Protein AF-A0A0L0HEI2-F1 (afdb_monomer_lite)

pLDDT: mean 76.51, std 21.5, range [27.58, 98.5]

Sequence (689 aa):
MATSSSCSDHDRGSSEDDLLIAGRPAAASAKRKMLLPATTEDSFSEDDPSTRKKARKPLGKKTKPTTVQTALRRKKRKLPPATEGSEDESKSSKENRAAAASMEEAEFVSGTRVLEYMRVAYTGARIGDLLEGTNPVTKGALMRVCQSNILPMKRKLNKIRAEPALWRAFLRQLGTLAFFANMTEVERGIWLAEHEQGKERMGSEDDEDLNSVRFQILGLGSSVLASDVISPSDVDQLMEDNPREWQGVDVARMIPANNESNSSTEGGRHTLFFIKGWWKISTDAQIIPSFEGPTIDLARGALSLGNAVEAAAASTQLFRIEGLNVEGASEEDRLPIAVRVPIGAPVVTKFDSLIDSHILPLWCSFDESSRVELVRAQVQFVQRQLNRYAASALKSLLQKLIRFPSRQVTEFFPKALQMTDGQLMELEEERKKETLAACRAIDTRLVLLVTSCMLLGKPMSFNPDIGRQVSGLESFLKRLAIILFEDSSFDDEGASALSLMAGALMAQRVRSWRPTSALLSQWLRTALQAWATPLCFRYDIEAGAAIEPYAIGLNTTAIQATSALLDALKSFPGDLAMVRFIASKPDVAVLRFNAGVAGRNRDAWHGFQNLPIYHAWDQHCAANIGYFFDPQLVRRLCATSPPGKPFSALFERLFKEVTGANPRRTVLEQETFEALPFVAPHALHNVAS

Foldseek 3Di:
DDDDDDDDDDDDDDDDDDDDDDDDDDDDDDDDDDDDDDDDDDDDDDDDDDDDDDDDDDDDDDDDDDDDDDDDDDDDDDDDDDDDDPPPPVVVVVVVVVVVVVVVVVCLVVLVNCLVFQFCLALWAAQQFWKAFADLQQHQWIKGWHFGIGFHAPVVNVSQVVPVVSLQSSLVSSLLDPVCVPPDSVRSVVCNVVRHDNDFFCDDPPDCSLQRIKMQGDFSFPHCCQVPFFDPVVRCCSFPVGDRIDRSVVVQVRGDAPPPPPPPDPPRTCSVNRGRRRIHGASQKGWDQWDQAWEQELLQLDIDHDDTHGLPDPFKIKIWGFDFFAPPADNVRTDIYIYIATDDRFDDLPLVSCVVLALLVVVCVVPVPDDSVLLVLLLVLLLQLCVPFDLLLLLLLLLQLLLQLAQWAAARPVVSLPPPCVVCVPPDPVVNVVSSVQNRIDGSLSSNSSSLSVLQSHAWDQDVVQRDTAHSLLSSLQSLLLSCAQRFHDDSQQSLSSSSLVSSSCVVSSVRDGHHSSSVNSNSVSSVCSSLGLKYFDFDLVQLLPDDQAHHYDPQTSLSSSLSSCVVVVHDSSSNSSSSRCSPDPDPVRIDDPVVCVPPDSVCSSVHNYDHSLLSDACSRPVCLQVLDDPVVLCVQQVVPDPVCSCVSVRVCCCVLRSVDRVSVDVDPPVVNCPPPSNDCVRSVVVVD

Radius of gyration: 33.07 Å; chains: 1; bounding box: 85×108×87 Å

Organism: Spizellomyces punctatus (strain DAOM BR117) (NCBI:txid645134)

Structure (mmCI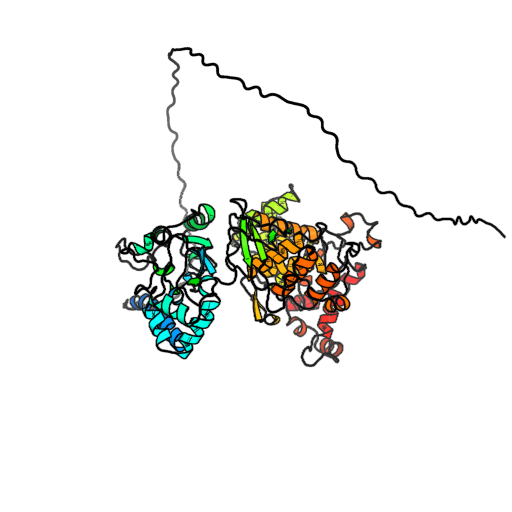F, N/CA/C/O backbone):
data_AF-A0A0L0HEI2-F1
#
_entry.id   AF-A0A0L0HEI2-F1
#
loop_
_atom_site.group_PDB
_atom_site.id
_atom_site.type_symbol
_atom_site.label_atom_id
_atom_site.label_alt_id
_atom_site.label_comp_id
_atom_site.label_asym_id
_atom_site.label_entity_id
_atom_site.label_seq_id
_atom_site.pdbx_PDB_ins_code
_atom_site.Cartn_x
_atom_site.Cartn_y
_atom_site.Cartn_z
_atom_site.occupancy
_atom_site.B_iso_or_equiv
_atom_site.auth_seq_id
_atom_site.auth_comp_id
_atom_site.auth_asym_id
_atom_site.auth_atom_id
_atom_site.pdbx_PDB_model_num
ATOM 1 N N . MET A 1 1 ? 44.378 -49.504 -31.929 1.00 32.66 1 MET A N 1
ATOM 2 C CA . MET A 1 1 ? 45.542 -48.594 -31.847 1.00 32.66 1 MET A CA 1
ATOM 3 C C . MET A 1 1 ? 45.004 -47.243 -31.414 1.00 32.66 1 MET A C 1
ATOM 5 O O . MET A 1 1 ? 44.199 -46.716 -32.158 1.00 32.66 1 MET A O 1
ATOM 9 N N . ALA A 1 2 ? 45.268 -46.632 -30.269 1.00 30.27 2 ALA A N 1
ATOM 10 C CA . ALA A 1 2 ? 45.992 -46.867 -29.012 1.00 30.27 2 ALA A CA 1
ATOM 11 C C . ALA A 1 2 ? 45.455 -45.730 -28.084 1.00 30.27 2 ALA A C 1
ATOM 13 O O . ALA A 1 2 ? 45.104 -44.685 -28.621 1.00 30.27 2 ALA A O 1
ATOM 14 N N . THR A 1 3 ? 45.298 -45.757 -26.759 1.00 30.69 3 THR A N 1
ATOM 15 C CA . THR A 1 3 ? 45.521 -46.689 -25.638 1.00 30.69 3 THR A CA 1
ATOM 16 C C . THR A 1 3 ? 44.947 -45.999 -24.373 1.00 30.69 3 THR A C 1
ATOM 18 O O . THR A 1 3 ? 45.115 -44.789 -24.271 1.00 30.69 3 THR A O 1
ATOM 21 N N . SER A 1 4 ? 44.307 -46.774 -23.470 1.00 28.31 4 SER A N 1
ATOM 22 C CA . SER A 1 4 ? 44.307 -46.752 -21.968 1.00 28.31 4 SER A CA 1
ATOM 23 C C . SER A 1 4 ? 44.276 -45.421 -21.178 1.00 28.31 4 SER A C 1
ATOM 25 O O . SER A 1 4 ? 44.965 -44.485 -21.547 1.00 28.31 4 SER A O 1
ATOM 27 N N . SER A 1 5 ? 43.621 -45.254 -20.018 1.00 28.55 5 SER A N 1
ATOM 28 C CA . SER A 1 5 ? 43.435 -46.104 -18.808 1.00 28.55 5 SER A CA 1
ATOM 29 C C . SER A 1 5 ? 42.249 -45.544 -17.978 1.00 28.55 5 SER A C 1
ATOM 31 O O . SER A 1 5 ? 42.100 -44.328 -17.950 1.00 28.55 5 SER A O 1
ATOM 33 N N . SER A 1 6 ? 41.295 -46.253 -17.355 1.00 30.27 6 SER A N 1
ATOM 34 C CA . SER A 1 6 ? 41.274 -47.363 -16.372 1.00 30.27 6 SER A CA 1
ATOM 35 C C . SER A 1 6 ? 41.905 -47.072 -14.996 1.00 30.27 6 SER A C 1
ATOM 37 O O . SER A 1 6 ? 43.126 -47.027 -14.904 1.00 30.27 6 SER A O 1
ATOM 39 N N . CYS A 1 7 ? 41.061 -46.952 -13.959 1.00 28.06 7 CYS A N 1
ATOM 40 C CA . CYS A 1 7 ? 41.230 -47.388 -12.551 1.00 28.06 7 CYS A CA 1
ATOM 41 C C . CYS A 1 7 ? 39.931 -46.989 -11.808 1.00 28.06 7 CYS A C 1
ATOM 43 O O . CYS A 1 7 ? 39.622 -45.805 -11.752 1.00 28.06 7 CYS A O 1
ATOM 45 N N . SER A 1 8 ? 38.987 -47.886 -11.511 1.00 29.22 8 SER A N 1
ATOM 46 C CA . SER A 1 8 ? 38.963 -49.029 -10.574 1.00 29.22 8 SER A CA 1
ATOM 47 C C . SER A 1 8 ? 38.356 -48.662 -9.217 1.00 29.22 8 SER A C 1
ATOM 49 O O . SER A 1 8 ? 38.875 -47.823 -8.486 1.00 29.22 8 SER A O 1
ATOM 51 N N . ASP A 1 9 ? 37.268 -49.371 -8.948 1.00 31.00 9 ASP A N 1
ATOM 52 C CA . ASP A 1 9 ? 36.522 -49.595 -7.716 1.00 31.00 9 ASP A CA 1
ATOM 53 C C . ASP A 1 9 ? 37.327 -49.575 -6.407 1.00 31.00 9 ASP A C 1
ATOM 55 O O . ASP A 1 9 ? 38.408 -50.157 -6.315 1.00 31.00 9 ASP A O 1
ATOM 59 N N . HIS A 1 10 ? 36.701 -49.050 -5.348 1.00 31.45 10 HIS A N 1
ATOM 60 C CA . HIS A 1 10 ? 36.770 -49.695 -4.041 1.00 31.45 10 HIS A CA 1
ATOM 61 C C . HIS A 1 10 ? 35.434 -49.599 -3.300 1.00 31.45 10 HIS A C 1
ATOM 63 O O . HIS A 1 10 ? 34.936 -48.531 -2.957 1.00 31.45 10 HIS A O 1
ATOM 69 N N . ASP A 1 11 ? 34.898 -50.793 -3.097 1.00 33.00 11 ASP A N 1
ATOM 70 C CA . ASP A 1 11 ? 33.754 -51.188 -2.297 1.00 33.00 11 ASP A CA 1
ATOM 71 C C . ASP A 1 11 ? 34.223 -51.577 -0.873 1.00 33.00 11 ASP A C 1
ATOM 73 O O . ASP A 1 11 ? 35.407 -51.894 -0.689 1.00 33.00 11 ASP A O 1
ATOM 77 N N . ARG A 1 12 ? 33.267 -51.682 0.069 1.00 30.94 12 ARG A N 1
ATOM 78 C CA . ARG A 1 12 ? 33.352 -52.030 1.520 1.00 30.94 12 ARG A CA 1
ATOM 79 C C . ARG A 1 12 ? 33.550 -50.843 2.480 1.00 30.94 12 ARG A C 1
ATOM 81 O O . ARG A 1 12 ? 34.442 -50.032 2.295 1.00 30.94 12 ARG A O 1
ATOM 88 N N . GLY A 1 13 ? 32.830 -50.721 3.594 1.00 27.58 13 GLY A N 1
ATOM 89 C CA . GLY A 1 13 ? 31.828 -51.583 4.222 1.00 27.58 13 GLY A CA 1
ATOM 90 C C . GLY A 1 13 ? 31.518 -51.078 5.646 1.00 27.58 13 GLY A C 1
ATOM 91 O O . GLY A 1 13 ? 32.380 -50.488 6.285 1.00 27.58 13 GLY A O 1
ATOM 92 N N . SER A 1 14 ? 30.268 -51.293 6.070 1.00 33.00 14 SER A N 1
ATOM 93 C CA . SER A 1 14 ? 29.729 -51.502 7.434 1.00 33.00 14 SER A CA 1
ATOM 94 C C . SER A 1 14 ? 30.538 -51.100 8.685 1.00 33.00 14 SER A C 1
ATOM 96 O O . SER A 1 14 ? 31.613 -51.650 8.911 1.00 33.00 14 SER A O 1
ATOM 98 N N . SER A 1 15 ? 29.891 -50.382 9.612 1.00 31.19 15 SER A N 1
ATOM 99 C CA . SER A 1 15 ? 29.520 -50.935 10.935 1.00 31.19 15 SER A CA 1
ATOM 100 C C . SER A 1 15 ? 28.671 -49.945 11.744 1.00 31.19 15 SER A C 1
ATOM 102 O O . SER A 1 15 ? 29.079 -48.803 11.958 1.00 31.19 15 SER A O 1
ATOM 104 N N . GLU A 1 16 ? 27.510 -50.417 12.193 1.00 39.00 16 GLU A N 1
ATOM 105 C CA . GLU A 1 16 ? 26.793 -49.938 13.379 1.00 39.00 16 GLU A CA 1
ATOM 106 C C . GLU A 1 16 ? 27.668 -50.125 14.635 1.00 39.00 16 GLU A C 1
ATOM 108 O O . GLU A 1 16 ? 28.434 -51.086 14.699 1.00 39.00 16 GLU A O 1
ATOM 113 N N . ASP A 1 17 ? 27.607 -49.195 15.592 1.00 34.41 17 ASP A N 1
ATOM 114 C CA . ASP A 1 17 ? 27.154 -49.485 16.963 1.00 34.41 17 ASP A CA 1
ATOM 115 C C . ASP A 1 17 ? 27.327 -48.284 17.912 1.00 34.41 17 ASP A C 1
ATOM 117 O O . ASP A 1 17 ? 28.312 -47.544 17.892 1.00 34.41 17 ASP A O 1
ATOM 121 N N . ASP A 1 18 ? 26.281 -48.140 18.721 1.00 35.09 18 ASP A N 1
ATOM 122 C CA . ASP A 1 18 ? 26.074 -47.422 19.976 1.00 35.09 18 ASP A CA 1
ATOM 123 C C . ASP A 1 18 ? 27.288 -46.885 20.755 1.00 35.09 18 ASP A C 1
ATOM 125 O O . ASP A 1 18 ? 28.293 -47.566 20.942 1.00 35.09 18 ASP A O 1
ATOM 129 N N . LEU A 1 19 ? 27.097 -45.715 21.389 1.00 32.06 19 LEU A N 1
ATOM 130 C CA . LEU A 1 19 ? 27.292 -45.552 22.842 1.00 32.06 19 LEU A CA 1
ATOM 131 C C . LEU A 1 19 ? 26.775 -44.190 23.352 1.00 32.06 19 LEU A C 1
ATOM 133 O O . LEU A 1 19 ? 27.291 -43.118 23.039 1.00 32.06 19 LEU A O 1
ATOM 137 N N . LEU A 1 20 ? 25.761 -44.276 24.215 1.00 35.44 20 LEU A N 1
ATOM 138 C CA . LEU A 1 20 ? 25.400 -43.296 25.241 1.00 35.44 20 LEU A CA 1
ATOM 139 C C . LEU A 1 20 ? 26.598 -43.010 26.166 1.00 35.44 20 LEU A C 1
ATOM 141 O O . LEU A 1 20 ? 27.318 -43.942 26.499 1.00 35.44 20 LEU A O 1
ATOM 145 N N . ILE A 1 21 ? 26.731 -41.774 26.671 1.00 33.38 21 ILE A N 1
ATOM 146 C CA . ILE A 1 21 ? 27.007 -41.453 28.090 1.00 33.38 21 ILE A CA 1
ATOM 147 C C . ILE A 1 21 ? 26.866 -39.937 28.326 1.00 33.38 21 ILE A C 1
ATOM 149 O O . ILE A 1 21 ? 27.361 -39.096 27.580 1.00 33.38 21 ILE A O 1
ATOM 153 N N . ALA A 1 22 ? 26.161 -39.617 29.410 1.00 34.47 22 ALA A N 1
ATOM 154 C CA . ALA A 1 22 ? 25.943 -38.297 29.983 1.00 34.47 22 ALA A CA 1
ATOM 155 C C . ALA A 1 22 ? 27.167 -37.758 30.755 1.00 34.47 22 ALA A C 1
ATOM 157 O O . ALA A 1 22 ? 27.941 -38.530 31.312 1.00 34.47 22 ALA A O 1
ATOM 158 N N . GLY A 1 23 ? 27.270 -36.429 30.906 1.00 28.23 23 GLY A N 1
ATOM 159 C CA . GLY A 1 23 ? 28.159 -35.812 31.905 1.00 28.23 23 GLY A CA 1
ATOM 160 C C . GLY A 1 23 ? 28.408 -34.306 31.743 1.00 28.23 23 GLY A C 1
ATOM 161 O O . GLY A 1 23 ? 29.346 -33.895 31.072 1.00 28.23 23 GLY A O 1
ATOM 162 N N . ARG A 1 24 ? 27.589 -33.475 32.405 1.00 32.53 24 ARG A N 1
ATOM 163 C CA . ARG A 1 24 ? 27.890 -32.072 32.801 1.00 32.53 24 ARG A CA 1
ATOM 164 C C . ARG A 1 24 ? 28.959 -32.044 33.933 1.00 32.53 24 ARG A C 1
ATOM 166 O O . ARG A 1 24 ? 29.200 -33.096 34.515 1.00 32.53 24 ARG A O 1
ATOM 173 N N . PRO A 1 25 ? 29.355 -30.875 34.491 1.00 49.50 25 PRO A N 1
ATOM 174 C CA . PRO A 1 25 ? 29.895 -29.641 33.897 1.00 49.50 25 PRO A CA 1
ATOM 175 C C . PRO A 1 25 ? 31.215 -29.206 34.598 1.00 49.50 25 PRO A C 1
ATOM 177 O O . PRO A 1 25 ? 31.559 -29.719 35.660 1.00 49.50 25 PRO A O 1
ATOM 180 N N . ALA A 1 26 ? 31.918 -28.188 34.084 1.00 32.50 26 ALA A N 1
ATOM 181 C CA . ALA A 1 26 ? 33.014 -27.534 34.815 1.00 32.50 26 ALA A CA 1
ATOM 182 C C . ALA A 1 26 ? 32.871 -26.004 34.813 1.00 32.50 26 ALA A C 1
ATOM 184 O O . ALA A 1 26 ? 32.654 -25.377 33.779 1.00 32.50 26 ALA A O 1
ATOM 185 N N . ALA A 1 27 ? 32.991 -25.435 36.012 1.00 32.84 27 ALA A N 1
ATOM 186 C CA . ALA A 1 27 ? 32.948 -24.019 36.340 1.00 32.84 27 ALA A CA 1
ATOM 187 C C . ALA A 1 27 ? 34.356 -23.493 36.678 1.00 32.84 27 ALA A C 1
ATOM 189 O O . ALA A 1 27 ? 35.119 -24.192 37.337 1.00 32.84 27 ALA A O 1
ATOM 190 N N . ALA A 1 28 ? 34.654 -22.243 36.308 1.00 32.53 28 ALA A N 1
ATOM 191 C CA . ALA A 1 28 ? 35.618 -21.329 36.950 1.00 32.53 28 ALA A CA 1
ATOM 192 C C . ALA A 1 28 ? 35.395 -19.932 36.324 1.00 32.53 28 ALA A C 1
ATOM 194 O O . ALA A 1 28 ? 35.526 -19.777 35.118 1.00 32.53 28 ALA A O 1
ATOM 195 N N . SER A 1 29 ? 34.797 -18.940 36.994 1.00 30.83 29 SER A N 1
ATOM 196 C CA . SER A 1 29 ? 35.305 -18.091 38.087 1.00 30.83 29 SER A CA 1
ATOM 197 C C . SER A 1 29 ? 36.553 -17.271 37.728 1.00 30.83 29 SER A C 1
ATOM 199 O O . SER A 1 29 ? 37.673 -17.759 37.827 1.00 30.83 29 SER A O 1
ATOM 201 N N . ALA A 1 30 ? 36.353 -15.985 37.417 1.00 33.81 30 ALA A N 1
ATOM 202 C CA . ALA A 1 30 ? 37.343 -14.936 37.654 1.00 33.81 30 ALA A CA 1
ATOM 203 C C . ALA A 1 30 ? 36.644 -13.594 37.943 1.00 33.81 30 ALA A C 1
ATOM 205 O O . ALA A 1 30 ? 35.942 -13.022 37.112 1.00 33.81 30 ALA A O 1
ATOM 206 N N . LYS A 1 31 ? 36.843 -13.127 39.178 1.00 32.62 31 LYS A N 1
ATOM 207 C CA . LYS A 1 31 ? 36.393 -11.860 39.768 1.00 32.62 31 LYS A CA 1
ATOM 208 C C . LYS A 1 31 ? 37.013 -10.654 39.049 1.00 32.62 31 LYS A C 1
ATOM 210 O O . LYS A 1 31 ? 38.224 -10.636 38.842 1.00 32.62 31 LYS A O 1
ATOM 215 N N . ARG A 1 32 ? 36.249 -9.572 38.848 1.00 34.09 32 ARG A N 1
ATOM 216 C CA . ARG A 1 32 ? 36.825 -8.221 38.723 1.00 34.09 32 ARG A CA 1
ATOM 217 C C . ARG A 1 32 ? 36.060 -7.228 39.597 1.00 34.09 32 ARG A C 1
ATOM 219 O O . ARG A 1 32 ? 34.846 -7.100 39.507 1.00 34.09 32 ARG A O 1
ATOM 226 N N . LYS A 1 33 ? 36.818 -6.624 40.514 1.00 34.31 33 LYS A N 1
ATOM 227 C CA . LYS A 1 33 ? 36.410 -5.694 41.571 1.00 34.31 33 LYS A CA 1
ATOM 228 C C . LYS A 1 33 ? 36.107 -4.305 41.005 1.00 34.31 33 LYS A C 1
ATOM 230 O O . LYS A 1 33 ? 36.801 -3.838 40.107 1.00 34.31 33 LYS A O 1
ATOM 235 N N . MET A 1 34 ? 35.121 -3.667 41.632 1.00 35.47 34 MET A N 1
ATOM 236 C CA . MET A 1 34 ? 34.815 -2.237 41.596 1.00 35.47 34 MET A CA 1
ATOM 237 C C . MET A 1 34 ? 36.023 -1.375 41.978 1.00 35.47 34 MET A C 1
ATOM 239 O O . MET A 1 34 ? 36.770 -1.745 42.884 1.00 35.47 34 MET A O 1
ATOM 243 N N . LEU A 1 35 ? 36.125 -0.193 41.368 1.00 30.19 35 LEU A N 1
ATOM 244 C CA . LEU A 1 35 ? 36.822 0.972 41.913 1.00 30.19 35 LEU A CA 1
ATOM 245 C C . LEU A 1 35 ? 36.155 2.249 41.373 1.00 30.19 35 LEU A C 1
ATOM 247 O O . LEU A 1 35 ? 36.158 2.504 40.172 1.00 30.19 35 LEU A O 1
ATOM 251 N N . LEU A 1 36 ? 35.550 3.003 42.293 1.00 37.28 36 LEU A N 1
ATOM 252 C CA . LEU A 1 36 ? 35.217 4.426 42.166 1.00 37.28 36 LEU A CA 1
ATOM 253 C C . LEU A 1 36 ? 36.513 5.255 42.110 1.00 37.28 36 LEU A C 1
ATOM 255 O O . LEU A 1 36 ? 37.555 4.784 42.577 1.00 37.28 36 LEU A O 1
ATOM 259 N N . PRO A 1 37 ? 36.424 6.532 41.710 1.00 41.22 37 PRO A N 1
ATOM 260 C CA . PRO A 1 37 ? 37.047 7.538 42.556 1.00 41.22 37 PRO A CA 1
ATOM 261 C C . PRO A 1 37 ? 36.135 8.720 42.874 1.00 41.22 37 PRO A C 1
ATOM 263 O O . PRO A 1 37 ? 35.200 9.065 42.155 1.00 41.22 37 PRO A O 1
ATOM 266 N N . ALA A 1 38 ? 36.459 9.276 44.034 1.00 31.11 38 ALA A N 1
ATOM 267 C CA . ALA A 1 38 ? 35.794 10.335 44.746 1.00 31.11 38 ALA A CA 1
ATOM 268 C C . ALA A 1 38 ? 36.208 11.736 44.271 1.00 31.11 38 ALA A C 1
ATOM 270 O O . ALA A 1 38 ? 37.212 11.940 43.593 1.00 31.11 38 ALA A O 1
ATOM 271 N N . THR A 1 39 ? 35.376 12.662 44.724 1.00 34.44 39 THR A N 1
ATOM 272 C CA . THR A 1 39 ? 35.487 14.114 44.858 1.00 34.44 39 THR A CA 1
ATOM 273 C C . THR A 1 39 ? 36.853 14.653 45.289 1.00 34.44 39 THR A C 1
ATOM 275 O O . THR A 1 39 ? 37.446 14.134 46.233 1.00 34.44 39 THR A O 1
ATOM 278 N N . THR A 1 40 ? 37.225 15.808 44.735 1.00 33.44 40 THR A N 1
ATOM 279 C CA . THR A 1 40 ? 37.979 16.851 45.448 1.00 33.44 40 THR A CA 1
ATOM 280 C C . THR A 1 40 ? 37.430 18.218 45.055 1.00 33.44 40 THR A C 1
ATOM 282 O O . THR A 1 40 ? 37.500 18.617 43.892 1.00 33.44 40 THR A O 1
ATOM 285 N N . GLU A 1 41 ? 36.848 18.890 46.043 1.00 33.75 41 GLU A N 1
ATOM 286 C CA . GLU A 1 41 ? 36.753 20.343 46.131 1.00 33.75 41 GLU A CA 1
ATOM 287 C C . GLU A 1 41 ? 38.172 20.918 46.235 1.00 33.75 41 GLU A C 1
ATOM 289 O O . GLU A 1 41 ? 39.021 20.309 46.881 1.00 33.75 41 GLU A O 1
ATOM 294 N N . ASP A 1 42 ? 38.422 22.076 45.625 1.00 31.80 42 ASP A N 1
ATOM 295 C CA . ASP A 1 42 ? 39.198 23.122 46.289 1.00 31.80 42 ASP A CA 1
ATOM 296 C C . ASP A 1 42 ? 38.943 24.484 45.631 1.00 31.80 42 ASP A C 1
ATOM 298 O O . ASP A 1 42 ? 39.011 24.678 44.416 1.00 31.80 42 ASP A O 1
ATOM 302 N N . SER A 1 43 ? 38.589 25.410 46.509 1.00 35.88 43 SER A N 1
ATOM 303 C CA . SER A 1 43 ? 38.428 26.851 46.365 1.00 35.88 43 SER A CA 1
ATOM 304 C C . SER A 1 43 ? 39.707 27.562 45.923 1.00 35.88 43 SER A C 1
ATOM 306 O O . SER A 1 43 ? 40.770 27.188 46.395 1.00 35.88 43 SER A O 1
ATOM 308 N N . PHE A 1 44 ? 39.604 28.665 45.171 1.00 31.94 44 PHE A N 1
ATOM 309 C CA . PHE A 1 44 ? 40.350 29.901 45.462 1.00 31.94 44 PHE A CA 1
ATOM 310 C C . PHE A 1 44 ? 39.723 31.115 44.752 1.00 31.94 44 PHE A C 1
ATOM 312 O O . PHE A 1 44 ? 39.049 31.002 43.731 1.00 31.94 44 PHE A O 1
ATOM 319 N N . SER A 1 45 ? 39.913 32.251 45.407 1.00 32.62 45 SER A N 1
ATOM 320 C CA . SER A 1 45 ? 39.185 33.517 45.414 1.00 32.62 45 SER A CA 1
ATOM 321 C C . SER A 1 45 ? 39.707 34.592 44.443 1.00 32.62 45 SER A C 1
ATOM 323 O O . SER A 1 45 ? 40.852 34.528 44.015 1.00 32.62 45 SER A O 1
ATOM 325 N N . GLU A 1 46 ? 38.837 35.587 44.198 1.00 37.16 46 GLU A N 1
ATOM 326 C CA . GLU A 1 46 ? 39.081 37.049 44.095 1.00 37.16 46 GLU A CA 1
ATOM 327 C C . GLU A 1 46 ? 40.195 37.599 43.170 1.00 37.16 46 GLU A C 1
ATOM 329 O O . GLU A 1 46 ? 41.380 37.405 43.411 1.00 37.16 46 GLU A O 1
ATOM 334 N N . ASP A 1 47 ? 39.808 38.342 42.117 1.00 31.44 47 ASP A N 1
ATOM 335 C CA . ASP A 1 47 ? 39.853 39.827 42.056 1.00 31.44 47 ASP A CA 1
ATOM 336 C C . ASP A 1 47 ? 39.935 40.407 40.615 1.00 31.44 47 ASP A C 1
ATOM 338 O O . ASP A 1 47 ? 40.712 39.979 39.762 1.00 31.44 47 ASP A O 1
ATOM 342 N N . ASP A 1 48 ? 39.100 41.428 40.379 1.00 36.75 48 ASP A N 1
ATOM 343 C CA . ASP A 1 48 ? 39.125 42.465 39.315 1.00 36.75 48 ASP A CA 1
ATOM 344 C C . ASP A 1 48 ? 40.416 43.343 39.486 1.00 36.75 48 ASP A C 1
ATOM 346 O O . ASP A 1 48 ? 40.941 43.311 40.600 1.00 36.75 48 ASP A O 1
ATOM 350 N N . PRO A 1 49 ? 40.962 44.184 38.547 1.00 45.44 49 PRO A N 1
ATOM 351 C CA . PRO A 1 49 ? 40.214 45.067 37.645 1.00 45.44 49 PRO A CA 1
ATOM 352 C C . PRO A 1 49 ? 40.834 45.536 36.293 1.00 45.44 49 PRO A C 1
ATOM 354 O O . PRO A 1 49 ? 42.023 45.792 36.125 1.00 45.44 49 PRO A O 1
ATOM 357 N N . SER A 1 50 ? 39.926 45.926 35.391 1.00 30.53 50 SER A N 1
ATOM 358 C CA . SER A 1 50 ? 39.986 47.126 34.524 1.00 30.53 50 SER A CA 1
ATOM 359 C C . SER A 1 50 ? 40.910 47.248 33.280 1.00 30.53 50 SER A C 1
ATOM 361 O O . SER A 1 50 ? 42.108 46.993 33.260 1.00 30.53 50 SER A O 1
ATOM 363 N N . THR A 1 51 ? 40.307 47.911 32.278 1.00 33.41 51 THR A N 1
ATOM 364 C CA . THR A 1 51 ? 40.863 48.720 31.167 1.00 33.41 51 THR A CA 1
ATOM 365 C C . THR A 1 51 ? 41.251 48.048 29.837 1.00 33.41 51 THR A C 1
ATOM 367 O O . THR A 1 51 ? 42.362 47.577 29.636 1.00 33.41 51 THR A O 1
ATOM 370 N N . ARG A 1 52 ? 40.418 48.269 28.802 1.00 33.44 52 ARG A N 1
ATOM 371 C CA . ARG A 1 52 ? 40.836 49.063 27.623 1.00 33.44 52 ARG A CA 1
ATOM 372 C C . ARG A 1 52 ? 39.664 49.490 26.730 1.00 33.44 52 ARG A C 1
ATOM 374 O O . ARG A 1 52 ? 38.970 48.685 26.123 1.00 33.44 52 ARG A O 1
ATOM 381 N N . LYS A 1 53 ? 39.518 50.813 26.613 1.00 35.97 53 LYS A N 1
ATOM 382 C CA . LYS A 1 53 ? 38.733 51.540 25.605 1.00 35.97 53 LYS A CA 1
ATOM 383 C C . LYS A 1 53 ? 39.199 51.186 24.185 1.00 35.97 53 LYS A C 1
ATOM 385 O O . LYS A 1 53 ? 40.406 51.158 23.953 1.00 35.97 53 LYS A O 1
ATOM 390 N N . LYS A 1 54 ? 38.276 51.136 23.215 1.00 34.78 54 LYS A N 1
ATOM 391 C CA . LYS A 1 54 ? 38.436 51.825 21.917 1.00 34.78 54 LYS A CA 1
ATOM 392 C C . LYS A 1 54 ? 37.104 51.984 21.177 1.00 34.78 54 LYS A C 1
ATOM 394 O O . LYS A 1 54 ? 36.210 51.153 21.247 1.00 34.78 54 LYS A O 1
ATOM 399 N N . ALA A 1 55 ? 37.008 53.141 20.536 1.00 36.59 55 ALA A N 1
ATOM 400 C CA . ALA A 1 55 ? 35.824 53.802 20.018 1.00 36.59 55 ALA A CA 1
ATOM 401 C C . ALA A 1 55 ? 35.345 53.262 18.664 1.00 36.59 55 ALA A C 1
ATOM 403 O O . ALA A 1 55 ? 36.162 52.847 17.846 1.00 36.59 55 ALA A O 1
ATOM 404 N N . ARG A 1 56 ? 34.039 53.395 18.383 1.00 31.16 56 ARG A N 1
ATOM 405 C CA . ARG A 1 56 ? 33.486 53.383 17.019 1.00 31.16 56 ARG A CA 1
ATOM 406 C C . ARG A 1 56 ? 32.180 54.191 16.919 1.00 31.16 56 ARG A C 1
ATOM 408 O O . ARG A 1 56 ? 31.218 53.941 17.635 1.00 31.16 56 ARG A O 1
ATOM 415 N N . LYS A 1 57 ? 32.172 55.145 15.988 1.00 35.16 57 LYS A N 1
ATOM 416 C CA . LYS A 1 57 ? 31.042 55.834 15.325 1.00 35.16 57 LYS A CA 1
ATOM 417 C C . LYS A 1 57 ? 31.565 56.259 13.929 1.00 35.16 57 LYS A C 1
ATOM 419 O O . LYS A 1 57 ? 32.784 56.384 13.809 1.00 35.16 57 LYS A O 1
ATOM 424 N N . PRO A 1 58 ? 30.731 56.625 12.934 1.00 47.50 58 PRO A N 1
ATOM 425 C CA . PRO A 1 58 ? 29.317 56.296 12.716 1.00 47.50 58 PRO A CA 1
ATOM 426 C C . PRO A 1 58 ? 28.949 55.938 11.244 1.00 47.50 58 PRO A C 1
ATOM 428 O O . PRO A 1 58 ? 29.730 56.105 10.316 1.00 47.50 58 PRO A O 1
ATOM 431 N N . LEU A 1 59 ? 27.702 55.469 11.097 1.00 37.06 59 LEU A N 1
ATOM 432 C CA . LEU A 1 59 ? 26.735 55.548 9.982 1.00 37.06 59 LEU A CA 1
ATOM 433 C C . LEU A 1 59 ? 27.198 55.830 8.531 1.00 37.06 59 LEU A C 1
ATOM 435 O O . LEU A 1 59 ? 27.596 56.940 8.186 1.00 37.06 59 LEU A O 1
ATOM 439 N N . GLY A 1 60 ? 26.886 54.872 7.646 1.00 30.81 60 GLY A N 1
ATOM 440 C CA . GLY A 1 60 ? 26.744 55.041 6.195 1.00 30.81 60 GLY A CA 1
ATOM 441 C C . GLY A 1 60 ? 25.288 54.840 5.741 1.00 30.81 60 GLY A C 1
ATOM 442 O O . GLY A 1 60 ? 24.565 54.006 6.280 1.00 30.81 60 GLY A O 1
ATOM 443 N N . LYS A 1 61 ? 24.860 55.674 4.791 1.00 32.25 61 LYS A N 1
ATOM 444 C CA . LYS A 1 61 ? 23.484 55.961 4.352 1.00 32.25 61 LYS A CA 1
ATOM 445 C C . LYS A 1 61 ? 22.817 54.831 3.548 1.00 32.25 61 LYS A C 1
ATOM 447 O O . LYS A 1 61 ? 23.466 54.145 2.769 1.00 32.25 61 LYS A O 1
ATOM 452 N N . LYS A 1 62 ? 21.486 54.744 3.677 1.00 33.22 62 LYS A N 1
ATOM 453 C CA . LYS A 1 62 ? 20.566 53.978 2.816 1.00 33.22 62 LYS A CA 1
ATOM 454 C C . LYS A 1 62 ? 20.419 54.643 1.440 1.00 33.22 62 LYS A C 1
ATOM 456 O O . LYS A 1 62 ? 20.136 55.838 1.375 1.00 33.22 62 LYS A O 1
ATOM 461 N N . THR A 1 63 ? 20.480 53.853 0.373 1.00 30.41 63 THR A N 1
ATOM 462 C CA . THR A 1 63 ? 19.996 54.200 -0.972 1.00 30.41 63 THR A CA 1
ATOM 463 C C . THR A 1 63 ? 18.900 53.215 -1.390 1.00 30.41 63 THR A C 1
ATOM 465 O O . THR A 1 63 ? 19.026 52.008 -1.206 1.00 30.41 63 THR A O 1
ATOM 468 N N . LYS A 1 64 ? 17.785 53.754 -1.898 1.00 39.53 64 LYS A N 1
ATOM 469 C CA . LYS A 1 64 ? 16.689 53.021 -2.557 1.00 39.53 64 LYS A CA 1
ATOM 470 C C . LYS A 1 64 ? 17.048 52.772 -4.032 1.00 39.53 64 LYS A C 1
ATOM 472 O O . LYS A 1 64 ? 17.788 53.584 -4.588 1.00 39.53 64 LYS A O 1
ATOM 477 N N . PRO A 1 65 ? 16.406 51.793 -4.690 1.00 33.94 65 PRO A N 1
ATOM 478 C CA . PRO A 1 65 ? 15.976 52.013 -6.073 1.00 33.94 65 PRO A CA 1
ATOM 479 C C . PRO A 1 65 ? 14.491 51.641 -6.272 1.00 33.94 65 PRO A C 1
ATOM 481 O O . PRO A 1 65 ? 14.012 50.662 -5.714 1.00 33.94 65 PRO A O 1
ATOM 484 N N . THR A 1 66 ? 13.643 52.546 -6.767 1.00 30.88 66 THR A N 1
ATOM 485 C CA . THR A 1 66 ? 13.353 52.958 -8.163 1.00 30.88 66 THR A CA 1
ATOM 486 C C . THR A 1 66 ? 12.325 52.052 -8.845 1.00 30.88 66 THR A C 1
ATOM 488 O O . THR A 1 66 ? 12.621 50.955 -9.303 1.00 30.88 66 THR A O 1
ATOM 491 N N . THR A 1 67 ? 11.101 52.571 -8.912 1.00 34.00 67 THR A N 1
ATOM 492 C CA . THR A 1 67 ? 9.936 52.049 -9.628 1.00 34.00 67 THR A CA 1
ATOM 493 C C . THR A 1 67 ? 10.044 52.380 -11.118 1.00 34.00 67 THR A C 1
ATOM 495 O O . THR A 1 67 ? 10.306 53.532 -11.461 1.00 34.00 67 THR A O 1
ATOM 498 N N . VAL A 1 68 ? 9.770 51.419 -12.004 1.00 29.89 68 VAL A N 1
ATOM 499 C CA . VAL A 1 68 ? 9.530 51.669 -13.436 1.00 29.89 68 VAL A CA 1
ATOM 500 C C . VAL A 1 68 ? 8.218 50.994 -13.838 1.00 29.89 68 VAL A C 1
ATOM 502 O O . VAL A 1 68 ? 8.110 49.773 -13.867 1.00 29.89 68 VAL A O 1
ATOM 505 N N . GLN A 1 69 ? 7.208 51.813 -14.133 1.00 30.27 69 GLN A N 1
ATOM 506 C CA . GLN A 1 69 ? 6.060 51.442 -14.964 1.00 30.27 69 GLN A CA 1
ATOM 507 C C . GLN A 1 69 ? 6.477 51.540 -16.439 1.00 30.27 69 GLN A C 1
ATOM 509 O O . GLN A 1 69 ? 7.223 52.458 -16.770 1.00 30.27 69 GLN A O 1
ATOM 514 N N . THR A 1 70 ? 5.972 50.668 -17.327 1.00 30.14 70 THR A N 1
ATOM 515 C CA . THR A 1 70 ? 5.073 51.017 -18.460 1.00 30.14 70 THR A CA 1
ATOM 516 C C . THR A 1 70 ? 4.704 49.766 -19.298 1.00 30.14 70 THR A C 1
ATOM 518 O O . THR A 1 70 ? 5.563 48.966 -19.638 1.00 30.14 70 THR A O 1
ATOM 521 N N . ALA A 1 71 ? 3.419 49.700 -19.689 1.00 27.95 71 ALA A N 1
ATOM 522 C CA . ALA A 1 71 ? 2.796 49.039 -20.856 1.00 27.95 71 ALA A CA 1
ATOM 523 C C . ALA A 1 71 ? 2.640 47.503 -20.945 1.00 27.95 71 ALA A C 1
ATOM 525 O O . ALA A 1 71 ? 3.557 46.798 -21.340 1.00 27.95 71 ALA A O 1
ATOM 526 N N . LEU A 1 72 ? 1.376 47.040 -20.905 1.00 28.20 72 LEU A N 1
ATOM 527 C CA . LEU A 1 72 ? 0.731 46.466 -22.102 1.00 28.20 72 LEU A CA 1
ATOM 528 C C . LEU A 1 72 ? -0.809 46.457 -22.018 1.00 28.20 72 LEU A C 1
ATOM 530 O O . LEU A 1 72 ? -1.425 46.541 -20.961 1.00 28.20 72 LEU A O 1
ATOM 534 N N . ARG A 1 73 ? -1.414 46.490 -23.205 1.00 32.09 73 ARG A N 1
ATOM 535 C CA . ARG A 1 73 ? -2.754 46.981 -23.547 1.00 32.09 73 ARG A CA 1
ATOM 536 C C . ARG A 1 73 ? -3.888 45.967 -23.322 1.00 32.09 73 ARG A C 1
ATOM 538 O O . ARG A 1 73 ? -3.830 44.837 -23.782 1.00 32.09 73 ARG A O 1
ATOM 545 N N . ARG A 1 74 ? -4.991 46.494 -22.774 1.00 33.09 74 ARG A N 1
ATOM 546 C CA . ARG A 1 74 ? -6.418 46.307 -23.133 1.00 33.09 74 ARG A CA 1
ATOM 547 C C . ARG A 1 74 ? -6.786 45.194 -24.145 1.00 33.09 74 ARG A C 1
ATOM 549 O O . ARG A 1 74 ? -6.572 45.358 -25.343 1.00 33.09 74 ARG A O 1
ATOM 556 N N . LYS A 1 75 ? -7.652 44.272 -23.703 1.00 30.67 75 LYS A N 1
ATOM 557 C CA . LYS A 1 75 ? -8.884 43.891 -24.427 1.00 30.67 75 LYS A CA 1
ATOM 558 C C . LYS A 1 75 ? -10.081 43.993 -23.472 1.00 30.67 75 LYS A C 1
ATOM 560 O O . LYS A 1 75 ? -10.213 43.216 -22.537 1.00 30.67 75 LYS A O 1
ATOM 565 N N . LYS A 1 76 ? -10.931 45.002 -23.700 1.00 34.56 76 LYS A N 1
ATOM 566 C CA . LYS A 1 76 ? -12.212 45.212 -23.009 1.00 34.56 76 LYS A CA 1
ATOM 567 C C . LYS A 1 76 ? -13.244 44.208 -23.537 1.00 34.56 76 LYS A C 1
ATOM 569 O O . LYS A 1 76 ? -13.568 44.257 -24.721 1.00 34.56 76 LYS A O 1
ATOM 574 N N . ARG A 1 77 ? -13.818 43.381 -22.663 1.00 30.08 77 ARG A N 1
ATOM 575 C CA . ARG A 1 77 ? -15.160 42.807 -22.845 1.00 30.08 77 ARG A CA 1
ATOM 576 C C . ARG A 1 77 ? -16.123 43.611 -21.965 1.00 30.08 77 ARG A C 1
ATOM 578 O O . ARG A 1 77 ? -15.822 43.864 -20.804 1.00 30.08 77 ARG A O 1
ATOM 585 N N . LYS A 1 78 ? -17.215 44.097 -22.563 1.00 35.75 78 LYS A N 1
ATOM 586 C CA . LYS A 1 78 ? -18.289 44.851 -21.898 1.00 35.75 78 LYS A CA 1
ATOM 587 C C . LYS A 1 78 ? -19.042 43.922 -20.933 1.00 35.75 78 LYS A C 1
ATOM 589 O O . LYS A 1 78 ? -19.521 42.884 -21.376 1.00 35.75 78 LYS A O 1
ATOM 594 N N . LEU A 1 79 ? -19.161 44.322 -19.669 1.00 34.28 79 LEU A N 1
ATOM 595 C CA . LEU A 1 79 ? -20.165 43.828 -18.719 1.00 34.28 79 LEU A CA 1
ATOM 596 C C . LEU A 1 79 ? -21.375 44.788 -18.737 1.00 34.28 79 LEU A C 1
ATOM 598 O O . LEU A 1 79 ? -21.158 45.992 -18.919 1.00 34.28 79 LEU A O 1
ATOM 602 N N . PRO A 1 80 ? -22.618 44.289 -18.590 1.00 37.06 80 PRO A N 1
ATOM 603 C CA . PRO A 1 80 ? -23.804 45.116 -18.373 1.00 37.06 80 PRO A CA 1
ATOM 604 C C . PRO A 1 80 ? -23.863 45.622 -16.914 1.00 37.06 80 PRO A C 1
ATOM 606 O O . PRO A 1 80 ? -23.117 45.118 -16.070 1.00 37.06 80 PRO A O 1
ATOM 609 N N . PRO A 1 81 ? -24.681 46.653 -16.620 1.00 38.81 81 PRO A N 1
ATOM 610 C CA . PRO A 1 81 ? -24.658 47.343 -15.335 1.00 38.81 81 PRO A CA 1
ATOM 611 C C . PRO A 1 81 ? -25.255 46.498 -14.206 1.00 38.81 81 PRO A C 1
ATOM 613 O O . PRO A 1 81 ? -26.154 45.688 -14.420 1.00 38.81 81 PRO A O 1
ATOM 616 N N . ALA A 1 82 ? -24.721 46.733 -13.010 1.00 37.09 82 ALA A N 1
ATOM 617 C CA . ALA A 1 82 ? -25.146 46.144 -11.753 1.00 37.09 82 ALA A CA 1
ATOM 618 C C . ALA A 1 82 ? -26.590 46.532 -11.403 1.00 37.09 82 ALA A C 1
ATOM 620 O O . ALA A 1 82 ? -26.938 47.713 -11.408 1.00 37.09 82 ALA A O 1
ATOM 621 N N . THR A 1 83 ? -27.390 45.529 -11.051 1.00 33.91 83 THR A N 1
ATOM 622 C CA . THR A 1 83 ? -28.610 45.671 -10.253 1.00 33.91 83 THR A CA 1
ATOM 623 C C . THR A 1 83 ? -28.341 45.130 -8.855 1.00 33.91 83 THR A C 1
ATOM 625 O O . THR A 1 83 ? -27.784 44.045 -8.699 1.00 33.91 83 THR A O 1
ATOM 628 N N . GLU A 1 84 ? -28.709 45.940 -7.868 1.00 45.75 84 GLU A N 1
ATOM 629 C CA . GLU A 1 84 ? -28.681 45.680 -6.431 1.00 45.75 84 GLU A CA 1
ATOM 630 C C . GLU A 1 84 ? -29.555 44.475 -6.042 1.00 45.75 84 GLU A C 1
ATOM 632 O O . GLU A 1 84 ? -30.600 44.241 -6.651 1.00 45.75 84 GLU A O 1
ATOM 637 N N . GLY A 1 85 ? -29.140 43.741 -5.002 1.00 36.38 85 GLY A N 1
ATOM 638 C CA . GLY A 1 85 ? -29.943 42.694 -4.362 1.00 36.38 85 GLY A CA 1
ATOM 639 C C . GLY A 1 85 ? -29.107 41.583 -3.723 1.00 36.38 85 GLY A C 1
ATOM 640 O O . GLY A 1 85 ? -29.022 40.487 -4.265 1.00 36.38 85 GLY A O 1
ATOM 641 N N . SER A 1 86 ? -28.478 41.848 -2.573 1.00 44.19 86 SER A N 1
ATOM 642 C CA . SER A 1 86 ? -27.797 40.829 -1.760 1.00 44.19 86 SER A CA 1
ATOM 643 C C . SER A 1 86 ? -28.763 40.224 -0.729 1.00 44.19 86 SER A C 1
ATOM 645 O O . SER A 1 86 ? -28.819 40.677 0.412 1.00 44.19 86 SER A O 1
ATOM 647 N N . GLU A 1 87 ? -29.518 39.198 -1.129 1.00 44.88 87 GLU A N 1
ATOM 648 C CA . GLU A 1 87 ? -30.290 38.326 -0.217 1.00 44.88 87 GLU A CA 1
ATOM 649 C C . GLU A 1 87 ? -29.855 36.844 -0.274 1.00 44.88 87 GLU A C 1
ATOM 651 O O . GLU A 1 87 ? -30.309 36.028 0.533 1.00 44.88 87 GLU A O 1
ATOM 656 N N . ASP A 1 88 ? -28.941 36.466 -1.174 1.00 46.88 88 ASP A N 1
ATOM 657 C CA . ASP A 1 88 ? -28.681 35.048 -1.472 1.00 46.88 88 ASP A CA 1
ATOM 658 C C . ASP A 1 88 ? -27.662 34.342 -0.559 1.00 46.88 88 ASP A C 1
ATOM 660 O O . ASP A 1 88 ? -27.642 33.114 -0.496 1.00 46.88 88 ASP A O 1
ATOM 664 N N . GLU A 1 89 ? -26.866 35.056 0.237 1.00 47.31 89 GLU A N 1
ATOM 665 C CA . GLU A 1 89 ? -25.781 34.415 1.006 1.00 47.31 89 GLU A CA 1
ATOM 666 C C . GLU A 1 89 ? -26.241 33.801 2.342 1.00 47.31 89 GLU A C 1
ATOM 668 O O . GLU A 1 89 ? -25.580 32.919 2.892 1.00 47.31 89 GLU A O 1
ATOM 673 N N . SER A 1 90 ? -27.443 34.152 2.822 1.00 46.41 90 SER A N 1
ATOM 674 C CA . SER A 1 90 ? -28.060 33.497 3.990 1.00 46.41 90 SER A CA 1
ATOM 675 C C . SER A 1 90 ? -28.588 32.081 3.696 1.00 46.41 90 SER A C 1
ATOM 677 O O . SER A 1 90 ? -28.920 31.340 4.631 1.00 46.41 90 SER A O 1
ATOM 679 N N . LYS A 1 91 ? -28.647 31.683 2.414 1.00 48.50 91 LYS A N 1
ATOM 680 C CA . LYS A 1 91 ? -29.103 30.353 1.984 1.00 48.50 91 LYS A CA 1
ATOM 681 C C . LYS A 1 91 ? -28.021 29.286 2.146 1.00 48.50 91 LYS A C 1
ATOM 683 O O . LYS A 1 91 ? -28.337 28.233 2.677 1.00 48.50 91 LYS A O 1
ATOM 688 N N . SER A 1 92 ? -26.751 29.570 1.852 1.00 47.34 92 SER A N 1
ATOM 689 C CA . SER A 1 92 ? -25.660 28.568 1.827 1.00 47.34 92 SER A CA 1
ATOM 690 C C . SER A 1 92 ? -25.396 27.858 3.175 1.00 47.34 92 SER A C 1
ATOM 692 O O . SER A 1 92 ? -25.298 26.629 3.241 1.00 47.34 92 SER A O 1
ATOM 694 N N . SER A 1 93 ? -25.345 28.584 4.302 1.00 46.38 93 SER A N 1
ATOM 695 C CA . SER A 1 93 ? -25.103 27.945 5.614 1.00 46.38 93 SER A CA 1
ATOM 696 C C . SER A 1 93 ? -26.343 27.223 6.162 1.00 46.38 93 SER A C 1
ATOM 698 O O . SER A 1 93 ? -26.226 26.175 6.811 1.00 46.38 93 SER A O 1
ATOM 700 N N . LYS A 1 94 ? -27.542 27.740 5.849 1.00 51.00 94 LYS A N 1
ATOM 701 C CA . LYS A 1 94 ? -28.814 27.046 6.086 1.00 51.00 94 LYS A CA 1
ATOM 702 C C . LYS A 1 94 ? -28.925 25.797 5.218 1.00 51.00 94 LYS A C 1
ATOM 704 O O . LYS A 1 94 ? -29.377 24.782 5.729 1.00 51.00 94 LYS A O 1
ATOM 709 N N . GLU A 1 95 ? -28.456 25.836 3.977 1.00 50.66 95 GLU A N 1
ATOM 710 C CA . GLU A 1 95 ? -28.432 24.710 3.043 1.00 50.66 95 GLU A CA 1
ATOM 711 C C . GLU A 1 95 ? -27.468 23.620 3.497 1.00 50.66 95 GLU A C 1
ATOM 713 O O . GLU A 1 95 ? -27.853 22.464 3.466 1.00 50.66 95 GLU A O 1
ATOM 718 N N . ASN A 1 96 ? -26.283 23.935 4.030 1.00 50.94 96 ASN A N 1
ATOM 719 C CA . ASN A 1 96 ? -25.380 22.907 4.570 1.00 50.94 96 ASN A CA 1
ATOM 720 C C . ASN A 1 96 ? -25.927 22.237 5.845 1.00 50.94 96 ASN A C 1
ATOM 722 O O . ASN A 1 96 ? -25.811 21.019 6.009 1.00 50.94 96 ASN A O 1
ATOM 726 N N . ARG A 1 97 ? -26.573 22.997 6.744 1.00 54.19 97 ARG A N 1
ATOM 727 C CA . ARG A 1 97 ? -27.266 22.421 7.916 1.00 54.19 97 ARG A CA 1
ATOM 728 C C . ARG A 1 97 ? -28.513 21.630 7.513 1.00 54.19 97 ARG A C 1
ATOM 730 O O . ARG A 1 97 ? -28.743 20.557 8.064 1.00 54.19 97 ARG A O 1
ATOM 737 N N . ALA A 1 98 ? -29.282 22.121 6.542 1.00 54.72 98 ALA A N 1
ATOM 738 C CA . ALA A 1 98 ? -30.435 21.423 5.984 1.00 54.72 98 ALA A CA 1
ATOM 739 C C . ALA A 1 98 ? -30.017 20.175 5.192 1.00 54.72 98 ALA A C 1
ATOM 741 O O . ALA A 1 98 ? -30.689 19.157 5.278 1.00 54.72 98 ALA A O 1
ATOM 742 N N . ALA A 1 99 ? -28.880 20.198 4.496 1.00 54.78 99 ALA A N 1
ATOM 743 C CA . ALA A 1 99 ? -28.318 19.057 3.785 1.00 54.78 99 ALA A CA 1
ATOM 744 C C . ALA A 1 99 ? -27.872 17.974 4.769 1.00 54.78 99 ALA A C 1
ATOM 746 O O . ALA A 1 99 ? -28.237 16.819 4.583 1.00 54.78 99 ALA A O 1
ATOM 747 N N . ALA A 1 100 ? -27.181 18.337 5.856 1.00 57.12 100 ALA A N 1
ATOM 748 C CA . ALA A 1 100 ? -26.821 17.396 6.918 1.00 57.12 100 ALA A CA 1
ATOM 749 C C . ALA A 1 100 ? -28.059 16.796 7.611 1.00 57.12 100 ALA A C 1
ATOM 751 O O . ALA A 1 100 ? -28.119 15.584 7.809 1.00 57.12 100 ALA A O 1
ATOM 752 N N . ALA A 1 101 ? -29.066 17.623 7.918 1.00 62.16 101 ALA A N 1
ATOM 753 C CA . ALA A 1 101 ? -30.329 17.166 8.498 1.00 62.16 101 ALA A CA 1
ATOM 754 C C . ALA A 1 101 ? -31.131 16.274 7.529 1.00 62.16 101 ALA A C 1
ATOM 756 O O . ALA A 1 101 ? -31.628 15.229 7.938 1.00 62.16 101 ALA A O 1
ATOM 757 N N . SER A 1 102 ? -31.197 16.629 6.240 1.00 64.06 102 SER A N 1
ATOM 758 C CA . SER A 1 102 ? -31.894 15.846 5.208 1.00 64.06 102 SER A CA 1
ATOM 759 C C . SER A 1 102 ? -31.180 14.533 4.889 1.00 64.06 102 SER A C 1
ATOM 761 O O . SER A 1 102 ? -31.840 13.514 4.706 1.00 64.06 102 SER A O 1
ATOM 763 N N . MET A 1 103 ? -29.840 14.513 4.895 1.00 64.38 103 MET A N 1
ATOM 764 C CA . MET A 1 103 ? -29.059 13.278 4.802 1.00 64.38 103 MET A CA 1
ATOM 765 C C . MET A 1 103 ? -29.349 12.362 5.986 1.00 64.38 103 MET A C 1
ATOM 767 O O . MET A 1 103 ? -29.454 11.156 5.794 1.00 64.38 103 MET A O 1
ATOM 771 N N . GLU A 1 104 ? -29.492 12.916 7.191 1.00 65.31 104 GLU A N 1
ATOM 772 C CA . GLU A 1 104 ? -29.843 12.149 8.387 1.00 65.31 104 GLU A CA 1
ATOM 773 C C . GLU A 1 104 ? -31.256 11.569 8.343 1.00 65.31 104 GLU A C 1
ATOM 775 O O . GLU A 1 104 ? -31.492 10.455 8.815 1.00 65.31 104 GLU A O 1
ATOM 780 N N . GLU A 1 105 ? -32.205 12.326 7.800 1.00 65.88 105 GLU A N 1
ATOM 781 C CA . GLU A 1 105 ? -33.589 11.888 7.651 1.00 65.88 105 GLU A CA 1
ATOM 782 C C . GLU A 1 105 ? -33.707 10.818 6.558 1.00 65.88 105 GLU A C 1
ATOM 784 O O . GLU A 1 105 ? -34.287 9.760 6.798 1.00 65.88 105 GLU A O 1
ATOM 789 N N . ALA A 1 106 ? -33.044 11.016 5.414 1.00 62.84 106 ALA A N 1
ATOM 790 C CA . ALA A 1 106 ? -32.946 10.028 4.340 1.00 62.84 106 ALA A CA 1
ATOM 791 C C . ALA A 1 106 ? -32.175 8.761 4.760 1.00 62.84 106 ALA A C 1
ATOM 793 O O . ALA A 1 106 ? -32.496 7.660 4.315 1.00 62.84 106 ALA A O 1
ATOM 794 N N . GLU A 1 107 ? -31.174 8.886 5.638 1.00 61.53 107 GLU A N 1
ATOM 795 C CA . GLU A 1 107 ? -30.457 7.743 6.214 1.00 61.53 107 GLU A CA 1
ATOM 796 C C . GLU A 1 107 ? -31.382 6.836 7.016 1.00 61.53 107 GLU A C 1
ATOM 798 O O . GLU A 1 107 ? -31.334 5.614 6.840 1.00 61.53 107 GLU A O 1
ATOM 803 N N . PHE A 1 108 ? -32.232 7.432 7.857 1.00 60.53 108 PHE A N 1
ATOM 804 C CA . PHE A 1 108 ? -33.180 6.691 8.680 1.00 60.53 108 PHE A CA 1
ATOM 805 C C . PHE A 1 108 ? -34.209 5.942 7.825 1.00 60.53 108 PHE A C 1
ATOM 807 O O . PHE A 1 108 ? -34.474 4.775 8.089 1.00 60.53 108 PHE A O 1
ATOM 814 N N . VAL A 1 109 ? -34.680 6.556 6.734 1.00 59.38 109 VAL A N 1
ATOM 815 C CA . VAL A 1 109 ? -35.612 5.928 5.778 1.00 59.38 109 VAL A CA 1
ATOM 816 C C . VAL A 1 109 ? -35.044 4.642 5.156 1.00 59.38 109 VAL A C 1
ATOM 818 O O . VAL A 1 109 ? -35.808 3.766 4.760 1.00 59.38 109 VAL A O 1
ATOM 821 N N . SER A 1 110 ? -33.717 4.485 5.087 1.00 67.06 110 SER A N 1
ATOM 822 C CA . SER A 1 110 ? -33.109 3.296 4.478 1.00 67.06 110 SER A CA 1
ATOM 823 C C . SER A 1 110 ? -32.856 2.124 5.432 1.00 67.06 110 SER A C 1
ATOM 825 O O . SER A 1 110 ? -32.621 1.032 4.915 1.00 67.06 110 SER A O 1
ATOM 827 N N . GLY A 1 111 ? -32.871 2.316 6.766 1.00 71.44 111 GLY A N 1
ATOM 828 C CA . GLY A 1 111 ? -32.567 1.322 7.826 1.00 71.44 111 GLY A CA 1
ATOM 829 C C . GLY A 1 111 ? -31.163 0.679 7.760 1.00 71.44 111 GLY A C 1
ATOM 830 O O . GLY A 1 111 ? -30.376 0.727 8.702 1.00 71.44 111 GLY A O 1
ATOM 831 N N . THR A 1 112 ? -30.816 0.130 6.602 1.00 74.31 112 THR A N 1
ATOM 832 C CA . THR A 1 112 ? -29.540 -0.449 6.160 1.00 74.31 112 THR A CA 1
ATOM 833 C C . THR A 1 112 ? -28.304 0.391 6.468 1.00 74.31 112 THR A C 1
ATOM 835 O O . THR A 1 112 ? -27.307 -0.168 6.920 1.00 74.31 112 THR A O 1
ATOM 838 N N . ARG A 1 113 ? -28.344 1.721 6.314 1.00 78.06 113 ARG A N 1
ATOM 839 C CA . ARG A 1 113 ? -27.174 2.569 6.616 1.00 78.06 113 ARG A CA 1
ATOM 840 C C . ARG A 1 113 ? -26.805 2.616 8.099 1.00 78.06 113 ARG A C 1
ATOM 842 O O . ARG A 1 113 ? -25.638 2.818 8.426 1.00 78.06 113 ARG A O 1
ATOM 849 N N . VAL A 1 114 ? -27.761 2.427 9.011 1.00 83.62 114 VAL A N 1
ATOM 850 C CA . VAL A 1 114 ? -27.462 2.367 10.455 1.00 83.62 114 VAL A CA 1
ATOM 851 C C . VAL A 1 114 ? -26.557 1.172 10.748 1.00 83.62 114 VAL A C 1
ATOM 853 O O . VAL A 1 114 ? -25.547 1.315 11.439 1.00 83.62 114 VAL A O 1
ATOM 856 N N . LEU A 1 115 ? -26.902 0.027 10.157 1.00 84.69 115 LEU A N 1
ATOM 857 C CA . LEU A 1 115 ? -26.145 -1.216 10.244 1.00 84.69 115 LEU A CA 1
ATOM 858 C C . LEU A 1 115 ? -24.799 -1.099 9.519 1.00 84.69 115 LEU A C 1
ATOM 860 O O . LEU A 1 115 ? -23.776 -1.514 10.039 1.00 84.69 115 LEU A O 1
ATOM 864 N N . GLU A 1 116 ? -24.745 -0.465 8.350 1.00 79.44 116 GLU A N 1
ATOM 865 C CA . GLU A 1 116 ? -23.497 -0.344 7.583 1.00 79.44 116 GLU A CA 1
ATOM 866 C C . GLU A 1 116 ? -22.384 0.392 8.349 1.00 79.44 116 GLU A C 1
ATOM 868 O O . GLU A 1 116 ? -21.229 -0.038 8.335 1.00 79.44 116 GLU A O 1
ATOM 873 N N . TYR A 1 117 ? -22.715 1.495 9.027 1.00 81.12 117 TYR A N 1
ATOM 874 C CA . TYR A 1 117 ? -21.694 2.358 9.625 1.00 81.12 117 TYR A CA 1
ATOM 875 C C . TYR A 1 117 ? -21.474 2.143 11.119 1.00 81.12 117 TYR A C 1
ATOM 877 O O . TYR A 1 117 ? -20.406 2.531 11.580 1.00 81.12 117 TYR A O 1
ATOM 885 N N . MET A 1 118 ? -22.434 1.587 11.875 1.00 90.12 118 MET A N 1
ATOM 886 C CA . MET A 1 118 ? -22.324 1.382 13.335 1.00 90.12 118 MET A CA 1
ATOM 887 C C . MET A 1 118 ? -21.693 2.590 14.055 1.00 90.12 118 MET A C 1
ATOM 889 O O . MET A 1 118 ? -20.713 2.477 14.793 1.00 90.12 118 MET A O 1
ATOM 893 N N . ARG A 1 119 ? -22.220 3.789 13.768 1.00 94.38 119 ARG A N 1
ATOM 894 C CA . ARG A 1 119 ? -21.653 5.057 14.254 1.00 94.38 119 ARG A CA 1
ATOM 895 C C . ARG A 1 119 ? -21.633 5.113 15.782 1.00 94.38 119 ARG A C 1
ATOM 897 O O . ARG A 1 119 ? -22.554 4.621 16.432 1.00 94.38 119 ARG A O 1
ATOM 904 N N . VAL A 1 120 ? -20.673 5.850 16.339 1.00 95.50 120 VAL A N 1
ATOM 905 C CA . VAL A 1 120 ? -20.522 6.108 17.785 1.00 95.50 120 VAL A CA 1
ATOM 906 C C . VAL A 1 120 ? -21.786 6.735 18.382 1.00 95.50 120 VAL A C 1
ATOM 908 O O . VAL A 1 120 ? -22.122 6.485 19.537 1.00 95.50 120 VAL A O 1
ATOM 911 N N . ALA A 1 121 ? -22.556 7.486 17.588 1.00 94.81 121 ALA A N 1
ATOM 912 C CA . ALA A 1 121 ? -23.871 7.984 17.997 1.00 94.81 121 ALA A CA 1
ATOM 913 C C . ALA A 1 121 ? -24.857 6.871 18.405 1.00 94.81 121 ALA A C 1
ATOM 915 O O . ALA A 1 121 ? -25.740 7.122 19.221 1.00 94.81 121 ALA A O 1
ATOM 916 N N . TYR A 1 122 ? -24.718 5.661 17.862 1.00 95.06 122 TYR A N 1
ATOM 917 C CA . TYR A 1 122 ? -25.551 4.499 18.178 1.00 95.06 122 TYR A CA 1
ATOM 918 C C . TYR A 1 122 ? -24.857 3.540 19.148 1.00 95.06 122 TYR A C 1
ATOM 920 O O . TYR A 1 122 ? -25.497 3.007 20.046 1.00 95.06 122 TYR A O 1
ATOM 928 N N . THR A 1 123 ? -23.554 3.316 18.984 1.00 95.50 123 THR A N 1
ATOM 929 C CA . THR A 1 123 ? -22.815 2.277 19.722 1.00 95.50 123 THR A CA 1
ATOM 930 C C . THR A 1 123 ? -22.161 2.777 21.008 1.00 95.50 123 THR A C 1
ATOM 932 O O . THR A 1 123 ? -21.751 1.970 21.850 1.00 95.50 123 THR A O 1
ATOM 935 N N . GLY A 1 124 ? -21.997 4.097 21.128 1.00 95.25 124 GLY A N 1
ATOM 936 C CA . GLY A 1 124 ? -20.994 4.694 21.999 1.00 95.25 124 GLY A CA 1
ATOM 937 C C . GLY A 1 124 ? -19.575 4.311 21.582 1.00 95.25 124 GLY A C 1
ATOM 938 O O . GLY A 1 124 ? -19.368 3.715 20.525 1.00 95.25 124 GLY A O 1
ATOM 939 N N . ALA A 1 125 ? -18.614 4.633 22.435 1.00 94.69 125 ALA A N 1
ATOM 940 C CA . ALA A 1 125 ? -17.242 4.151 22.375 1.00 94.69 125 ALA A CA 1
ATOM 941 C C . ALA A 1 125 ? -16.673 4.035 23.791 1.00 94.69 125 ALA A C 1
ATOM 943 O O . ALA A 1 125 ? -17.080 4.771 24.690 1.00 94.69 125 ALA A O 1
ATOM 944 N N . ARG A 1 126 ? -15.753 3.101 23.998 1.00 94.00 126 ARG A N 1
ATOM 945 C CA . ARG A 1 126 ? -15.093 2.843 25.277 1.00 94.00 126 ARG A CA 1
ATOM 946 C C . ARG A 1 126 ? -13.665 3.348 25.252 1.00 94.00 126 ARG A C 1
ATOM 948 O O . ARG A 1 126 ? -13.094 3.558 24.187 1.00 94.00 126 ARG A O 1
ATOM 955 N N . ILE A 1 127 ? -13.076 3.485 26.432 1.00 92.31 127 ILE A N 1
ATOM 956 C CA . ILE A 1 127 ? -11.631 3.661 26.573 1.00 92.31 127 ILE A CA 1
ATOM 957 C C . ILE A 1 127 ? -10.905 2.546 25.806 1.00 92.31 127 ILE A C 1
ATOM 959 O O . ILE A 1 127 ? -11.216 1.368 25.958 1.00 92.31 127 ILE A O 1
ATOM 963 N N . GLY A 1 128 ? -9.944 2.935 24.973 1.00 86.62 128 GLY A N 1
ATOM 964 C CA . GLY A 1 128 ? -9.179 2.057 24.094 1.00 86.62 128 GLY A CA 1
ATOM 965 C C . GLY A 1 128 ? -9.772 1.883 22.695 1.00 86.62 128 GLY A C 1
ATOM 966 O O . GLY A 1 128 ? -9.017 1.545 21.781 1.00 86.62 128 GLY A O 1
ATOM 967 N N . ASP A 1 129 ? -11.065 2.167 22.489 1.00 90.88 129 ASP A N 1
ATOM 968 C CA . ASP A 1 129 ? -11.685 2.031 21.170 1.00 90.88 129 ASP A CA 1
ATOM 969 C C . ASP A 1 129 ? -11.019 2.976 20.161 1.00 90.88 129 ASP A C 1
ATOM 971 O O . ASP A 1 129 ? -10.730 4.146 20.442 1.00 90.88 129 ASP A O 1
ATOM 975 N N . LEU A 1 130 ? -10.803 2.450 18.955 1.00 90.31 130 LEU A N 1
ATOM 976 C CA . LEU A 1 130 ? -10.337 3.209 17.803 1.00 90.31 130 LEU A CA 1
ATOM 977 C C . LEU A 1 130 ? -11.535 3.719 17.019 1.00 90.31 130 LEU A C 1
ATOM 979 O O . LEU A 1 130 ? -12.372 2.935 16.583 1.00 90.31 130 LEU A O 1
ATOM 983 N N . LEU A 1 131 ? -11.604 5.027 16.818 1.00 92.56 131 LEU A N 1
ATOM 984 C CA . LEU A 1 131 ? -12.673 5.676 16.078 1.00 92.56 131 LEU A CA 1
ATOM 985 C C . LEU A 1 131 ? -12.194 6.025 14.675 1.00 92.56 131 LEU A C 1
ATOM 987 O O . LEU A 1 131 ? -11.199 6.729 14.535 1.00 92.56 131 LEU A O 1
ATOM 991 N N . GLU A 1 132 ? -12.920 5.574 13.653 1.00 91.94 132 GLU A N 1
ATOM 992 C CA . GLU A 1 132 ? -12.717 5.957 12.254 1.00 91.94 132 GLU A CA 1
ATOM 993 C C . GLU A 1 132 ? -13.747 7.002 11.838 1.00 91.94 132 GLU A C 1
ATOM 995 O O . GLU A 1 132 ? -14.955 6.809 12.002 1.00 91.94 132 GLU A O 1
ATOM 1000 N N . GLY A 1 133 ? -13.270 8.111 11.277 1.00 92.25 133 GLY A N 1
ATOM 1001 C CA . GLY A 1 133 ? -14.140 9.157 10.774 1.00 92.25 133 GLY A CA 1
ATOM 1002 C C . GLY A 1 133 ? -14.846 8.745 9.477 1.00 92.25 133 GLY A C 1
ATOM 1003 O O . GLY A 1 133 ? -14.216 8.321 8.503 1.00 92.25 133 GLY A O 1
ATOM 1004 N N . THR A 1 134 ? -16.172 8.876 9.459 1.00 89.88 134 THR A N 1
ATOM 1005 C CA . THR A 1 134 ? -17.056 8.447 8.363 1.00 89.88 134 THR A CA 1
ATOM 1006 C C . THR A 1 134 ? -17.602 9.605 7.531 1.00 89.88 134 THR A C 1
ATOM 1008 O O . THR A 1 134 ? -18.107 9.386 6.433 1.00 89.88 134 THR A O 1
ATOM 1011 N N . ASN A 1 135 ? -17.549 10.834 8.045 1.00 90.50 135 ASN A N 1
ATOM 1012 C CA . ASN A 1 135 ? -18.062 12.021 7.360 1.00 90.50 135 ASN A CA 1
ATOM 1013 C C . ASN A 1 135 ? -16.999 12.593 6.401 1.00 90.50 135 ASN A C 1
ATOM 1015 O O . ASN A 1 135 ? -15.821 12.464 6.712 1.00 90.50 135 ASN A O 1
ATOM 1019 N N . PRO A 1 136 ? -17.341 13.258 5.277 1.00 85.38 136 PRO A N 1
ATOM 1020 C CA . PRO A 1 136 ? -16.356 13.936 4.423 1.00 85.38 136 PRO A CA 1
ATOM 1021 C C . PRO A 1 136 ? -15.319 14.798 5.168 1.00 85.38 136 PRO A C 1
ATOM 1023 O O . PRO A 1 136 ? -14.151 14.805 4.781 1.00 85.38 136 PRO A O 1
ATOM 1026 N N . VAL A 1 137 ? -15.720 15.456 6.264 1.00 85.38 137 VAL A N 1
ATOM 1027 C CA . VAL A 1 137 ? -14.834 16.285 7.101 1.00 85.38 137 VAL A CA 1
ATOM 1028 C C . VAL A 1 137 ? -13.889 15.453 7.973 1.00 85.38 137 VAL A C 1
ATOM 1030 O O . VAL A 1 137 ? -12.791 15.898 8.260 1.00 85.38 137 VAL A O 1
ATOM 1033 N N . THR A 1 138 ? -14.264 14.241 8.379 1.00 89.19 138 THR A N 1
ATOM 1034 C CA . THR A 1 138 ? -13.435 13.368 9.236 1.00 89.19 138 THR A CA 1
ATOM 1035 C C . THR A 1 138 ? -12.926 12.130 8.502 1.00 89.19 138 THR A C 1
ATOM 1037 O O . THR A 1 138 ? -12.315 11.256 9.107 1.00 89.19 138 THR A O 1
ATOM 1040 N N . LYS A 1 139 ? -13.169 12.014 7.193 1.00 86.75 139 LYS A N 1
ATOM 1041 C CA . LYS A 1 139 ? -12.998 10.774 6.433 1.00 86.75 139 LYS A CA 1
ATOM 1042 C C . LYS A 1 139 ? -11.590 10.196 6.571 1.00 86.75 139 LYS A C 1
ATOM 1044 O O . LYS A 1 139 ? -10.607 10.783 6.114 1.00 86.75 139 LYS A O 1
ATOM 1049 N N . GLY A 1 140 ? -11.524 8.999 7.152 1.00 80.56 140 GLY A N 1
ATOM 1050 C CA . GLY A 1 140 ? -10.282 8.255 7.359 1.00 80.56 140 GLY A CA 1
ATOM 1051 C C . GLY A 1 140 ? -9.404 8.777 8.497 1.00 80.56 140 GLY A C 1
ATOM 1052 O O . GLY A 1 140 ? -8.301 8.261 8.672 1.00 80.56 140 GLY A O 1
ATOM 1053 N N . ALA A 1 141 ? -9.852 9.786 9.251 1.00 88.81 141 ALA A N 1
ATOM 1054 C CA . ALA A 1 141 ? -9.201 10.168 10.495 1.00 88.81 141 ALA A CA 1
ATOM 1055 C C . ALA A 1 141 ? -9.339 9.023 11.505 1.00 88.81 141 ALA A C 1
ATOM 1057 O O . ALA A 1 141 ? -10.384 8.368 11.551 1.00 88.81 141 ALA A O 1
ATOM 1058 N N . LEU A 1 142 ? -8.296 8.794 12.302 1.00 88.75 142 LEU A N 1
ATOM 1059 C CA . LEU A 1 142 ? -8.325 7.885 13.437 1.00 88.75 142 LEU A CA 1
ATOM 1060 C C . LEU A 1 142 ? -8.003 8.613 14.729 1.00 88.75 142 LEU A C 1
ATOM 1062 O O . LEU A 1 142 ? -7.026 9.359 14.821 1.00 88.75 142 LEU A O 1
ATOM 1066 N N . MET A 1 143 ? -8.764 8.277 15.759 1.00 91.94 143 MET A N 1
ATOM 1067 C CA . MET A 1 143 ? -8.437 8.622 17.134 1.00 91.94 143 MET A CA 1
ATOM 1068 C C . MET A 1 143 ? -8.668 7.429 18.051 1.00 91.94 143 MET A C 1
ATOM 1070 O O . MET A 1 143 ? -9.504 6.576 17.765 1.00 91.94 143 MET A O 1
ATOM 1074 N N . ARG A 1 144 ? -7.944 7.378 19.164 1.00 91.06 144 ARG A N 1
ATOM 1075 C CA . ARG A 1 144 ? -8.224 6.466 20.272 1.00 91.06 144 ARG A CA 1
ATOM 1076 C C . ARG A 1 144 ? -8.884 7.232 21.403 1.00 91.06 144 ARG A C 1
ATOM 1078 O O . ARG A 1 144 ? -8.461 8.342 21.708 1.00 91.06 144 ARG A O 1
ATOM 1085 N N . VAL A 1 145 ? -9.869 6.627 22.048 1.00 92.25 145 VAL A N 1
ATOM 1086 C CA . VAL A 1 145 ? -10.461 7.147 23.287 1.00 92.25 145 VAL A CA 1
ATOM 1087 C C . VAL A 1 145 ? -9.564 6.771 24.474 1.00 92.25 145 VAL A C 1
ATOM 1089 O O . VAL A 1 145 ? -9.248 5.597 24.637 1.00 92.25 145 VAL A O 1
ATOM 1092 N N . CYS A 1 146 ? -9.143 7.726 25.307 1.00 90.94 146 CYS A N 1
ATOM 1093 C CA . CYS A 1 146 ? -8.131 7.472 26.347 1.00 90.94 146 CYS A CA 1
ATOM 1094 C C . CYS A 1 146 ? -8.678 7.449 27.781 1.00 90.94 146 CYS A C 1
ATOM 1096 O O . CYS A 1 146 ? -8.284 6.581 28.551 1.00 90.94 146 CYS A O 1
ATOM 1098 N N . GLN A 1 147 ? -9.560 8.382 28.157 1.00 89.06 147 GLN A N 1
ATOM 1099 C CA . GLN A 1 147 ? -9.897 8.591 29.579 1.00 89.06 147 GLN A CA 1
ATOM 1100 C C . GLN A 1 147 ? -11.351 8.320 29.971 1.00 89.06 147 GLN A C 1
ATOM 1102 O O . GLN A 1 147 ? -11.604 7.970 31.120 1.00 89.06 147 GLN A O 1
ATOM 1107 N N . SER A 1 148 ? -12.314 8.460 29.061 1.00 90.56 148 SER A N 1
ATOM 1108 C CA . SER A 1 148 ? -13.728 8.268 29.395 1.00 90.56 148 SER A CA 1
ATOM 1109 C C . SER A 1 148 ? -14.521 7.698 28.227 1.00 90.56 148 SER A C 1
ATOM 1111 O O . SER A 1 148 ? -14.166 7.866 27.061 1.00 90.56 148 SER A O 1
ATOM 1113 N N . ASN A 1 149 ? -15.597 6.983 28.552 1.00 92.19 149 ASN A N 1
ATOM 1114 C CA . ASN A 1 149 ? -16.472 6.386 27.552 1.00 92.19 149 ASN A CA 1
ATOM 1115 C C . ASN A 1 149 ? -17.341 7.461 26.887 1.00 92.19 149 ASN A C 1
ATOM 1117 O O . ASN A 1 149 ? -17.908 8.330 27.546 1.00 92.19 149 ASN A O 1
ATOM 1121 N N . ILE A 1 150 ? -17.537 7.342 25.578 1.00 92.75 150 ILE A N 1
ATOM 1122 C CA . ILE A 1 150 ? -18.495 8.146 24.825 1.00 92.75 150 ILE A CA 1
ATOM 1123 C C . ILE A 1 150 ? -19.826 7.406 24.820 1.00 92.75 150 ILE A C 1
ATOM 1125 O O . ILE A 1 150 ? -19.970 6.369 24.177 1.00 92.75 150 ILE A O 1
ATOM 1129 N N . LEU A 1 151 ? -20.826 7.941 25.515 1.00 94.00 151 LEU A N 1
ATOM 1130 C CA . LEU A 1 151 ? -22.134 7.290 25.591 1.00 94.00 151 LEU A CA 1
ATOM 1131 C C . LEU A 1 151 ? -22.961 7.493 24.300 1.00 94.00 151 LEU A C 1
ATOM 1133 O O . LEU A 1 151 ? -22.953 8.611 23.751 1.00 94.00 151 LEU A O 1
ATOM 1137 N N . PRO A 1 152 ? -23.701 6.466 23.832 1.00 95.44 152 PRO A N 1
ATOM 1138 C CA . PRO A 1 152 ? -24.613 6.561 22.695 1.00 95.44 152 PRO A CA 1
ATOM 1139 C C . PRO A 1 152 ? -25.729 7.592 22.901 1.00 95.44 152 PRO A C 1
ATOM 1141 O O . PRO A 1 152 ? -26.056 8.001 24.014 1.00 95.44 152 PRO A O 1
ATOM 1144 N N . MET A 1 153 ? -26.336 8.025 21.800 1.00 94.38 153 MET A N 1
ATOM 1145 C CA . MET A 1 153 ? -27.384 9.039 21.795 1.00 94.38 153 MET A CA 1
ATOM 1146 C C . MET A 1 153 ? -28.774 8.421 21.947 1.00 94.38 153 MET A C 1
ATOM 1148 O O . MET A 1 153 ? -29.287 7.789 21.021 1.00 94.38 153 MET A O 1
ATOM 1152 N N . LYS A 1 154 ? -29.456 8.738 23.049 1.00 95.12 154 LYS A N 1
ATOM 1153 C CA . LYS A 1 154 ? -30.834 8.320 23.347 1.00 95.12 154 LYS A CA 1
ATOM 1154 C C . LYS A 1 154 ? -31.801 8.599 22.201 1.00 95.12 154 LYS A C 1
ATOM 1156 O O . LYS A 1 154 ? -32.548 7.725 21.774 1.00 95.12 154 LYS A O 1
ATOM 1161 N N . ARG A 1 155 ? -31.761 9.815 21.643 1.00 93.94 155 ARG A N 1
ATOM 1162 C CA . ARG A 1 155 ? -32.637 10.209 20.524 1.00 93.94 155 ARG A CA 1
ATOM 1163 C C . ARG A 1 155 ? -32.443 9.312 19.298 1.00 93.94 155 ARG A C 1
ATOM 1165 O O . ARG A 1 155 ? -33.414 9.001 18.618 1.00 93.94 155 ARG A O 1
ATOM 1172 N N . LYS A 1 156 ? -31.204 8.913 19.006 1.00 93.50 156 LYS A N 1
ATOM 1173 C CA . LYS A 1 156 ? -30.856 8.067 17.857 1.00 93.50 156 LYS A CA 1
ATOM 1174 C C . LYS A 1 156 ? -31.224 6.610 18.117 1.00 93.50 156 LYS A C 1
ATOM 1176 O O . LYS A 1 156 ? -31.829 5.985 17.255 1.00 93.50 156 LYS A O 1
ATOM 1181 N N . LEU A 1 157 ? -30.955 6.109 19.321 1.00 95.25 157 LEU A N 1
ATOM 1182 C CA . LEU A 1 157 ? -31.367 4.773 19.748 1.00 95.25 157 LEU A CA 1
ATOM 1183 C C . LEU A 1 157 ? -32.889 4.607 19.731 1.00 95.25 157 LEU A C 1
ATOM 1185 O O . LEU A 1 157 ? -33.375 3.609 19.213 1.00 95.25 157 LEU A O 1
ATOM 1189 N N . ASN A 1 158 ? -33.653 5.596 20.202 1.00 95.56 158 ASN A N 1
ATOM 1190 C CA . ASN A 1 158 ? -35.119 5.556 20.171 1.00 95.56 158 ASN A CA 1
ATOM 1191 C C . ASN A 1 158 ? -35.684 5.408 18.755 1.00 95.56 158 ASN A C 1
ATOM 1193 O O . ASN A 1 158 ? -36.677 4.711 18.573 1.00 95.56 158 ASN A O 1
ATOM 1197 N N . LYS A 1 159 ? -35.034 6.015 17.755 1.00 93.88 159 LYS A N 1
ATOM 1198 C CA . LYS A 1 159 ? -35.414 5.835 16.350 1.00 93.88 159 LYS A CA 1
ATOM 1199 C C . LYS A 1 159 ? -35.238 4.378 15.900 1.00 93.88 159 LYS A C 1
ATOM 1201 O O . LYS A 1 159 ? -36.139 3.831 15.286 1.00 93.88 159 LYS A O 1
ATOM 1206 N N . ILE A 1 160 ? -34.128 3.729 16.261 1.00 94.56 160 ILE A N 1
ATOM 1207 C CA . ILE A 1 160 ? -33.888 2.309 15.937 1.00 94.56 160 ILE A CA 1
ATOM 1208 C C . ILE A 1 160 ? -34.851 1.400 16.718 1.00 94.56 160 ILE A C 1
ATOM 1210 O O . ILE A 1 160 ? -35.418 0.471 16.152 1.00 94.56 160 ILE A O 1
ATOM 1214 N N . ARG A 1 161 ? -35.077 1.679 18.011 1.00 96.00 161 ARG A N 1
ATOM 1215 C CA . ARG A 1 161 ? -35.999 0.919 18.879 1.00 96.00 161 ARG A CA 1
ATOM 1216 C C . ARG A 1 161 ? -37.446 0.949 18.385 1.00 96.00 161 ARG A C 1
ATOM 1218 O O . ARG A 1 161 ? -38.176 -0.005 18.636 1.00 96.00 161 ARG A O 1
ATOM 1225 N N . ALA A 1 162 ? -37.851 2.016 17.693 1.00 95.69 162 ALA A N 1
ATOM 1226 C CA . ALA A 1 162 ? -39.178 2.123 17.090 1.00 95.69 162 ALA A CA 1
ATOM 1227 C C . ALA A 1 162 ? -39.421 1.075 15.986 1.00 95.69 162 ALA A C 1
ATOM 1229 O O . ALA A 1 162 ? -40.572 0.792 15.665 1.00 95.69 162 ALA A O 1
ATOM 1230 N N . GLU A 1 163 ? -38.361 0.461 15.448 1.00 96.12 163 GLU A N 1
ATOM 1231 C CA . GLU A 1 163 ? -38.421 -0.581 14.425 1.00 96.12 163 GLU A CA 1
ATOM 1232 C C . GLU A 1 163 ? -37.873 -1.920 14.969 1.00 96.12 163 GLU A C 1
ATOM 1234 O O . GLU A 1 163 ? -36.668 -2.177 14.912 1.00 96.12 163 GLU A O 1
ATOM 1239 N N . PRO A 1 164 ? -38.726 -2.841 15.469 1.00 95.88 164 PRO A N 1
ATOM 1240 C CA . PRO A 1 164 ? -38.272 -4.048 16.176 1.00 95.88 164 PRO A CA 1
ATOM 1241 C C . PRO A 1 164 ? -37.364 -4.991 15.372 1.00 95.88 164 PRO A C 1
ATOM 1243 O O . PRO A 1 164 ? -36.564 -5.725 15.956 1.00 95.88 164 PRO A O 1
ATOM 1246 N N . ALA A 1 165 ? -37.510 -5.021 14.043 1.00 94.19 165 ALA A N 1
ATOM 1247 C CA . ALA A 1 165 ? -36.658 -5.819 13.162 1.00 94.19 165 ALA A CA 1
ATOM 1248 C C . ALA A 1 165 ? -35.258 -5.200 13.027 1.00 94.19 165 ALA A C 1
ATOM 1250 O O . ALA A 1 165 ? -34.259 -5.902 13.190 1.00 94.19 165 ALA A O 1
ATOM 1251 N N . LEU A 1 166 ? -35.192 -3.882 12.806 1.00 93.88 166 LEU A N 1
ATOM 1252 C CA . LEU A 1 166 ? -33.939 -3.136 12.731 1.00 93.88 166 LEU A CA 1
ATOM 1253 C C . LEU A 1 166 ? -33.203 -3.156 14.075 1.00 93.88 166 LEU A C 1
ATOM 1255 O O . LEU A 1 166 ? -31.997 -3.381 14.097 1.00 93.88 166 LEU A O 1
ATOM 1259 N N . TRP A 1 167 ? -33.918 -3.009 15.195 1.00 96.31 167 TRP A N 1
ATOM 1260 C CA . TRP A 1 167 ? -33.344 -3.111 16.540 1.00 96.31 167 TRP A CA 1
ATOM 1261 C C . TRP A 1 167 ? -32.678 -4.467 16.791 1.00 96.31 167 TRP A C 1
ATOM 1263 O O . TRP A 1 167 ? -31.540 -4.511 17.249 1.00 96.31 167 TRP A O 1
ATOM 1273 N N . ARG A 1 168 ? -33.336 -5.576 16.427 1.00 95.88 168 ARG A N 1
ATOM 1274 C CA . ARG A 1 168 ? -32.741 -6.920 16.535 1.00 95.88 168 ARG A CA 1
ATOM 1275 C C . ARG A 1 168 ? -31.506 -7.082 15.649 1.00 95.88 168 ARG A C 1
ATOM 1277 O O . ARG A 1 168 ? -30.493 -7.598 16.112 1.00 95.88 168 ARG A O 1
ATOM 1284 N N . ALA A 1 169 ? -31.563 -6.620 14.399 1.00 92.50 169 ALA A N 1
ATOM 1285 C CA . ALA A 1 169 ? -30.411 -6.661 13.497 1.00 92.50 169 ALA A CA 1
ATOM 1286 C C . ALA A 1 169 ? -29.231 -5.834 14.039 1.00 92.50 169 ALA A C 1
ATOM 1288 O O . ALA A 1 169 ? -28.097 -6.310 14.053 1.00 92.50 169 ALA A O 1
ATOM 1289 N N . PHE A 1 170 ? -29.515 -4.637 14.558 1.00 95.50 170 PHE A N 1
ATOM 1290 C CA . PHE A 1 170 ? -28.530 -3.763 15.186 1.00 95.50 170 PHE A CA 1
ATOM 1291 C C . PHE A 1 170 ? -27.900 -4.416 16.414 1.00 95.50 170 PHE A C 1
ATOM 1293 O O . PHE A 1 170 ? -26.677 -4.448 16.515 1.00 95.50 170 PHE A O 1
ATOM 1300 N N . LEU A 1 171 ? -28.703 -4.994 17.313 1.00 96.56 171 LEU A N 1
ATOM 1301 C CA . LEU A 1 171 ? -28.187 -5.693 18.486 1.00 96.56 171 LEU A CA 1
ATOM 1302 C C . LEU A 1 171 ? -27.275 -6.846 18.085 1.00 96.56 171 LEU A C 1
ATOM 1304 O O . LEU A 1 171 ? -26.184 -6.934 18.635 1.00 96.56 171 LEU A O 1
ATOM 1308 N N . ARG A 1 172 ? -27.652 -7.675 17.101 1.00 91.56 172 ARG A N 1
ATOM 1309 C CA . ARG A 1 172 ? -26.792 -8.756 16.581 1.00 91.56 172 ARG A CA 1
ATOM 1310 C C . ARG A 1 172 ? -25.454 -8.234 16.096 1.00 91.56 172 ARG A C 1
ATOM 1312 O O . ARG A 1 172 ? -24.422 -8.724 16.548 1.00 91.56 172 ARG A O 1
ATOM 1319 N N . GLN A 1 173 ? -25.484 -7.213 15.245 1.00 90.25 173 GLN A N 1
ATOM 1320 C CA . GLN A 1 173 ? -24.277 -6.602 14.711 1.00 90.25 173 GLN A CA 1
ATOM 1321 C C . GLN A 1 173 ? -23.427 -5.949 15.800 1.00 90.25 173 GLN A C 1
ATOM 1323 O O . GLN A 1 173 ? -22.209 -6.006 15.741 1.00 90.25 173 GLN A O 1
ATOM 1328 N N . LEU A 1 174 ? -24.037 -5.393 16.844 1.00 93.75 174 LEU A N 1
ATOM 1329 C CA . LEU A 1 174 ? -23.306 -4.836 17.978 1.00 93.75 174 LEU A CA 1
ATOM 1330 C C . LEU A 1 174 ? -22.393 -5.876 18.646 1.00 93.75 174 LEU A C 1
ATOM 1332 O O . LEU A 1 174 ? -21.326 -5.518 19.128 1.00 93.75 174 LEU A O 1
ATOM 1336 N N . GLY A 1 175 ? -22.767 -7.159 18.613 1.00 89.12 175 GLY A N 1
ATOM 1337 C CA . GLY A 1 175 ? -21.956 -8.259 19.149 1.00 89.12 175 GLY A CA 1
ATOM 1338 C C . GLY A 1 175 ? -20.705 -8.573 18.342 1.00 89.12 175 GLY A C 1
ATOM 1339 O O . GLY A 1 175 ? -19.866 -9.321 18.822 1.00 89.12 175 GLY A O 1
ATOM 1340 N N . THR A 1 176 ? -20.533 -7.996 17.149 1.00 83.00 176 THR A N 1
ATOM 1341 C CA . THR A 1 176 ? -19.257 -8.095 16.426 1.00 83.00 176 THR A CA 1
ATOM 1342 C C . THR A 1 176 ? -18.186 -7.189 17.037 1.00 83.00 176 THR A C 1
ATOM 1344 O O . THR A 1 176 ? -17.018 -7.290 16.674 1.00 83.00 176 THR A O 1
ATOM 1347 N N . LEU A 1 177 ? -18.559 -6.275 17.941 1.00 87.19 177 LEU A N 1
ATOM 1348 C CA . LEU A 1 177 ? -17.615 -5.459 18.697 1.00 87.19 177 LEU A CA 1
ATOM 1349 C C . LEU A 1 177 ? -17.140 -6.232 19.930 1.00 87.19 177 LEU A C 1
ATOM 1351 O O . LEU A 1 177 ? -17.960 -6.749 20.688 1.00 87.19 177 LEU A O 1
ATOM 1355 N N . ALA A 1 178 ? -15.829 -6.236 20.184 1.00 83.31 178 ALA A N 1
ATOM 1356 C CA . ALA A 1 178 ? -15.208 -7.023 21.255 1.00 83.31 178 ALA A CA 1
ATOM 1357 C C . ALA A 1 178 ? -15.861 -6.822 22.637 1.00 83.31 178 ALA A C 1
ATOM 1359 O O . ALA A 1 178 ? -16.093 -7.792 23.352 1.00 83.31 178 ALA A O 1
ATOM 1360 N N . PHE A 1 179 ? -16.227 -5.583 22.985 1.00 92.00 179 PHE A N 1
ATOM 1361 C CA . PHE A 1 179 ? -16.907 -5.264 24.248 1.00 92.00 179 PHE A CA 1
ATOM 1362 C C . PHE A 1 179 ? -18.246 -6.001 24.421 1.00 92.00 179 PHE A C 1
ATOM 1364 O O . PHE A 1 179 ? -18.607 -6.385 25.527 1.00 92.00 179 PHE A O 1
ATOM 1371 N N . PHE A 1 180 ? -18.985 -6.198 23.331 1.00 93.06 180 PHE A N 1
ATOM 1372 C CA . PHE A 1 180 ? -20.327 -6.777 23.338 1.00 93.06 180 PHE A CA 1
ATOM 1373 C C . PHE A 1 180 ? -20.359 -8.251 22.921 1.00 93.06 180 PHE A C 1
ATOM 1375 O O . PHE A 1 180 ? -21.427 -8.859 22.965 1.00 93.06 180 PHE A O 1
ATOM 1382 N N . ALA A 1 181 ? -19.225 -8.823 22.505 1.00 88.06 181 ALA A N 1
ATOM 1383 C CA . ALA A 1 181 ? -19.151 -10.175 21.952 1.00 88.06 181 ALA A CA 1
ATOM 1384 C C . ALA A 1 181 ? -19.663 -11.245 22.928 1.00 88.06 181 ALA A C 1
ATOM 1386 O O . ALA A 1 181 ? -20.347 -12.179 22.521 1.00 88.06 181 ALA A O 1
ATOM 1387 N N . ASN A 1 182 ? -19.410 -11.050 24.224 1.00 88.62 182 ASN A N 1
ATOM 1388 C CA . ASN A 1 182 ? -19.830 -11.971 25.282 1.00 88.62 182 ASN A CA 1
ATOM 1389 C C . ASN A 1 182 ? -21.218 -11.650 25.862 1.00 88.62 182 ASN A C 1
ATOM 1391 O O . ASN A 1 182 ? -21.632 -12.288 26.824 1.00 88.62 182 ASN A O 1
ATOM 1395 N N . MET A 1 183 ? -21.928 -10.659 25.313 1.00 96.94 183 MET A N 1
ATOM 1396 C CA . MET A 1 183 ? -23.262 -10.271 25.769 1.00 96.94 183 MET A CA 1
ATOM 1397 C C . MET A 1 183 ? -24.337 -10.868 24.858 1.00 96.94 183 MET A C 1
ATOM 1399 O O . MET A 1 183 ? -24.273 -10.793 23.625 1.00 96.94 183 MET A O 1
ATOM 1403 N N . THR A 1 184 ? -25.402 -11.390 25.449 1.00 96.69 184 THR A N 1
ATOM 1404 C CA . THR A 1 184 ? -26.625 -11.765 24.732 1.00 96.69 184 THR A CA 1
ATOM 1405 C C . THR A 1 184 ? -27.279 -10.542 24.070 1.00 96.69 184 THR A C 1
ATOM 1407 O O . THR A 1 184 ? -26.955 -9.389 24.370 1.00 96.69 184 THR A O 1
ATOM 1410 N N . GLU A 1 185 ? -28.207 -10.756 23.128 1.00 97.44 185 GLU A N 1
ATOM 1411 C CA . GLU A 1 185 ? -28.968 -9.646 22.521 1.00 97.44 185 GLU A CA 1
ATOM 1412 C C . GLU A 1 185 ? -29.724 -8.828 23.589 1.00 97.44 185 GLU A C 1
ATOM 1414 O O . GLU A 1 185 ? -29.795 -7.602 23.499 1.00 97.44 185 GLU A O 1
ATOM 1419 N N . VAL A 1 186 ? -30.246 -9.496 24.625 1.00 97.69 186 VAL A N 1
ATOM 1420 C CA . VAL A 1 186 ? -30.996 -8.861 25.720 1.00 97.69 186 VAL A CA 1
ATOM 1421 C C . VAL A 1 186 ? -30.082 -7.995 26.586 1.00 97.69 186 VAL A C 1
ATOM 1423 O O . VAL A 1 186 ? -30.394 -6.826 26.809 1.00 97.69 186 VAL A O 1
ATOM 1426 N N . GLU A 1 187 ? -28.932 -8.522 27.014 1.00 97.75 187 GLU A N 1
ATOM 1427 C CA . GLU A 1 187 ? -27.948 -7.775 27.814 1.00 97.75 187 GLU A CA 1
ATOM 1428 C C . GLU A 1 187 ? -27.427 -6.542 27.071 1.00 97.75 187 GLU A C 1
ATOM 1430 O O . GLU A 1 187 ? -27.339 -5.464 27.655 1.00 97.75 187 GLU A O 1
ATOM 1435 N N . ARG A 1 188 ? -27.173 -6.655 25.759 1.00 97.94 188 ARG A N 1
ATOM 1436 C CA . ARG A 1 188 ? -26.822 -5.505 24.907 1.00 97.94 188 ARG A CA 1
ATOM 1437 C C . ARG A 1 188 ? -27.905 -4.425 24.932 1.00 97.94 188 ARG A C 1
ATOM 1439 O O . ARG A 1 188 ? -27.595 -3.237 25.026 1.00 97.94 188 ARG A O 1
ATOM 1446 N N . GLY A 1 189 ? -29.172 -4.829 24.843 1.00 97.75 189 GLY A N 1
ATOM 1447 C CA . GLY A 1 189 ? -30.311 -3.915 24.893 1.00 97.75 189 GLY A CA 1
ATOM 1448 C C . GLY A 1 189 ? -30.429 -3.183 26.231 1.00 97.75 189 GLY A C 1
ATOM 1449 O O . GLY A 1 189 ? -30.638 -1.968 26.231 1.00 97.75 189 GLY A O 1
ATOM 1450 N N . ILE A 1 190 ? -30.250 -3.905 27.343 1.00 97.88 190 ILE A N 1
ATOM 1451 C CA . ILE A 1 190 ? -30.244 -3.347 28.705 1.00 97.88 190 ILE A CA 1
ATOM 1452 C C . ILE A 1 190 ? -29.091 -2.355 28.858 1.00 97.88 190 ILE A C 1
ATOM 1454 O O . ILE A 1 190 ? -29.323 -1.201 29.216 1.00 97.88 190 ILE A O 1
ATOM 1458 N N . TRP A 1 191 ? -27.876 -2.756 28.475 1.00 97.44 191 TRP A N 1
ATOM 1459 C CA . TRP A 1 191 ? -26.695 -1.903 28.570 1.00 97.44 191 TRP A CA 1
ATOM 1460 C C . TRP A 1 191 ? -26.899 -0.570 27.838 1.00 97.44 191 TRP A C 1
ATOM 1462 O O . TRP A 1 191 ? -26.644 0.492 28.402 1.00 97.44 191 TRP A O 1
ATOM 1472 N N . LEU A 1 192 ? -27.420 -0.603 26.604 1.00 97.12 192 LEU A N 1
ATOM 1473 C CA . LEU A 1 192 ? -27.698 0.610 25.827 1.00 97.12 192 LEU A CA 1
ATOM 1474 C C . LEU A 1 192 ? -28.773 1.504 26.458 1.00 97.12 192 LEU A C 1
ATOM 1476 O O . LEU A 1 192 ? -28.734 2.712 26.254 1.00 97.12 192 LEU A O 1
ATOM 1480 N N . ALA A 1 193 ? -29.751 0.939 27.168 1.00 96.81 193 ALA A N 1
ATOM 1481 C CA . ALA A 1 193 ? -30.780 1.715 27.858 1.00 96.81 193 ALA A CA 1
ATOM 1482 C C . ALA A 1 193 ? -30.238 2.403 29.122 1.00 96.81 193 ALA A C 1
ATOM 1484 O O . ALA A 1 193 ? -30.639 3.523 29.427 1.00 96.81 193 ALA A O 1
ATOM 1485 N N . GLU A 1 194 ? -29.308 1.755 29.824 1.00 96.88 194 GLU A N 1
ATOM 1486 C CA . GLU A 1 194 ? -28.659 2.290 31.027 1.00 96.88 194 GLU A CA 1
ATOM 1487 C C . GLU A 1 194 ? -27.569 3.323 30.708 1.00 96.88 194 GLU A C 1
ATOM 1489 O O . GLU A 1 194 ? -27.316 4.227 31.501 1.00 96.88 194 GLU A O 1
ATOM 1494 N N . HIS A 1 195 ? -26.945 3.216 29.533 1.00 95.81 195 HIS A N 1
ATOM 1495 C CA . HIS A 1 195 ? -25.760 3.989 29.158 1.00 95.81 195 HIS A CA 1
ATOM 1496 C C . HIS A 1 195 ? -26.015 4.938 27.982 1.00 95.81 195 HIS A C 1
ATOM 1498 O O . HIS A 1 195 ? -25.107 5.205 27.204 1.00 95.81 195 HIS A O 1
ATOM 1504 N N . GLU A 1 196 ? -27.229 5.458 27.807 1.00 94.81 196 GLU A N 1
ATOM 1505 C CA . GLU A 1 196 ? -27.534 6.453 26.771 1.00 94.81 196 GLU A CA 1
ATOM 1506 C C . GLU A 1 196 ? -27.603 7.882 27.313 1.00 94.81 196 GLU A C 1
ATOM 1508 O O . GLU A 1 196 ? -28.014 8.131 28.442 1.00 94.81 196 GLU A O 1
ATOM 1513 N N . GLN A 1 197 ? -27.272 8.853 26.464 1.00 91.69 197 GLN A N 1
ATOM 1514 C CA . GLN A 1 197 ? -27.357 10.274 26.796 1.00 91.69 197 GLN A CA 1
ATOM 1515 C C . GLN A 1 197 ? -28.161 11.067 25.765 1.00 91.69 197 GLN A C 1
ATOM 1517 O O . GLN A 1 197 ? -28.230 10.717 24.587 1.00 91.69 197 GLN A O 1
ATOM 1522 N N . GLY A 1 198 ? -28.776 12.170 26.194 1.00 85.94 198 GLY A N 1
ATOM 1523 C CA . GLY A 1 198 ? -29.550 13.044 25.304 1.00 85.94 198 GLY A CA 1
ATOM 1524 C C . GLY A 1 198 ? -28.701 13.856 24.316 1.00 85.94 198 GLY A C 1
ATOM 1525 O O . GLY A 1 198 ? -29.224 14.306 23.297 1.00 85.94 198 GLY A O 1
ATOM 1526 N N . LYS A 1 199 ? -27.404 14.034 24.596 1.00 78.38 199 LYS A N 1
ATOM 1527 C CA . LYS A 1 199 ? -26.519 14.982 23.902 1.00 78.38 199 LYS A CA 1
ATOM 1528 C C . LYS A 1 199 ? -25.878 14.399 22.637 1.00 78.38 199 LYS A C 1
ATOM 1530 O O . LYS A 1 199 ? -25.423 13.252 22.619 1.00 78.38 199 LYS A O 1
ATOM 1535 N N . GLU A 1 200 ? -25.799 15.220 21.588 1.00 73.31 200 GLU A N 1
ATOM 1536 C CA . GLU A 1 200 ? -25.313 14.831 20.253 1.00 73.31 200 GLU A CA 1
ATOM 1537 C C . GLU A 1 200 ? -23.800 14.918 20.061 1.00 73.31 200 GLU A C 1
ATOM 1539 O O . GLU A 1 200 ? -23.189 14.053 19.427 1.00 73.31 200 GLU A O 1
ATOM 1544 N N . ARG A 1 201 ? -23.184 15.948 20.631 1.00 67.19 201 ARG A N 1
ATOM 1545 C CA . ARG A 1 201 ? -21.742 16.158 20.542 1.00 67.19 201 ARG A CA 1
ATOM 1546 C C . ARG A 1 201 ? -21.016 15.336 21.599 1.00 67.19 201 ARG A C 1
ATOM 1548 O O . ARG A 1 201 ? -21.586 15.004 22.641 1.00 67.19 201 ARG A O 1
ATOM 1555 N N . MET A 1 202 ? -19.757 15.006 21.332 1.00 66.00 202 MET A N 1
ATOM 1556 C CA . MET A 1 202 ? -18.810 14.604 22.370 1.00 66.00 202 MET A CA 1
ATOM 1557 C C . MET A 1 202 ? -18.423 15.883 23.130 1.00 66.00 202 MET A C 1
ATOM 1559 O O . MET A 1 202 ? -17.359 16.415 22.869 1.00 66.00 202 MET A O 1
ATOM 1563 N N . GLY A 1 203 ? -19.363 16.405 23.939 1.00 56.41 203 GLY A N 1
ATOM 1564 C CA . GLY A 1 203 ? -19.329 17.644 24.740 1.00 56.41 203 GLY A CA 1
ATOM 1565 C C . GLY A 1 203 ? -19.711 18.954 24.014 1.00 56.41 203 GLY A C 1
ATOM 1566 O O . GLY A 1 203 ? -19.641 19.067 22.788 1.00 56.41 203 GLY A O 1
ATOM 1567 N N . SER A 1 204 ? -20.173 19.953 24.771 1.00 50.88 204 SER A N 1
ATOM 1568 C CA . SER A 1 204 ? -20.338 21.362 24.354 1.00 50.88 204 SER A CA 1
ATOM 1569 C C . SER A 1 204 ? -19.376 22.273 25.126 1.00 50.88 204 SER A C 1
ATOM 1571 O O . SER A 1 204 ? -18.857 21.856 26.149 1.00 50.88 204 SER A O 1
ATOM 1573 N N . GLU A 1 205 ? -19.120 23.502 24.659 1.00 49.00 205 GLU A N 1
ATOM 1574 C CA . GLU A 1 205 ? -18.205 24.435 25.357 1.00 49.00 205 GLU A CA 1
ATOM 1575 C C . GLU A 1 205 ? -18.676 24.802 26.777 1.00 49.00 205 GLU A C 1
ATOM 1577 O O . GLU A 1 205 ? -17.836 25.059 27.633 1.00 49.00 205 GLU A O 1
ATOM 1582 N N . ASP A 1 206 ? -19.984 24.729 27.045 1.00 56.59 206 ASP A N 1
ATOM 1583 C CA . ASP A 1 206 ? -20.563 24.913 28.386 1.00 56.59 206 ASP A CA 1
ATOM 1584 C C . ASP A 1 206 ? -20.595 23.618 29.226 1.00 56.59 206 ASP A C 1
ATOM 1586 O O . ASP A 1 206 ? -21.048 23.631 30.367 1.00 56.59 206 ASP A O 1
ATOM 1590 N N . ASP A 1 207 ? -20.145 22.486 28.673 1.00 54.91 207 ASP A N 1
ATOM 1591 C CA . ASP A 1 207 ? -20.207 21.173 29.318 1.00 54.91 207 ASP A CA 1
ATOM 1592 C C . ASP A 1 207 ? -18.814 20.700 29.754 1.00 54.91 207 ASP A C 1
ATOM 1594 O O . ASP A 1 207 ? -17.895 20.563 28.942 1.00 54.91 207 ASP A O 1
ATOM 1598 N N . GLU A 1 208 ? -18.702 20.291 31.019 1.00 60.84 208 GLU A N 1
ATOM 1599 C CA . GLU A 1 208 ? -17.556 19.545 31.568 1.00 60.84 208 GLU A CA 1
ATOM 1600 C C . GLU A 1 208 ? -17.212 18.275 30.749 1.00 60.84 208 GLU A C 1
ATOM 1602 O O . GLU A 1 208 ? -16.096 17.759 30.821 1.00 60.84 208 GLU A O 1
ATOM 1607 N N . ASP A 1 209 ? -18.136 17.805 29.903 1.00 63.81 209 ASP A N 1
ATOM 1608 C CA . ASP A 1 209 ? -18.021 16.594 29.089 1.00 63.81 209 ASP A CA 1
ATOM 1609 C C . ASP A 1 209 ? -16.938 16.663 27.989 1.00 63.81 209 ASP A C 1
ATOM 1611 O O . ASP A 1 209 ? -16.319 15.647 27.682 1.00 63.81 209 ASP A O 1
ATOM 1615 N N . LEU A 1 210 ? -16.661 17.828 27.380 1.00 68.81 210 LEU A N 1
ATOM 1616 C CA . LEU A 1 210 ? -15.584 17.942 26.364 1.00 68.81 210 LEU A CA 1
ATOM 1617 C C . LEU A 1 210 ? -14.190 17.847 26.996 1.00 68.81 210 LEU A C 1
ATOM 1619 O O . LEU A 1 210 ? -13.234 17.410 26.354 1.00 68.81 210 LEU A O 1
ATOM 1623 N N . ASN A 1 211 ? -14.094 18.255 28.261 1.00 74.69 211 ASN A N 1
ATOM 1624 C CA . ASN A 1 211 ? -12.872 18.192 29.053 1.00 74.69 211 ASN A CA 1
ATOM 1625 C C . ASN A 1 211 ? -12.672 16.803 29.676 1.00 74.69 211 ASN A C 1
ATOM 1627 O O . ASN A 1 211 ? -11.539 16.433 29.986 1.00 74.69 211 ASN A O 1
ATOM 1631 N N . SER A 1 212 ? -13.750 16.028 29.845 1.00 80.44 212 SER A N 1
ATOM 1632 C CA . SER A 1 212 ? -13.692 14.683 30.421 1.00 80.44 212 SER A CA 1
ATOM 1633 C C . SER A 1 212 ? -13.268 13.614 29.411 1.00 80.44 212 SER A C 1
ATOM 1635 O O . SER A 1 212 ? -12.729 12.579 29.810 1.00 80.44 212 SER A O 1
ATOM 1637 N N . VAL A 1 213 ? -13.475 13.836 28.107 1.00 82.50 213 VAL A N 1
ATOM 1638 C CA . VAL A 1 213 ? -13.017 12.913 27.059 1.00 82.50 213 VAL A CA 1
ATOM 1639 C C . VAL A 1 213 ? -11.664 13.352 26.522 1.00 82.50 213 VAL A C 1
ATOM 1641 O O . VAL A 1 213 ? -11.512 14.427 25.941 1.00 82.50 213 VAL A O 1
ATOM 1644 N N . ARG A 1 214 ? -10.676 12.468 26.680 1.00 91.12 214 ARG A N 1
ATOM 1645 C CA . ARG A 1 214 ? -9.368 12.619 26.047 1.00 91.12 214 ARG A CA 1
ATOM 1646 C C . ARG A 1 214 ? -9.175 11.658 24.898 1.00 91.12 214 ARG A C 1
ATOM 1648 O O . ARG A 1 214 ? -9.613 10.507 24.963 1.00 91.12 214 ARG A O 1
ATOM 1655 N N . PHE A 1 215 ? -8.470 12.136 23.885 1.00 91.12 215 PHE A N 1
ATOM 1656 C CA . PHE A 1 215 ? -8.241 11.424 22.642 1.00 91.12 215 PHE A CA 1
ATOM 1657 C C . PHE A 1 215 ? -6.757 11.344 22.324 1.00 91.12 215 PHE A C 1
ATOM 1659 O O . PHE A 1 215 ? -6.031 12.311 22.502 1.00 91.12 215 PHE A O 1
ATOM 1666 N N . GLN A 1 216 ? -6.307 10.230 21.769 1.00 89.75 216 GLN A N 1
ATOM 1667 C CA . GLN A 1 216 ? -5.035 10.181 21.060 1.00 89.75 216 GLN A CA 1
ATOM 1668 C C . GLN A 1 216 ? -5.334 10.290 19.568 1.00 89.75 216 GLN A C 1
ATOM 1670 O O . GLN A 1 216 ? -5.978 9.398 19.013 1.00 89.75 216 GLN A O 1
ATOM 1675 N N . ILE A 1 217 ? -4.901 11.363 18.908 1.00 89.38 217 ILE A N 1
ATOM 1676 C CA . ILE A 1 217 ? -5.064 11.490 17.457 1.00 89.38 217 ILE A CA 1
ATOM 1677 C C . ILE A 1 217 ? -4.004 10.614 16.796 1.00 89.38 217 ILE A C 1
ATOM 1679 O O . ILE A 1 217 ? -2.812 10.811 16.989 1.00 89.38 217 ILE A O 1
ATOM 1683 N N . LEU A 1 218 ? -4.437 9.594 16.060 1.00 82.88 218 LEU A N 1
ATOM 1684 C CA . LEU A 1 218 ? -3.537 8.636 15.410 1.00 82.88 218 LEU A CA 1
ATOM 1685 C C . LEU A 1 218 ? -3.330 8.962 13.929 1.00 82.88 218 LEU A C 1
ATOM 1687 O O . LEU A 1 218 ? -2.367 8.507 13.319 1.00 82.88 218 LEU A O 1
ATOM 1691 N N . GLY A 1 219 ? -4.243 9.735 13.340 1.00 84.06 219 GLY A N 1
ATOM 1692 C CA . GLY A 1 219 ? -4.115 10.248 11.984 1.00 84.06 219 GLY A CA 1
ATOM 1693 C C . GLY A 1 219 ? -5.295 11.124 11.591 1.00 84.06 219 GLY A C 1
ATOM 1694 O O . GLY A 1 219 ? -6.428 10.858 11.979 1.00 84.06 219 GLY A O 1
ATOM 1695 N N . LEU A 1 220 ? -5.049 12.147 10.774 1.00 84.12 220 LEU A N 1
ATOM 1696 C CA . LEU A 1 220 ? -6.087 13.080 10.302 1.00 84.12 220 LEU A CA 1
ATOM 1697 C C . LEU A 1 220 ? -6.845 12.581 9.055 1.00 84.12 220 LEU A C 1
ATOM 1699 O O . LEU A 1 220 ? -7.828 13.183 8.611 1.00 84.12 220 LEU A O 1
ATOM 1703 N N . GLY A 1 221 ? -6.416 11.445 8.502 1.00 83.75 221 GLY A N 1
ATOM 1704 C CA . GLY A 1 221 ? -7.054 10.817 7.351 1.00 83.75 221 GLY A CA 1
ATOM 1705 C C . GLY A 1 221 ? -6.779 11.532 6.033 1.00 83.75 221 GLY A C 1
ATOM 1706 O O . GLY A 1 221 ? -5.727 12.130 5.837 1.00 83.75 221 GLY A O 1
ATOM 1707 N N . SER A 1 222 ? -7.724 11.420 5.099 1.00 73.94 222 SER A N 1
ATOM 1708 C CA . SER A 1 222 ? -7.673 12.067 3.778 1.00 73.94 222 SER A CA 1
ATOM 1709 C C . SER A 1 222 ? -8.757 13.136 3.636 1.00 73.94 222 SER A C 1
ATOM 1711 O O . SER A 1 222 ? -9.300 13.341 2.550 1.00 73.94 222 SER A O 1
ATOM 1713 N N . SER A 1 223 ? -9.186 13.693 4.760 1.00 78.69 223 SER A N 1
ATOM 1714 C CA . SER A 1 223 ? -10.313 14.606 4.832 1.00 78.69 223 SER A CA 1
ATOM 1715 C C . SER A 1 223 ? -9.902 16.035 4.485 1.00 78.69 223 SER A C 1
ATOM 1717 O O . SER A 1 223 ? -8.727 16.388 4.577 1.00 78.69 223 SER A O 1
ATOM 1719 N N . VAL A 1 224 ? -10.894 16.866 4.150 1.00 76.50 224 VAL A N 1
ATOM 1720 C CA . VAL A 1 224 ? -10.715 18.320 3.957 1.00 76.50 224 VAL A CA 1
ATOM 1721 C C . VAL A 1 224 ? -10.108 18.967 5.207 1.00 76.50 224 VAL A C 1
ATOM 1723 O O . VAL A 1 224 ? -9.371 19.942 5.117 1.00 76.50 224 VAL A O 1
ATOM 1726 N N . LEU A 1 225 ? -10.358 18.382 6.384 1.00 77.06 225 LEU A N 1
ATOM 1727 C CA . LEU A 1 225 ? -9.790 18.840 7.645 1.00 77.06 225 LEU A CA 1
ATOM 1728 C C . LEU A 1 225 ? -8.254 18.846 7.622 1.00 77.06 225 LEU A C 1
ATOM 1730 O O . LEU A 1 225 ? -7.642 19.813 8.062 1.00 77.06 225 LEU A O 1
ATOM 1734 N N . ALA A 1 226 ? -7.650 17.785 7.078 1.00 75.69 226 ALA A N 1
ATOM 1735 C CA . ALA A 1 226 ? -6.201 17.624 7.019 1.00 75.69 226 ALA A CA 1
ATOM 1736 C C . ALA A 1 226 ? -5.540 18.476 5.922 1.00 75.69 226 ALA A C 1
ATOM 1738 O O . ALA A 1 226 ? -4.362 18.802 6.038 1.00 75.69 226 ALA A O 1
ATOM 1739 N N . SER A 1 227 ? -6.256 18.779 4.833 1.00 75.19 227 SER A N 1
ATOM 1740 C CA . SER A 1 227 ? -5.701 19.529 3.700 1.00 75.19 227 SER A CA 1
ATOM 1741 C C . SER A 1 227 ? -5.903 21.033 3.802 1.00 75.19 227 SER A C 1
ATOM 1743 O O . SER A 1 227 ? -4.983 21.772 3.456 1.00 75.19 227 SER A O 1
ATOM 1745 N N . ASP A 1 228 ? -7.086 21.465 4.244 1.00 76.44 228 ASP A N 1
ATOM 1746 C CA . ASP A 1 228 ? -7.568 22.826 3.994 1.00 76.44 228 ASP A CA 1
ATOM 1747 C C . ASP A 1 228 ? -8.024 23.565 5.259 1.00 76.44 228 ASP A C 1
ATOM 1749 O O . ASP A 1 228 ? -8.129 24.788 5.235 1.00 76.44 228 ASP A O 1
ATOM 1753 N N . VAL A 1 229 ? -8.313 22.850 6.353 1.00 79.25 229 VAL A N 1
ATOM 1754 C CA . VAL A 1 229 ? -8.871 23.467 7.571 1.00 79.25 229 VAL A CA 1
ATOM 1755 C C . VAL A 1 229 ? -7.811 23.678 8.644 1.00 79.25 229 VAL A C 1
ATOM 1757 O O . VAL A 1 229 ? -7.727 24.766 9.204 1.00 79.25 229 VAL A O 1
ATOM 1760 N N . ILE A 1 230 ? -7.018 22.653 8.959 1.00 82.62 230 ILE A N 1
ATOM 1761 C CA . ILE A 1 230 ? -6.012 22.727 10.024 1.00 82.62 230 ILE A CA 1
ATOM 1762 C C . ILE A 1 230 ? -4.726 23.345 9.466 1.00 82.62 230 ILE A C 1
ATOM 1764 O O . ILE A 1 230 ? -4.291 23.010 8.362 1.00 82.62 230 ILE A O 1
ATOM 1768 N N . SER A 1 231 ? -4.112 24.258 10.225 1.00 84.25 231 SER A N 1
ATOM 1769 C CA . SER A 1 231 ? -2.844 24.862 9.816 1.00 84.25 231 SER A CA 1
ATOM 1770 C C . SER A 1 231 ? -1.724 23.808 9.786 1.00 84.25 231 SER A C 1
ATOM 1772 O O . SER A 1 231 ? -1.748 22.876 10.590 1.00 84.25 231 SER A O 1
ATOM 1774 N N . PRO A 1 232 ? -0.710 23.922 8.906 1.00 82.00 232 PRO A N 1
ATOM 1775 C CA . PRO A 1 232 ? 0.393 22.960 8.876 1.00 82.00 232 PRO A CA 1
ATOM 1776 C C . PRO A 1 232 ? 1.077 22.772 10.237 1.00 82.00 232 PRO A C 1
ATOM 1778 O O . PRO A 1 232 ? 1.345 21.642 10.621 1.00 82.00 232 PRO A O 1
ATOM 1781 N N . SER A 1 233 ? 1.260 23.852 11.008 1.00 85.44 233 SER A N 1
ATOM 1782 C CA . SER A 1 233 ? 1.839 23.772 12.354 1.00 85.44 233 SER A CA 1
ATOM 1783 C C . SER A 1 233 ? 0.968 22.991 13.337 1.00 85.44 233 SER A C 1
ATOM 1785 O O . SER A 1 233 ? 1.499 22.262 14.165 1.00 85.44 233 SER A O 1
ATOM 1787 N N . ASP A 1 234 ? -0.359 23.107 13.246 1.00 86.94 234 ASP A N 1
ATOM 1788 C CA . ASP A 1 234 ? -1.268 22.336 14.100 1.00 86.94 234 ASP A CA 1
ATOM 1789 C C . ASP A 1 234 ? -1.320 20.863 13.669 1.00 86.94 234 ASP A C 1
ATOM 1791 O O . ASP A 1 234 ? -1.468 19.977 14.508 1.00 86.94 234 ASP A O 1
ATOM 1795 N N . VAL A 1 235 ? -1.169 20.571 12.370 1.00 82.50 235 VAL A N 1
ATOM 1796 C CA . VAL A 1 235 ? -0.999 19.191 11.885 1.00 82.50 235 VAL A CA 1
ATOM 1797 C C . VAL A 1 235 ? 0.266 18.581 12.482 1.00 82.50 235 VAL A C 1
ATOM 1799 O O . VAL A 1 235 ? 0.201 17.471 13.011 1.00 82.50 235 VAL A O 1
ATOM 1802 N N . ASP A 1 236 ? 1.383 19.305 12.440 1.00 80.44 236 ASP A N 1
ATOM 1803 C CA . ASP A 1 236 ? 2.646 18.857 13.027 1.00 80.44 236 ASP A CA 1
ATOM 1804 C C . ASP A 1 236 ? 2.490 18.661 14.543 1.00 80.44 236 ASP A C 1
ATOM 1806 O O . ASP A 1 236 ? 2.888 17.629 15.078 1.00 80.44 236 ASP A O 1
ATOM 1810 N N . GLN A 1 237 ? 1.788 19.562 15.234 1.00 84.75 237 GLN A N 1
ATOM 1811 C CA . GLN A 1 237 ? 1.520 19.414 16.664 1.00 84.75 237 GLN A CA 1
ATOM 1812 C C . GLN A 1 237 ? 0.669 18.168 16.971 1.00 84.75 237 GLN A C 1
ATOM 1814 O O . GLN A 1 237 ? 0.988 17.400 17.879 1.00 84.75 237 GLN A O 1
ATOM 1819 N N . LEU A 1 238 ? -0.396 17.928 16.198 1.00 83.62 238 LEU A N 1
ATOM 1820 C CA . LEU A 1 238 ? -1.282 16.767 16.348 1.00 83.62 238 LEU A CA 1
ATOM 1821 C C . LEU A 1 238 ? -0.589 15.436 16.027 1.00 83.62 238 LEU A C 1
ATOM 1823 O O . LEU A 1 238 ? -0.993 14.405 16.568 1.00 83.62 238 LEU A O 1
ATOM 1827 N N . MET A 1 239 ? 0.419 15.438 15.151 1.00 80.12 239 MET A N 1
ATOM 1828 C CA . MET A 1 239 ? 1.031 14.218 14.617 1.00 80.12 239 MET A CA 1
ATOM 1829 C C . MET A 1 239 ? 2.426 13.919 15.185 1.00 80.12 239 MET A C 1
ATOM 1831 O O . MET A 1 239 ? 2.698 12.757 15.490 1.00 80.12 239 MET A O 1
ATOM 1835 N N . GLU A 1 240 ? 3.294 14.923 15.326 1.00 71.56 240 GLU A N 1
ATOM 1836 C CA . GLU A 1 240 ? 4.698 14.786 15.746 1.00 71.56 240 GLU A CA 1
ATOM 1837 C C . GLU A 1 240 ? 4.886 15.021 17.248 1.00 71.56 240 GLU A C 1
ATOM 1839 O O . GLU A 1 240 ? 5.417 14.145 17.933 1.00 71.56 240 GLU A O 1
ATOM 1844 N N . ASP A 1 241 ? 4.397 16.147 17.777 1.00 68.81 241 ASP A N 1
ATOM 1845 C CA . ASP A 1 241 ? 4.465 16.441 19.220 1.00 68.81 241 ASP A CA 1
ATOM 1846 C C . ASP A 1 241 ? 3.438 15.638 20.027 1.00 68.81 241 ASP A C 1
ATOM 1848 O O . ASP A 1 241 ? 3.604 15.463 21.237 1.00 68.81 241 ASP A O 1
ATOM 1852 N N . ASN A 1 242 ? 2.386 15.181 19.332 1.00 68.94 242 ASN A N 1
ATOM 1853 C CA . ASN A 1 242 ? 1.258 14.362 19.767 1.00 68.94 242 ASN A CA 1
ATOM 1854 C C . ASN A 1 242 ? 1.359 13.914 21.239 1.00 68.94 242 ASN A C 1
ATOM 1856 O O . ASN A 1 242 ? 1.843 12.804 21.516 1.00 68.94 242 ASN A O 1
ATOM 1860 N N . PRO A 1 243 ? 0.922 14.753 22.207 1.00 70.69 243 PRO A N 1
ATOM 1861 C CA . PRO A 1 243 ? 0.766 14.320 23.578 1.00 70.69 243 PRO A CA 1
ATOM 1862 C C . PRO A 1 243 ? -0.030 13.025 23.562 1.00 70.69 243 PRO A C 1
ATOM 1864 O O . PRO A 1 243 ? -0.979 12.865 22.794 1.00 70.69 243 PRO A O 1
ATOM 1867 N N . ARG A 1 244 ? 0.347 12.085 24.433 1.00 73.06 244 ARG A N 1
ATOM 1868 C CA . ARG A 1 244 ? -0.339 10.786 24.525 1.00 73.06 244 ARG A CA 1
ATOM 1869 C C . ARG A 1 244 ? -1.864 10.941 24.617 1.00 73.06 244 ARG A C 1
ATOM 1871 O O . ARG A 1 244 ? -2.584 10.032 24.213 1.00 73.06 244 ARG A O 1
ATOM 1878 N N . GLU A 1 245 ? -2.335 12.076 25.139 1.00 88.19 245 GLU A N 1
ATOM 1879 C CA . GLU A 1 245 ? -3.740 12.406 25.319 1.00 88.19 245 GLU A CA 1
ATOM 1880 C C . GLU A 1 245 ? -4.008 13.901 25.080 1.00 88.19 245 GLU A C 1
ATOM 1882 O O . GLU A 1 245 ? -3.503 14.759 25.803 1.00 88.19 245 GLU A O 1
ATOM 1887 N N . TRP A 1 246 ? -4.865 14.199 24.111 1.00 90.81 246 TRP A N 1
ATOM 1888 C CA . TRP A 1 246 ? -5.437 15.512 23.840 1.00 90.81 246 TRP A CA 1
ATOM 1889 C C . TRP A 1 246 ? -6.759 15.699 24.572 1.00 90.81 246 TRP A C 1
ATOM 1891 O O . TRP A 1 246 ? -7.594 14.791 24.570 1.00 90.81 246 TRP A O 1
ATOM 1901 N N . GLN A 1 247 ? -7.004 16.886 25.128 1.00 89.25 247 GLN A N 1
ATOM 1902 C CA . GLN A 1 247 ? -8.363 17.266 25.518 1.00 89.25 247 GLN A CA 1
ATOM 1903 C C . GLN A 1 247 ? -9.150 17.666 24.269 1.00 89.25 247 GLN A C 1
ATOM 1905 O O . GLN A 1 247 ? -8.604 18.290 23.355 1.00 89.25 247 GLN A O 1
ATOM 1910 N N . GLY A 1 248 ? -10.444 17.335 24.221 1.00 85.94 248 GLY A N 1
ATOM 1911 C CA . GLY A 1 248 ? -11.275 17.672 23.063 1.00 85.94 248 GLY A CA 1
ATOM 1912 C C . GLY A 1 248 ? -11.300 19.177 22.767 1.00 85.94 248 GLY A C 1
ATOM 1913 O O . GLY A 1 248 ? -11.286 19.580 21.605 1.00 85.94 248 GLY A O 1
ATOM 1914 N N . VAL A 1 249 ? -11.251 20.017 23.808 1.00 83.12 249 VAL A N 1
ATOM 1915 C CA . VAL A 1 249 ? -11.201 21.482 23.669 1.00 83.12 249 VAL A CA 1
ATOM 1916 C C . VAL A 1 249 ? -9.926 21.977 22.980 1.00 83.12 249 VAL A C 1
ATOM 1918 O O . VAL A 1 249 ? -9.993 22.925 22.199 1.00 83.12 249 VAL A O 1
ATOM 1921 N N . ASP A 1 250 ? -8.784 21.331 23.215 1.00 87.50 250 ASP A N 1
ATOM 1922 C CA . ASP A 1 250 ? -7.505 21.743 22.632 1.00 87.50 250 ASP A CA 1
ATOM 1923 C C . ASP A 1 250 ? -7.491 21.465 21.128 1.00 87.50 250 ASP A C 1
ATOM 1925 O O . ASP A 1 250 ? -7.189 22.351 20.333 1.00 87.50 250 ASP A O 1
ATOM 1929 N N . VAL A 1 251 ? -7.949 20.278 20.723 1.00 87.12 251 VAL A N 1
ATOM 1930 C CA . VAL A 1 251 ? -8.102 19.929 19.301 1.00 87.12 251 VAL A CA 1
ATOM 1931 C C . VAL A 1 251 ? -9.154 20.816 18.633 1.00 87.12 251 VAL A C 1
ATOM 1933 O O . VAL A 1 251 ? -8.967 21.258 17.504 1.00 87.12 251 VAL A O 1
ATOM 1936 N N . ALA A 1 252 ? -10.259 21.130 19.318 1.00 84.00 252 ALA A N 1
ATOM 1937 C CA . ALA A 1 252 ? -11.290 22.016 18.774 1.00 84.00 252 ALA A CA 1
ATOM 1938 C C . ALA A 1 252 ? -10.770 23.442 18.520 1.00 84.00 252 ALA A C 1
ATOM 1940 O O . ALA A 1 252 ? -11.245 24.105 17.599 1.00 84.00 252 ALA A O 1
ATOM 1941 N N . ARG A 1 253 ? -9.796 23.914 19.311 1.00 83.75 253 ARG A N 1
ATOM 1942 C CA . ARG A 1 253 ? -9.143 25.221 19.122 1.00 83.75 253 ARG A CA 1
ATOM 1943 C C . ARG A 1 253 ? -8.228 25.264 17.899 1.00 83.75 253 ARG A C 1
ATOM 1945 O O . ARG A 1 253 ? -8.072 26.338 17.332 1.00 83.75 253 ARG A O 1
ATOM 1952 N N . MET A 1 254 ? -7.682 24.122 17.482 1.00 86.62 254 MET A N 1
ATOM 1953 C CA . MET A 1 254 ? -6.834 23.992 16.287 1.00 86.62 254 MET A CA 1
ATOM 1954 C C . MET A 1 254 ? -7.626 23.992 14.975 1.00 86.62 254 MET A C 1
ATOM 1956 O O . MET A 1 254 ? -7.049 24.085 13.896 1.00 86.62 254 MET A O 1
ATOM 1960 N N . ILE A 1 255 ? -8.953 23.859 15.042 1.00 83.19 255 ILE A N 1
ATOM 1961 C CA . ILE A 1 255 ? -9.822 23.808 13.866 1.00 83.19 255 ILE A CA 1
ATOM 1962 C C . ILE A 1 255 ? -10.502 25.183 13.732 1.00 83.19 255 ILE A C 1
ATOM 1964 O O . ILE A 1 255 ? -11.506 25.432 14.414 1.00 83.19 255 ILE A O 1
ATOM 1968 N N . PRO A 1 256 ? -9.971 26.095 12.891 1.00 72.50 256 PRO A N 1
ATOM 1969 C CA . PRO A 1 256 ? -10.453 27.470 12.795 1.00 72.50 256 PRO A CA 1
ATOM 1970 C C . PRO A 1 256 ? -11.909 27.482 12.355 1.00 72.50 256 PRO A C 1
ATOM 1972 O O . PRO A 1 256 ? -12.231 26.887 11.332 1.00 72.50 256 PRO A O 1
ATOM 1975 N N . ALA A 1 257 ? -12.796 28.151 13.095 1.00 66.12 257 ALA A N 1
ATOM 1976 C CA . ALA A 1 257 ? -14.170 28.311 12.637 1.00 66.12 257 ALA A CA 1
ATOM 1977 C C . ALA A 1 257 ? -14.220 28.984 11.271 1.00 66.12 257 ALA A C 1
ATOM 1979 O O . ALA A 1 257 ? -13.441 29.890 10.995 1.00 66.12 257 ALA A O 1
ATOM 1980 N N . ASN A 1 258 ? -15.165 28.550 10.439 1.00 61.97 258 ASN A N 1
ATOM 1981 C CA . ASN A 1 258 ? -15.465 29.177 9.161 1.00 61.97 258 ASN A CA 1
ATOM 1982 C C . ASN A 1 258 ? -15.572 30.703 9.340 1.00 61.97 258 ASN A C 1
ATOM 1984 O O . ASN A 1 258 ? -16.568 31.208 9.859 1.00 61.97 258 ASN A O 1
ATOM 1988 N N . ASN A 1 259 ? -14.537 31.420 8.897 1.00 50.44 259 ASN A N 1
ATOM 1989 C CA . ASN A 1 259 ? -14.358 32.865 9.077 1.00 50.44 259 ASN A CA 1
ATOM 1990 C C . ASN A 1 259 ? -15.393 33.716 8.311 1.00 50.44 259 ASN A C 1
ATOM 1992 O O . ASN A 1 259 ? -15.367 34.938 8.392 1.00 50.44 259 ASN A O 1
ATOM 1996 N N . GLU A 1 260 ? -16.302 33.094 7.559 1.00 54.56 260 GLU A N 1
ATOM 1997 C CA . GLU A 1 260 ? -17.283 33.789 6.719 1.00 54.56 260 GLU A CA 1
ATOM 1998 C C . GLU A 1 260 ? -18.540 34.238 7.478 1.00 54.56 260 GLU A C 1
ATOM 2000 O O . GLU A 1 260 ? -19.293 35.075 6.982 1.00 54.56 260 GLU A O 1
ATOM 2005 N N . SER A 1 261 ? -18.773 33.761 8.708 1.00 50.22 261 SER A N 1
ATOM 2006 C CA . SER A 1 261 ? -19.762 34.411 9.570 1.00 50.22 261 SER A CA 1
ATOM 2007 C C . SER A 1 261 ? -19.115 35.621 10.241 1.00 50.22 261 SER A C 1
ATOM 2009 O O . SER A 1 261 ? -18.467 35.478 11.273 1.00 50.22 261 SER A O 1
ATOM 2011 N N . ASN A 1 262 ? -19.332 36.808 9.666 1.00 44.84 262 ASN A N 1
ATOM 2012 C CA . ASN A 1 262 ? -18.930 38.144 10.147 1.00 44.84 262 ASN A CA 1
ATOM 2013 C C . ASN A 1 262 ? -19.380 38.513 11.585 1.00 44.84 262 ASN A C 1
ATOM 2015 O O . ASN A 1 262 ? -19.356 39.683 11.964 1.00 44.84 262 ASN A O 1
ATOM 2019 N N . SER A 1 263 ? -19.802 37.561 12.417 1.00 46.75 263 SER A N 1
ATOM 2020 C CA . SER A 1 263 ? -19.955 37.813 13.842 1.00 46.75 263 SER A CA 1
ATOM 2021 C C . SER A 1 263 ? -18.567 37.841 14.471 1.00 46.75 263 SER A C 1
ATOM 2023 O O . SER A 1 263 ? -17.985 36.802 14.768 1.00 46.75 263 SER A O 1
ATOM 2025 N N . SER A 1 264 ? -18.062 39.046 14.713 1.00 47.19 264 SER A N 1
ATOM 2026 C CA . SER A 1 264 ? -16.873 39.376 15.510 1.00 47.19 264 SER A CA 1
ATOM 2027 C C . SER A 1 264 ? -16.946 38.920 16.980 1.00 47.19 264 SER A C 1
ATOM 2029 O O . SER A 1 264 ? -16.291 39.490 17.847 1.00 47.19 264 SER A O 1
ATOM 2031 N N . THR A 1 265 ? -17.781 37.937 17.295 1.00 50.69 265 THR A N 1
ATOM 2032 C CA . THR A 1 265 ? -17.836 37.286 18.596 1.00 50.69 265 THR A CA 1
ATOM 2033 C C . THR A 1 265 ? -16.827 36.149 18.596 1.00 50.69 265 THR A C 1
ATOM 2035 O O . THR A 1 265 ? -16.960 35.217 17.805 1.00 50.69 265 THR A O 1
ATOM 2038 N N . GLU A 1 266 ? -15.861 36.206 19.512 1.00 53.66 266 GLU A N 1
ATOM 2039 C CA . GLU A 1 266 ? -14.794 35.228 19.803 1.00 53.66 266 GLU A CA 1
ATOM 2040 C C . GLU A 1 266 ? -15.271 33.772 20.085 1.00 53.66 266 GLU A C 1
ATOM 2042 O O . GLU A 1 266 ? -14.495 32.947 20.560 1.00 53.66 266 GLU A O 1
ATOM 2047 N N . GLY A 1 267 ? -16.534 33.426 19.802 1.00 49.69 267 GLY A N 1
ATOM 2048 C CA . GLY A 1 267 ? -17.203 32.170 20.170 1.00 49.69 267 GLY A CA 1
ATOM 2049 C C . GLY A 1 267 ? -17.547 31.218 19.017 1.00 49.69 267 GLY A C 1
ATOM 2050 O O . GLY A 1 267 ? -18.264 30.242 19.220 1.00 49.69 267 GLY A O 1
ATOM 2051 N N . GLY A 1 268 ? -17.089 31.464 17.790 1.00 50.09 268 GLY A N 1
ATOM 2052 C CA . GLY A 1 268 ? -17.209 30.469 16.725 1.00 50.09 268 GLY A CA 1
ATOM 2053 C C . GLY A 1 268 ? -16.038 29.497 16.802 1.00 50.09 268 GLY A C 1
ATOM 2054 O O . GLY A 1 268 ? -14.943 29.865 16.400 1.00 50.09 268 GLY A O 1
ATOM 2055 N N . ARG A 1 269 ? -16.225 28.263 17.283 1.00 56.31 269 ARG A N 1
ATOM 2056 C CA . ARG A 1 269 ? -15.246 27.166 17.121 1.00 56.31 269 ARG A CA 1
ATOM 2057 C C . ARG A 1 269 ? -15.902 25.941 16.490 1.00 56.31 269 ARG A C 1
ATOM 2059 O O . ARG A 1 269 ? -17.071 25.639 16.759 1.00 56.31 269 ARG A O 1
ATOM 2066 N N . HIS A 1 270 ? -15.171 25.213 15.639 1.00 59.62 270 HIS A N 1
ATOM 2067 C CA . HIS A 1 270 ? -15.686 24.012 14.972 1.00 59.62 270 HIS A CA 1
ATOM 2068 C C . HIS A 1 270 ? -15.783 22.815 15.929 1.00 59.62 270 HIS A C 1
ATOM 2070 O O . HIS A 1 270 ? -15.010 21.86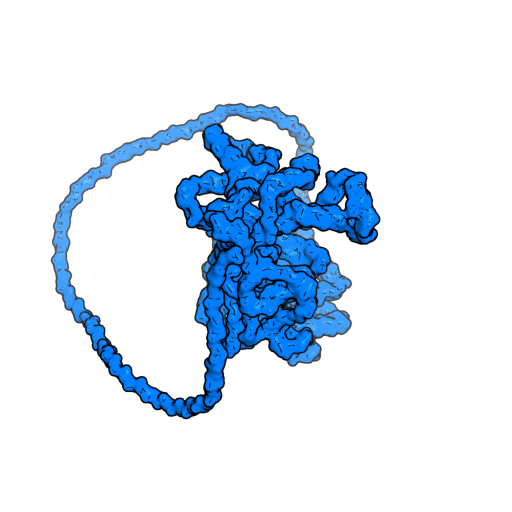6 15.894 1.00 59.62 270 HIS A O 1
ATOM 2076 N N . THR A 1 271 ? -16.871 22.791 16.694 1.00 63.09 271 THR A N 1
ATOM 2077 C CA . THR A 1 271 ? -17.374 21.627 17.453 1.00 63.09 271 THR A CA 1
ATOM 2078 C C . THR A 1 271 ? -17.852 20.466 16.566 1.00 63.09 271 THR A C 1
ATOM 2080 O O . THR A 1 271 ? -18.332 19.449 17.062 1.00 63.09 271 THR A O 1
ATOM 2083 N N . LEU A 1 272 ? -17.742 20.603 15.242 1.00 73.88 272 LEU A N 1
ATOM 2084 C CA . LEU A 1 272 ? -18.226 19.627 14.274 1.00 73.88 272 LEU A CA 1
ATOM 2085 C C . LEU A 1 272 ? -17.380 18.346 14.255 1.00 73.88 272 LEU A C 1
ATOM 2087 O O . LEU A 1 272 ? -17.940 17.256 14.176 1.00 73.88 272 LEU A O 1
ATOM 2091 N N . PHE A 1 273 ? -16.055 18.459 14.417 1.00 80.06 273 PHE A N 1
ATOM 2092 C CA . PHE A 1 273 ? -15.147 17.305 14.474 1.00 80.06 273 PHE A CA 1
ATOM 2093 C C . PHE A 1 273 ? -15.558 16.300 15.558 1.00 80.06 273 PHE A C 1
ATOM 2095 O O . PHE A 1 273 ? -15.415 15.097 15.373 1.00 80.06 273 PHE A O 1
ATOM 2102 N N . PHE A 1 274 ? -16.169 16.781 16.644 1.00 85.69 274 PHE A N 1
ATOM 2103 C CA . PHE A 1 274 ? -16.599 15.973 17.780 1.00 85.69 274 PHE A CA 1
ATOM 2104 C C . PHE A 1 274 ? -18.061 15.488 17.709 1.00 85.69 274 PHE A C 1
ATOM 2106 O O . PHE A 1 274 ? -18.628 15.042 18.709 1.00 85.69 274 PHE A O 1
ATOM 2113 N N . ILE A 1 275 ? -18.710 15.537 16.542 1.00 89.44 275 ILE A N 1
ATOM 2114 C CA . ILE A 1 275 ? -20.054 14.966 16.363 1.00 89.44 275 ILE A CA 1
ATOM 2115 C C . ILE A 1 275 ? -19.966 13.437 16.357 1.00 89.44 275 ILE A C 1
ATOM 2117 O O . ILE A 1 275 ? -19.361 12.848 15.467 1.00 89.44 275 ILE A O 1
ATOM 2121 N N . LYS A 1 276 ? -20.643 12.762 17.297 1.00 91.69 276 LYS A N 1
ATOM 2122 C CA . LYS A 1 276 ? -20.617 11.287 17.424 1.00 91.69 276 LYS A CA 1
ATOM 2123 C C . LYS A 1 276 ? -21.068 10.556 16.159 1.00 91.69 276 LYS A C 1
ATOM 2125 O O . LYS A 1 276 ? -20.625 9.447 15.882 1.00 91.69 276 LYS A O 1
ATOM 2130 N N . GLY A 1 277 ? -21.966 11.164 15.386 1.00 91.38 277 GLY A N 1
ATOM 2131 C CA . GLY A 1 277 ? -22.438 10.618 14.112 1.00 91.38 277 GLY A CA 1
ATOM 2132 C C . GLY A 1 277 ? -21.382 10.618 13.002 1.00 91.38 277 GLY A C 1
ATOM 2133 O O . GLY A 1 277 ? -21.626 10.063 11.938 1.00 91.38 277 GLY A O 1
ATOM 2134 N N . TRP A 1 278 ? -20.227 11.250 13.205 1.00 92.62 278 TRP A N 1
ATOM 2135 C CA . TRP A 1 278 ? -19.152 11.321 12.211 1.00 92.62 278 TRP A CA 1
ATOM 2136 C C . TRP A 1 278 ? -18.055 10.291 12.438 1.00 92.62 278 TRP A C 1
ATOM 2138 O O . TRP A 1 278 ? -17.075 10.285 11.697 1.00 92.62 278 TRP A O 1
ATOM 2148 N N . TRP A 1 279 ? -18.227 9.438 13.443 1.00 93.81 279 TRP A N 1
ATOM 2149 C CA . TRP A 1 279 ? -17.269 8.430 13.859 1.00 93.81 279 TRP A CA 1
ATOM 2150 C C . TRP A 1 279 ? -17.956 7.078 13.948 1.00 93.81 279 TRP A C 1
ATOM 2152 O O . TRP A 1 279 ? -19.138 6.995 14.286 1.00 93.81 279 TRP A O 1
ATOM 2162 N N . LYS A 1 280 ? -17.204 6.013 13.703 1.00 93.56 280 LYS A N 1
ATOM 2163 C CA . LYS A 1 280 ? -17.579 4.631 14.020 1.00 93.56 280 LYS A CA 1
ATOM 2164 C C . LYS A 1 280 ? -16.431 3.937 14.737 1.00 93.56 280 LYS A C 1
ATOM 2166 O O . LYS A 1 280 ? -15.287 4.357 14.585 1.00 93.56 280 LYS A O 1
ATOM 2171 N N . ILE A 1 281 ? -16.719 2.869 15.470 1.00 90.31 281 ILE A N 1
ATOM 2172 C CA . ILE A 1 281 ? -15.660 2.026 16.030 1.00 90.31 281 ILE A CA 1
ATOM 2173 C C . ILE A 1 281 ? -15.020 1.236 14.880 1.00 90.31 281 ILE A C 1
ATOM 2175 O O . ILE A 1 281 ? -15.711 0.567 14.111 1.00 90.31 281 ILE A O 1
ATOM 2179 N N . SER A 1 282 ? -13.702 1.338 14.744 1.00 86.00 282 SER A N 1
ATOM 2180 C CA . SER A 1 282 ? -12.914 0.552 13.802 1.00 86.00 282 SER A CA 1
ATOM 2181 C C . SER A 1 282 ? -12.855 -0.899 14.274 1.00 86.00 282 SER A C 1
ATOM 2183 O O . SER A 1 282 ? -12.300 -1.193 15.330 1.00 86.00 282 SER A O 1
ATOM 2185 N N . THR A 1 283 ? -13.410 -1.809 13.479 1.00 77.31 283 THR A N 1
ATOM 2186 C CA . THR A 1 283 ? -13.370 -3.260 13.725 1.00 77.31 283 THR A CA 1
ATOM 2187 C C . THR A 1 283 ? -12.215 -3.958 13.016 1.00 77.31 283 THR A C 1
ATOM 2189 O O . THR A 1 283 ? -11.889 -5.089 13.356 1.00 77.31 283 THR A O 1
ATOM 2192 N N . ASP A 1 284 ? -11.600 -3.303 12.030 1.00 72.69 284 ASP A N 1
ATOM 2193 C CA . ASP A 1 284 ? -10.674 -3.959 11.100 1.00 72.69 284 ASP A CA 1
ATOM 2194 C C . ASP A 1 284 ? -9.262 -4.148 11.677 1.00 72.69 284 ASP A C 1
ATOM 2196 O O . ASP A 1 284 ? -8.517 -5.016 11.215 1.00 72.69 284 ASP A O 1
ATOM 2200 N N . ALA A 1 285 ? -8.903 -3.359 12.694 1.00 78.06 285 ALA A N 1
ATOM 2201 C CA . ALA A 1 285 ? -7.689 -3.536 13.480 1.00 78.06 285 ALA A CA 1
ATOM 2202 C C . ALA A 1 285 ? -7.825 -2.906 14.867 1.00 78.06 285 ALA A C 1
ATOM 2204 O O . ALA A 1 285 ? -8.439 -1.848 15.021 1.00 78.06 285 ALA A O 1
ATOM 2205 N N . GLN A 1 286 ? -7.193 -3.534 15.857 1.00 83.69 286 GLN A N 1
ATOM 2206 C CA . GLN A 1 286 ? -7.102 -3.032 17.229 1.00 83.69 286 GLN A CA 1
ATOM 2207 C C . GLN A 1 286 ? -5.640 -2.807 17.594 1.00 83.69 286 GLN A C 1
ATOM 2209 O O . GLN A 1 286 ? -4.799 -3.656 17.310 1.00 83.69 286 GLN A O 1
ATOM 2214 N N . ILE A 1 287 ? -5.322 -1.684 18.238 1.00 86.06 287 ILE A N 1
ATOM 2215 C CA . ILE A 1 287 ? -3.977 -1.489 18.784 1.00 86.06 287 ILE A CA 1
ATOM 2216 C C . ILE A 1 287 ? -3.942 -2.092 20.182 1.00 86.06 287 ILE A C 1
ATOM 2218 O O . ILE A 1 287 ? -4.733 -1.702 21.038 1.00 86.06 287 ILE A O 1
ATOM 2222 N N . ILE A 1 288 ? -3.026 -3.028 20.403 1.00 88.31 288 ILE A N 1
ATOM 2223 C CA . ILE A 1 288 ? -2.931 -3.804 21.641 1.00 88.31 288 ILE A CA 1
ATOM 2224 C C . ILE A 1 288 ? -1.565 -3.607 22.314 1.00 88.31 288 ILE A C 1
ATOM 2226 O O . ILE A 1 288 ? -0.574 -3.364 21.625 1.00 88.31 288 ILE A O 1
ATOM 2230 N N . PRO A 1 289 ? -1.485 -3.662 23.657 1.00 86.12 289 PRO A N 1
ATOM 2231 C CA . PRO A 1 289 ? -0.223 -3.481 24.379 1.00 86.12 289 PRO A CA 1
ATOM 2232 C C . PRO A 1 289 ? 0.699 -4.702 24.268 1.00 86.12 289 PRO A C 1
ATOM 2234 O O . PRO A 1 289 ? 1.921 -4.558 24.235 1.00 86.12 289 PRO A O 1
ATOM 2237 N N . SER A 1 290 ? 0.119 -5.897 24.184 1.00 91.69 290 SER A N 1
ATOM 2238 C CA . SER A 1 290 ? 0.820 -7.163 24.012 1.00 91.69 290 SER A CA 1
ATOM 2239 C C . SER A 1 290 ? -0.043 -8.142 23.223 1.00 91.69 290 SER A C 1
ATOM 2241 O O . SER A 1 290 ? -1.271 -8.027 23.212 1.00 91.69 290 SER A O 1
ATOM 2243 N N . PHE A 1 291 ? 0.601 -9.088 22.543 1.00 92.69 291 PHE A N 1
ATOM 2244 C CA . PHE A 1 291 ? -0.068 -10.146 21.792 1.00 92.69 291 PHE A CA 1
ATOM 2245 C C . PHE A 1 291 ? 0.627 -11.485 22.002 1.00 92.69 291 PHE A C 1
ATOM 2247 O O . PHE A 1 291 ? 1.835 -11.590 21.798 1.00 92.69 291 PHE A O 1
ATOM 2254 N N . GLU A 1 292 ? -0.130 -12.514 22.367 1.00 91.88 292 GLU A N 1
ATOM 2255 C CA . GLU A 1 292 ? 0.359 -13.889 22.424 1.00 91.88 292 GLU A CA 1
ATOM 2256 C C . GLU A 1 292 ? -0.117 -14.636 21.176 1.00 91.88 292 GLU A C 1
ATOM 2258 O O . GLU A 1 292 ? -1.280 -15.013 21.060 1.00 91.88 292 GLU A O 1
ATOM 2263 N N . GLY A 1 293 ? 0.779 -14.785 20.202 1.00 91.25 293 GLY A N 1
ATOM 2264 C CA . GLY A 1 293 ? 0.470 -15.424 18.927 1.00 91.25 293 GLY A CA 1
ATOM 2265 C C . GLY A 1 293 ? 1.425 -15.003 17.809 1.00 91.25 293 GLY A C 1
ATOM 2266 O O . GLY A 1 293 ? 2.430 -14.328 18.068 1.00 91.25 293 GLY A O 1
ATOM 2267 N N . PRO A 1 294 ? 1.129 -15.389 16.555 1.00 93.19 294 PRO A N 1
ATOM 2268 C CA . PRO A 1 294 ? 1.945 -15.012 15.411 1.00 93.19 294 PRO A CA 1
ATOM 2269 C C . PRO A 1 294 ? 2.024 -13.491 15.267 1.00 93.19 294 PRO A C 1
ATOM 2271 O O . PRO A 1 294 ? 1.007 -12.806 15.141 1.00 93.19 294 PRO A O 1
ATOM 2274 N N . THR A 1 295 ? 3.245 -12.962 15.276 1.00 95.06 295 THR A N 1
ATOM 2275 C CA . THR A 1 295 ? 3.499 -11.527 15.141 1.00 95.06 295 THR A CA 1
ATOM 2276 C C . THR A 1 295 ? 4.479 -11.264 14.010 1.00 95.06 295 THR A C 1
ATOM 2278 O O . THR A 1 295 ? 5.571 -11.829 14.000 1.00 95.06 295 THR A O 1
ATOM 2281 N N . ILE A 1 296 ? 4.111 -10.382 13.082 1.00 96.12 296 ILE A N 1
ATOM 2282 C CA . ILE A 1 296 ? 4.980 -9.941 11.987 1.00 96.12 296 ILE A CA 1
ATOM 2283 C C . ILE A 1 296 ? 5.610 -8.598 12.358 1.00 96.12 296 ILE A C 1
ATOM 2285 O O . ILE A 1 296 ? 4.904 -7.610 12.555 1.00 96.12 296 ILE A O 1
ATOM 2289 N N . ASP A 1 297 ? 6.938 -8.542 12.431 1.00 96.38 297 ASP A N 1
ATOM 2290 C CA . ASP A 1 297 ? 7.695 -7.295 12.542 1.00 96.38 297 ASP A CA 1
ATOM 2291 C C . ASP A 1 297 ? 7.823 -6.655 11.161 1.00 96.38 297 ASP A C 1
ATOM 2293 O O . ASP A 1 297 ? 8.579 -7.124 10.307 1.00 96.38 297 ASP A O 1
ATOM 2297 N N . LEU A 1 298 ? 7.068 -5.580 10.936 1.00 96.44 298 LEU A N 1
ATOM 2298 C CA . LEU A 1 298 ? 6.972 -4.939 9.632 1.00 96.44 298 LEU A CA 1
ATOM 2299 C C . LEU A 1 298 ? 8.311 -4.352 9.164 1.00 96.44 298 LEU A C 1
ATOM 2301 O O . LEU A 1 298 ? 8.599 -4.382 7.970 1.00 96.44 298 LEU A O 1
ATOM 2305 N N . ALA A 1 299 ? 9.125 -3.822 10.080 1.00 96.12 299 ALA A N 1
ATOM 2306 C CA . ALA A 1 299 ? 10.407 -3.206 9.738 1.00 96.12 299 ALA A CA 1
ATOM 2307 C C . ALA A 1 299 ? 11.455 -4.253 9.367 1.00 96.12 299 ALA A C 1
ATOM 2309 O O . ALA A 1 299 ? 12.225 -4.070 8.428 1.00 96.12 299 ALA A O 1
ATOM 2310 N N . ARG A 1 300 ? 11.468 -5.374 10.086 1.00 96.75 300 ARG A N 1
ATOM 2311 C CA . ARG A 1 300 ? 12.430 -6.451 9.832 1.00 96.75 300 ARG A CA 1
ATOM 2312 C C . ARG A 1 300 ? 11.963 -7.440 8.776 1.00 96.75 300 ARG A C 1
ATOM 2314 O O . ARG A 1 300 ? 12.792 -8.179 8.271 1.00 96.75 300 ARG A O 1
ATOM 2321 N N . GLY A 1 301 ? 10.666 -7.479 8.472 1.00 96.81 301 GLY A N 1
ATOM 2322 C CA . GLY A 1 301 ? 10.098 -8.542 7.650 1.00 96.81 301 GLY A CA 1
ATOM 2323 C C . GLY A 1 301 ? 10.221 -9.911 8.318 1.00 96.81 301 GLY A C 1
ATOM 2324 O O . GLY A 1 301 ? 10.454 -10.903 7.642 1.00 96.81 301 GLY A O 1
ATOM 2325 N N . ALA A 1 302 ? 10.124 -9.962 9.647 1.00 96.00 302 ALA A N 1
ATOM 2326 C CA . ALA A 1 302 ? 10.358 -11.175 10.424 1.00 96.00 302 ALA A CA 1
ATOM 2327 C C . ALA A 1 302 ? 9.063 -11.670 11.070 1.00 96.00 302 ALA A C 1
ATOM 2329 O O . ALA A 1 302 ? 8.270 -10.870 11.568 1.00 96.00 302 ALA A O 1
ATOM 2330 N N . LEU A 1 303 ? 8.871 -12.988 11.098 1.00 94.69 303 LEU A N 1
ATOM 2331 C CA . LEU A 1 303 ? 7.797 -13.635 11.845 1.00 94.69 303 LEU A CA 1
ATOM 2332 C C . LEU A 1 303 ? 8.341 -14.105 13.200 1.00 94.69 303 LEU A C 1
ATOM 2334 O O . LEU A 1 303 ? 9.373 -14.766 13.266 1.00 94.69 303 LEU A O 1
ATOM 2338 N N . SER A 1 304 ? 7.643 -13.769 14.280 1.00 92.69 304 SER A N 1
ATOM 2339 C CA . SER A 1 304 ? 7.927 -14.261 15.630 1.00 92.69 304 SER A CA 1
ATOM 2340 C C . SER A 1 304 ? 6.705 -14.970 16.195 1.00 92.69 304 SER A C 1
ATOM 2342 O O . SER A 1 304 ? 5.583 -14.487 16.023 1.00 92.69 304 SER A O 1
ATOM 2344 N N . LEU A 1 305 ? 6.928 -16.091 16.879 1.00 85.56 305 LEU A N 1
ATOM 2345 C CA . LEU A 1 305 ? 5.884 -16.922 17.473 1.00 85.56 305 LEU A CA 1
ATOM 2346 C C . LEU A 1 305 ? 6.250 -17.297 18.915 1.00 85.56 305 LEU A C 1
ATOM 2348 O O . LEU A 1 305 ? 7.428 -17.373 19.263 1.00 85.56 305 LEU A O 1
ATOM 2352 N N . GLY A 1 306 ? 5.235 -17.573 19.735 1.00 68.25 306 GLY A N 1
ATOM 2353 C CA . GLY A 1 306 ? 5.394 -18.378 20.951 1.00 68.25 306 GLY A CA 1
ATOM 2354 C C . GLY A 1 306 ? 5.704 -17.644 22.256 1.00 68.25 306 GLY A C 1
ATOM 2355 O O . GLY A 1 306 ? 5.784 -18.302 23.282 1.00 68.25 306 GLY A O 1
ATOM 2356 N N . ASN A 1 307 ? 5.828 -16.316 22.264 1.00 77.50 307 ASN A N 1
ATOM 2357 C CA . ASN A 1 307 ? 5.860 -15.528 23.500 1.00 77.50 307 ASN A CA 1
ATOM 2358 C C . ASN A 1 307 ? 4.933 -14.324 23.365 1.00 77.50 307 ASN A C 1
ATOM 2360 O O . ASN A 1 307 ? 4.749 -13.823 22.255 1.00 77.50 307 ASN A O 1
ATOM 2364 N N . ALA A 1 308 ? 4.393 -13.844 24.488 1.00 80.62 308 ALA A N 1
ATOM 2365 C CA . ALA A 1 308 ? 3.703 -12.563 24.530 1.00 80.62 308 ALA A CA 1
ATOM 2366 C C . ALA A 1 308 ? 4.652 -11.477 24.003 1.00 80.62 308 ALA 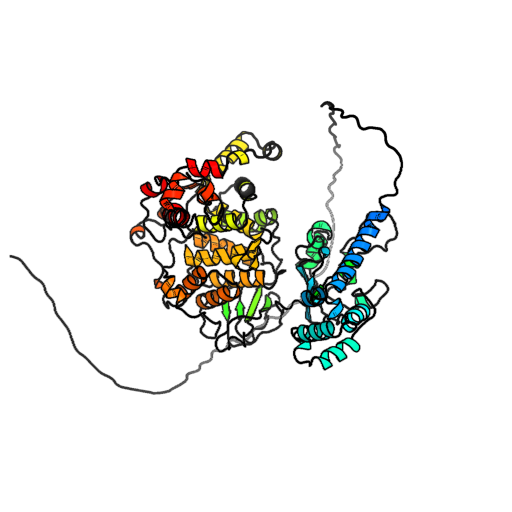A C 1
ATOM 2368 O O . ALA A 1 308 ? 5.630 -11.090 24.644 1.00 80.62 308 ALA A O 1
ATOM 2369 N N . VAL A 1 309 ? 4.389 -11.023 22.783 1.00 79.56 309 VAL A N 1
ATOM 2370 C CA . VAL A 1 309 ? 5.119 -9.938 22.163 1.00 79.56 309 VAL A CA 1
ATOM 2371 C C . VAL A 1 309 ? 4.545 -8.667 22.748 1.00 79.56 309 VAL A C 1
ATOM 2373 O O . VAL A 1 309 ? 3.441 -8.256 22.403 1.00 79.56 309 VAL A O 1
ATOM 2376 N N . GLU A 1 310 ? 5.279 -8.045 23.658 1.00 83.19 310 GLU A N 1
ATOM 2377 C CA . GLU A 1 310 ? 4.938 -6.706 24.109 1.00 83.19 310 GLU A CA 1
ATOM 2378 C C . GLU A 1 310 ? 5.250 -5.698 22.997 1.00 83.19 310 GLU A C 1
ATOM 2380 O O . GLU A 1 310 ? 6.163 -5.883 22.169 1.00 83.19 310 GLU A O 1
ATOM 2385 N N . ALA A 1 311 ? 4.521 -4.584 22.998 1.00 73.56 311 ALA A N 1
ATOM 2386 C CA . ALA A 1 311 ? 4.958 -3.341 22.378 1.00 73.56 311 ALA A CA 1
ATOM 2387 C C . ALA A 1 311 ? 6.163 -2.808 23.182 1.00 73.56 311 ALA A C 1
ATOM 2389 O O . ALA A 1 311 ? 6.102 -1.770 23.830 1.00 73.56 311 ALA A O 1
ATOM 2390 N N . ALA A 1 312 ? 7.251 -3.583 23.207 1.00 56.16 312 ALA A N 1
ATOM 2391 C CA . ALA A 1 312 ? 8.335 -3.526 24.186 1.00 56.16 312 ALA A CA 1
ATOM 2392 C C . ALA A 1 312 ? 9.207 -2.256 24.093 1.00 56.16 312 ALA A C 1
ATOM 2394 O O . ALA A 1 312 ? 10.221 -2.145 24.775 1.00 56.16 312 ALA A O 1
ATOM 2395 N N . ALA A 1 313 ? 8.843 -1.288 23.248 1.00 62.78 313 ALA A N 1
ATOM 2396 C CA . ALA A 1 313 ? 9.538 -0.019 23.105 1.00 62.78 313 ALA A CA 1
ATOM 2397 C C . ALA A 1 313 ? 8.549 1.111 22.803 1.00 62.78 313 ALA A C 1
ATOM 2399 O O . ALA A 1 313 ? 7.615 0.938 22.018 1.00 62.78 313 ALA A O 1
ATOM 2400 N N . ALA A 1 314 ? 8.834 2.307 23.332 1.00 71.06 314 ALA A N 1
ATOM 2401 C CA . ALA A 1 314 ? 8.114 3.549 23.020 1.00 71.06 314 ALA A CA 1
ATOM 2402 C C . ALA A 1 314 ? 8.106 3.908 21.515 1.00 71.06 314 ALA A C 1
ATOM 2404 O O . ALA A 1 314 ? 7.448 4.860 21.116 1.00 71.06 314 ALA A O 1
ATOM 2405 N N . SER A 1 315 ? 8.837 3.155 20.690 1.00 84.75 315 SER A N 1
ATOM 2406 C CA . SER A 1 315 ? 9.002 3.331 19.252 1.00 84.75 315 SER A CA 1
ATOM 2407 C C . SER A 1 315 ? 8.220 2.326 18.396 1.00 84.75 315 SER A C 1
ATOM 2409 O O . SER A 1 315 ? 8.421 2.310 17.185 1.00 84.75 315 SER A O 1
ATOM 2411 N N . THR A 1 316 ? 7.347 1.476 18.959 1.00 90.25 316 THR A N 1
ATOM 2412 C CA . THR A 1 316 ? 6.549 0.509 18.168 1.00 90.25 316 THR A CA 1
ATOM 2413 C C . THR A 1 316 ? 5.098 0.386 18.645 1.00 90.25 316 THR A C 1
ATOM 2415 O O . THR A 1 316 ? 4.814 0.548 19.826 1.00 90.25 316 THR A O 1
ATOM 2418 N N . GLN A 1 317 ? 4.179 0.077 17.726 1.00 90.31 317 GLN A N 1
ATOM 2419 C CA . GLN A 1 317 ? 2.776 -0.268 17.994 1.00 90.31 317 GLN A CA 1
ATOM 2420 C C . GLN A 1 317 ? 2.472 -1.677 17.485 1.00 90.31 317 GLN A C 1
ATOM 2422 O O . GLN A 1 317 ? 3.003 -2.089 16.454 1.00 90.31 317 GLN A O 1
ATOM 2427 N N . LEU A 1 318 ? 1.595 -2.400 18.182 1.00 93.12 318 LEU A N 1
ATOM 2428 C CA . LEU A 1 318 ? 1.075 -3.692 17.736 1.00 93.12 318 LEU A CA 1
ATOM 2429 C C . LEU A 1 318 ? -0.360 -3.527 17.251 1.00 93.12 318 LEU A C 1
ATOM 2431 O O . LEU A 1 318 ? -1.219 -3.081 18.007 1.00 93.12 318 LEU A O 1
ATOM 2435 N N . PHE A 1 319 ? -0.614 -3.922 16.009 1.00 92.69 319 PHE A N 1
ATOM 2436 C CA . PHE A 1 319 ? -1.950 -3.980 15.430 1.00 92.69 319 PHE A CA 1
ATOM 2437 C C . PHE A 1 319 ? -2.411 -5.429 15.370 1.00 92.69 319 PHE A C 1
ATOM 2439 O O . PHE A 1 319 ? -1.831 -6.226 14.640 1.00 92.69 319 PHE A O 1
ATOM 2446 N N . ARG A 1 320 ? -3.465 -5.763 16.107 1.00 92.50 320 ARG A N 1
ATOM 2447 C CA . ARG A 1 320 ? -4.184 -7.028 15.974 1.00 92.50 320 ARG A CA 1
ATOM 2448 C C . ARG A 1 320 ? -5.043 -6.983 14.717 1.00 92.50 320 ARG A C 1
ATOM 2450 O O . ARG A 1 320 ? -5.885 -6.093 14.595 1.00 92.50 320 ARG A O 1
ATOM 2457 N N . ILE A 1 321 ? -4.831 -7.930 13.809 1.00 91.00 321 ILE A N 1
ATOM 2458 C CA . ILE A 1 321 ? -5.572 -8.062 12.553 1.00 91.00 321 ILE A CA 1
ATOM 2459 C C . ILE A 1 321 ? -6.321 -9.389 12.554 1.00 91.00 321 ILE A C 1
ATOM 2461 O O . ILE A 1 321 ? -5.719 -10.448 12.717 1.00 91.00 321 ILE A O 1
ATOM 2465 N N . GLU A 1 322 ? -7.629 -9.312 12.325 1.00 87.00 322 GLU A N 1
ATOM 2466 C CA . GLU A 1 322 ? -8.529 -10.464 12.299 1.00 87.00 322 GLU A CA 1
ATOM 2467 C C . GLU A 1 322 ? -8.691 -11.069 10.892 1.00 87.00 322 GLU A C 1
ATOM 2469 O O . GLU A 1 322 ? -8.587 -10.386 9.858 1.00 87.00 322 GLU A O 1
ATOM 2474 N N . GLY A 1 323 ? -9.058 -12.353 10.858 1.00 78.88 323 GLY A N 1
ATOM 2475 C CA . GLY A 1 323 ? -9.537 -13.028 9.650 1.00 78.88 323 GLY A CA 1
ATOM 2476 C C . GLY A 1 323 ? -8.442 -13.589 8.741 1.00 78.88 323 GLY A C 1
ATOM 2477 O O . GLY A 1 323 ? -8.624 -13.585 7.517 1.00 78.88 323 GLY A O 1
ATOM 2478 N N . LEU A 1 324 ? -7.338 -14.061 9.322 1.00 80.06 324 LEU A N 1
ATOM 2479 C CA . LEU A 1 324 ? -6.251 -14.765 8.638 1.00 80.06 324 LEU A CA 1
ATOM 2480 C C . LEU A 1 324 ? -6.297 -16.272 8.912 1.00 80.06 324 LEU A C 1
ATOM 2482 O O . LEU A 1 324 ? -6.780 -16.708 9.953 1.00 80.06 324 LEU A O 1
ATOM 2486 N N . ASN A 1 325 ? -5.779 -17.058 7.968 1.00 74.75 325 ASN A N 1
ATOM 2487 C CA . ASN A 1 325 ? -5.620 -18.498 8.146 1.00 74.75 325 ASN A CA 1
ATOM 2488 C C . ASN A 1 325 ? -4.358 -18.752 8.983 1.00 74.75 325 ASN A C 1
ATOM 2490 O O . ASN A 1 325 ? -3.244 -18.421 8.567 1.00 74.75 325 ASN A O 1
ATOM 2494 N N . VAL A 1 326 ? -4.542 -19.323 10.169 1.00 72.94 326 VAL A N 1
ATOM 2495 C CA . VAL A 1 326 ? -3.478 -19.656 11.127 1.00 72.94 326 VAL A CA 1
ATOM 2496 C C . VAL A 1 326 ? -3.472 -21.168 11.317 1.00 72.94 326 VAL A C 1
ATOM 2498 O O . VAL A 1 326 ? -4.523 -21.805 11.267 1.00 72.94 326 VAL A O 1
ATOM 2501 N N . GLU A 1 327 ? -2.287 -21.759 11.439 1.00 71.94 327 GLU A N 1
ATOM 2502 C CA . GLU A 1 327 ? -2.134 -23.215 11.475 1.00 71.94 327 GLU A CA 1
ATOM 2503 C C . GLU A 1 327 ? -2.920 -23.819 12.654 1.00 71.94 327 GLU A C 1
ATOM 2505 O O . GLU A 1 327 ? -2.837 -23.328 13.779 1.00 71.94 327 GLU A O 1
ATOM 2510 N N . GLY A 1 328 ? -3.702 -24.872 12.389 1.00 64.31 328 GLY A N 1
ATOM 2511 C CA . GLY A 1 328 ? -4.540 -25.544 13.392 1.00 64.31 328 GLY A CA 1
ATOM 2512 C C . GLY A 1 328 ? -5.928 -24.931 13.618 1.00 64.31 328 GLY A C 1
ATOM 2513 O O . GLY A 1 328 ? -6.719 -25.514 14.355 1.00 64.31 328 GLY A O 1
ATOM 2514 N N . ALA A 1 329 ? -6.254 -23.805 12.978 1.00 63.06 329 ALA A N 1
ATOM 2515 C CA . ALA A 1 329 ? -7.602 -23.247 12.983 1.00 63.06 329 ALA A CA 1
ATOM 2516 C C . ALA A 1 329 ? -8.508 -23.936 11.950 1.00 63.06 329 ALA A C 1
ATOM 2518 O O . ALA A 1 329 ? -8.083 -24.198 10.822 1.00 63.06 329 ALA A O 1
ATOM 2519 N N . SER A 1 330 ? -9.774 -24.178 12.302 1.00 70.81 330 SER A N 1
ATOM 2520 C CA . SER A 1 330 ? -10.799 -24.467 11.296 1.00 70.81 330 SER A CA 1
ATOM 2521 C C . SER A 1 330 ? -11.034 -23.229 10.413 1.00 70.81 330 SER A C 1
ATOM 2523 O O . SER A 1 330 ? -10.665 -22.112 10.780 1.00 70.81 330 SER A O 1
ATOM 2525 N N . GLU A 1 331 ? -11.665 -23.391 9.246 1.00 65.06 331 GLU A N 1
ATOM 2526 C CA . GLU A 1 331 ? -12.006 -22.245 8.384 1.00 65.06 331 GLU A CA 1
ATOM 2527 C C . GLU A 1 331 ? -12.936 -21.234 9.096 1.00 65.06 331 GLU A C 1
ATOM 2529 O O . GLU A 1 331 ? -12.935 -20.043 8.768 1.00 65.06 331 GLU A O 1
ATOM 2534 N N . GLU A 1 332 ? -13.673 -21.707 10.109 1.00 63.97 332 GLU A N 1
ATOM 2535 C CA . GLU A 1 332 ? -14.528 -20.914 10.996 1.00 63.97 332 GLU A CA 1
ATOM 2536 C C . GLU A 1 332 ? -13.734 -20.223 12.127 1.00 63.97 332 GLU A C 1
ATOM 2538 O O . GLU A 1 332 ? -14.129 -19.147 12.575 1.00 63.97 332 GLU A O 1
ATOM 2543 N N . ASP A 1 333 ? -12.567 -20.753 12.514 1.00 64.38 333 ASP A N 1
ATOM 2544 C CA . ASP A 1 333 ? -11.748 -20.295 13.649 1.00 64.38 333 ASP A CA 1
ATOM 2545 C C . ASP A 1 333 ? -10.542 -19.441 13.230 1.00 64.38 333 ASP A C 1
ATOM 2547 O O . ASP A 1 333 ? -9.453 -19.568 13.791 1.00 64.38 333 ASP A O 1
ATOM 2551 N N . ARG A 1 334 ? -10.688 -18.564 12.230 1.00 76.88 334 ARG A N 1
ATOM 2552 C CA . ARG A 1 334 ? -9.586 -17.687 11.786 1.00 76.88 334 ARG A CA 1
ATOM 2553 C C . ARG A 1 334 ? -8.971 -16.928 12.965 1.00 76.88 334 ARG A C 1
ATOM 2555 O O . ARG A 1 334 ? -9.590 -16.006 13.497 1.00 76.88 334 ARG A O 1
ATOM 2562 N N . LEU A 1 335 ? -7.745 -17.288 13.347 1.00 80.31 335 LEU A N 1
ATOM 2563 C CA . LEU A 1 335 ? -7.069 -16.662 14.478 1.00 80.31 335 LEU A CA 1
ATOM 2564 C C . LEU A 1 335 ? -6.490 -15.293 14.081 1.00 80.31 335 LEU A C 1
ATOM 2566 O O . LEU A 1 335 ? -6.092 -15.078 12.929 1.00 80.31 335 LEU A O 1
ATOM 2570 N N . PRO A 1 336 ? -6.418 -14.352 15.034 1.00 89.50 336 PRO A N 1
ATOM 2571 C CA . PRO A 1 336 ? -5.749 -13.082 14.814 1.00 89.50 336 PRO A CA 1
ATOM 2572 C C . PRO A 1 336 ? -4.241 -13.268 14.624 1.00 89.50 336 PRO A C 1
ATOM 2574 O O . PRO A 1 336 ? -3.629 -14.182 15.177 1.00 89.50 336 PRO A O 1
ATOM 2577 N N . ILE A 1 337 ? -3.622 -12.317 13.927 1.00 93.19 337 ILE A N 1
ATOM 2578 C CA . ILE A 1 337 ? -2.179 -12.062 14.032 1.00 93.19 337 ILE A CA 1
ATOM 2579 C C . ILE A 1 337 ? -1.950 -10.668 14.606 1.00 93.19 337 ILE A C 1
ATOM 2581 O O . ILE A 1 337 ? -2.832 -9.807 14.529 1.00 93.19 337 ILE A O 1
ATOM 2585 N N . ALA A 1 338 ? -0.741 -10.404 15.092 1.00 94.56 338 ALA A N 1
ATOM 2586 C CA . ALA A 1 338 ? -0.282 -9.040 15.311 1.00 94.56 338 ALA A CA 1
ATOM 2587 C C . ALA A 1 338 ? 0.689 -8.590 14.214 1.00 94.56 338 ALA A C 1
ATOM 2589 O O . ALA A 1 338 ? 1.512 -9.357 13.718 1.00 94.56 338 ALA A O 1
ATOM 2590 N N . VAL A 1 339 ? 0.634 -7.309 13.866 1.00 95.44 339 VAL A N 1
ATOM 2591 C CA . VAL A 1 339 ? 1.656 -6.637 13.063 1.00 95.44 339 VAL A CA 1
ATOM 2592 C C . VAL A 1 339 ? 2.310 -5.573 13.928 1.00 95.44 339 VAL A C 1
ATOM 2594 O O . VAL A 1 339 ? 1.662 -4.617 14.360 1.00 95.44 339 VAL A O 1
ATOM 2597 N N . ARG A 1 340 ? 3.604 -5.744 14.195 1.00 95.00 340 ARG A N 1
ATOM 2598 C CA . ARG A 1 340 ? 4.428 -4.756 14.885 1.00 95.00 340 ARG A CA 1
ATOM 2599 C C . ARG A 1 340 ? 4.908 -3.722 13.881 1.00 95.00 340 ARG A C 1
ATOM 2601 O O . ARG A 1 340 ? 5.611 -4.042 12.927 1.00 95.00 340 ARG A O 1
ATOM 2608 N N . VAL A 1 341 ? 4.560 -2.471 14.136 1.00 94.06 341 VAL A N 1
ATOM 2609 C CA . VAL A 1 341 ? 4.852 -1.333 13.270 1.00 94.06 341 VAL A CA 1
ATOM 2610 C C . VAL A 1 341 ? 5.709 -0.321 14.032 1.00 94.06 341 VAL A C 1
ATOM 2612 O O . VAL A 1 341 ? 5.383 -0.005 15.177 1.00 94.06 341 VAL A O 1
ATOM 2615 N N . PRO A 1 342 ? 6.781 0.225 13.433 1.00 91.69 342 PRO A N 1
ATOM 2616 C CA . PRO A 1 342 ? 7.516 1.336 14.027 1.00 91.69 342 PRO A CA 1
ATOM 2617 C C . PRO A 1 342 ? 6.642 2.597 14.117 1.00 91.69 342 PRO A C 1
ATOM 2619 O O . PRO A 1 342 ? 5.977 2.974 13.154 1.00 91.69 342 PRO A O 1
ATOM 2622 N N . ILE A 1 343 ? 6.672 3.265 15.268 1.00 85.56 343 ILE A N 1
ATOM 2623 C CA . ILE A 1 343 ? 6.109 4.601 15.470 1.00 85.56 343 ILE A CA 1
ATOM 2624 C C . ILE A 1 343 ? 7.123 5.617 14.949 1.00 85.56 343 ILE A C 1
ATOM 2626 O O . ILE A 1 343 ? 8.309 5.550 15.268 1.00 85.56 343 ILE A O 1
ATOM 2630 N N . GLY A 1 344 ? 6.653 6.572 14.162 1.00 79.19 344 GLY A N 1
ATOM 2631 C CA . GLY A 1 344 ? 7.432 7.713 13.701 1.00 79.19 344 GLY A CA 1
ATOM 2632 C C . GLY A 1 344 ? 6.547 8.653 12.898 1.00 79.19 344 GLY A C 1
ATOM 2633 O O . GLY A 1 344 ? 5.387 8.321 12.638 1.00 79.19 344 GLY A O 1
ATOM 2634 N N . ALA A 1 345 ? 7.102 9.797 12.493 1.00 71.38 345 ALA A N 1
ATOM 2635 C CA . ALA A 1 345 ? 6.396 10.740 11.636 1.00 71.38 345 ALA A CA 1
ATOM 2636 C C . ALA A 1 345 ? 5.881 10.003 10.381 1.00 71.38 345 ALA A C 1
ATOM 2638 O O . ALA A 1 345 ? 6.678 9.379 9.657 1.00 71.38 345 ALA A O 1
ATOM 2639 N N . PRO A 1 346 ? 4.556 9.986 10.152 1.00 75.56 346 PRO A N 1
ATOM 2640 C CA . PRO A 1 346 ? 3.991 9.320 8.994 1.00 75.56 346 PRO A CA 1
ATOM 2641 C C . PRO A 1 346 ? 4.454 10.037 7.731 1.00 75.56 346 PRO A C 1
ATOM 2643 O O . PRO A 1 346 ? 4.491 11.265 7.673 1.00 75.56 346 PRO A O 1
ATOM 2646 N N . VAL A 1 347 ? 4.784 9.275 6.690 1.00 78.56 347 VAL A N 1
ATOM 2647 C CA . VAL A 1 347 ? 5.184 9.883 5.421 1.00 78.56 347 VAL A CA 1
ATOM 2648 C C . VAL A 1 347 ? 4.013 10.655 4.821 1.00 78.56 347 VAL A C 1
ATOM 2650 O O . VAL A 1 347 ? 2.953 10.093 4.523 1.00 78.56 347 VAL A O 1
ATOM 2653 N N . VAL A 1 348 ? 4.244 11.942 4.570 1.00 70.94 348 VAL A N 1
ATOM 2654 C CA . VAL A 1 348 ? 3.351 12.780 3.775 1.00 70.94 348 VAL A CA 1
ATOM 2655 C C . VAL A 1 348 ? 3.425 12.319 2.321 1.00 70.94 348 VAL A C 1
ATOM 2657 O O . VAL A 1 348 ? 4.459 12.411 1.668 1.00 70.94 348 VAL A O 1
ATOM 2660 N N . THR A 1 349 ? 2.308 11.840 1.778 1.00 72.12 349 THR A N 1
ATOM 2661 C CA . THR A 1 349 ? 2.246 11.287 0.413 1.00 72.12 349 THR A CA 1
ATOM 2662 C C . THR A 1 349 ? 2.183 12.354 -0.686 1.00 72.12 349 THR A C 1
ATOM 2664 O O . THR A 1 349 ? 1.951 12.022 -1.849 1.00 72.12 349 THR A O 1
ATOM 2667 N N . LYS A 1 350 ? 2.355 13.642 -0.349 1.00 80.69 350 LYS A N 1
ATOM 2668 C CA . LYS A 1 350 ? 2.498 14.705 -1.351 1.00 80.69 350 LYS A CA 1
ATOM 2669 C C . LYS A 1 350 ? 3.809 14.467 -2.092 1.00 80.69 350 LYS A C 1
ATOM 2671 O O . LYS A 1 350 ? 4.869 14.427 -1.476 1.00 80.69 350 LYS A O 1
ATOM 2676 N N . PHE A 1 351 ? 3.727 14.299 -3.410 1.00 85.88 351 PHE A N 1
ATOM 2677 C CA . PHE A 1 351 ? 4.877 13.879 -4.207 1.00 85.88 351 PHE A CA 1
ATOM 2678 C C . PHE A 1 351 ? 6.080 14.817 -4.051 1.00 85.88 351 PHE A C 1
ATOM 2680 O O . PHE A 1 351 ? 7.192 14.327 -3.906 1.00 85.88 351 PHE A O 1
ATOM 2687 N N . ASP A 1 352 ? 5.861 16.133 -3.995 1.00 86.56 352 ASP A N 1
ATOM 2688 C CA . ASP A 1 352 ? 6.943 17.114 -3.841 1.00 86.56 352 ASP A CA 1
ATOM 2689 C C . ASP A 1 352 ? 7.748 16.887 -2.553 1.00 86.56 352 ASP A C 1
ATOM 2691 O O . ASP A 1 352 ? 8.975 16.922 -2.578 1.00 86.56 352 ASP A O 1
ATOM 2695 N N . SER A 1 353 ? 7.080 16.531 -1.451 1.00 87.69 353 SER A N 1
ATOM 2696 C CA . SER A 1 353 ? 7.745 16.167 -0.195 1.00 87.69 353 SER A CA 1
ATOM 2697 C C . SER A 1 353 ? 8.577 14.887 -0.332 1.00 87.69 353 SER A C 1
ATOM 2699 O O . SER A 1 353 ? 9.643 14.784 0.273 1.00 87.69 353 SER A O 1
ATOM 2701 N N . LEU A 1 354 ? 8.135 13.920 -1.148 1.00 89.69 354 LEU A N 1
ATOM 2702 C CA . LEU A 1 354 ? 8.856 12.662 -1.395 1.00 89.69 354 LEU A CA 1
ATOM 2703 C C . LEU A 1 354 ? 10.137 12.863 -2.216 1.00 89.69 354 LEU A C 1
ATOM 2705 O O . LEU A 1 354 ? 11.074 12.074 -2.075 1.00 89.69 354 LEU A O 1
ATOM 2709 N N . ILE A 1 355 ? 10.194 13.902 -3.060 1.00 90.81 355 ILE A N 1
ATOM 2710 C CA . ILE A 1 355 ? 11.397 14.228 -3.840 1.00 90.81 355 ILE A CA 1
ATOM 2711 C C . ILE A 1 355 ? 12.568 14.474 -2.887 1.00 90.81 355 ILE A C 1
ATOM 2713 O O . ILE A 1 355 ? 13.609 13.831 -3.009 1.00 90.81 355 ILE A O 1
ATOM 2717 N N . ASP A 1 356 ? 12.366 15.367 -1.921 1.00 91.31 356 ASP A N 1
ATOM 2718 C CA . ASP A 1 356 ? 13.410 15.822 -1.004 1.00 91.31 356 ASP A CA 1
ATOM 2719 C C . ASP A 1 356 ? 13.715 14.835 0.116 1.00 91.31 356 ASP A C 1
ATOM 2721 O O . ASP A 1 356 ? 14.873 14.647 0.477 1.00 91.31 356 ASP A O 1
ATOM 2725 N N . SER A 1 357 ? 12.687 14.179 0.653 1.00 90.44 357 SER A N 1
ATOM 2726 C CA . SER A 1 357 ? 12.847 13.276 1.798 1.00 90.44 357 SER A CA 1
ATOM 2727 C C . SER A 1 357 ? 13.326 11.872 1.422 1.00 90.44 357 SER A C 1
ATOM 2729 O O . SER A 1 357 ? 13.914 11.194 2.263 1.00 90.44 357 SER A O 1
ATOM 2731 N N . HIS A 1 358 ? 13.103 11.426 0.179 1.00 94.00 358 HIS A N 1
ATOM 2732 C CA . HIS A 1 358 ? 13.373 10.041 -0.219 1.00 94.00 358 HIS A CA 1
ATOM 2733 C C . HIS A 1 358 ? 14.117 9.905 -1.544 1.00 94.00 358 HIS A C 1
ATOM 2735 O O . HIS A 1 358 ? 15.145 9.230 -1.585 1.00 94.00 358 HIS A O 1
ATOM 2741 N N . ILE A 1 359 ? 13.629 10.522 -2.626 1.00 94.75 359 ILE A N 1
ATOM 2742 C CA . ILE A 1 359 ? 14.191 10.283 -3.965 1.00 94.75 359 ILE A CA 1
ATOM 2743 C C . ILE A 1 359 ? 15.618 10.825 -4.060 1.00 94.75 359 ILE A C 1
ATOM 2745 O O . ILE A 1 359 ? 16.519 10.078 -4.435 1.00 94.75 359 ILE A O 1
ATOM 2749 N N . LEU A 1 360 ? 15.839 12.093 -3.703 1.00 94.19 360 LEU A N 1
ATOM 2750 C CA . LEU A 1 360 ? 17.162 12.714 -3.787 1.00 94.19 360 LEU A CA 1
ATOM 2751 C C . LEU A 1 360 ? 18.169 12.096 -2.805 1.00 94.19 360 LEU A C 1
ATOM 2753 O O . LEU A 1 360 ? 19.254 11.749 -3.263 1.00 94.19 360 LEU A O 1
ATOM 2757 N N . PRO A 1 361 ? 17.850 11.860 -1.514 1.00 95.12 361 PRO A N 1
ATOM 2758 C CA . PRO A 1 361 ? 18.781 11.191 -0.605 1.00 95.12 361 PRO A CA 1
ATOM 2759 C C . PRO A 1 361 ? 19.192 9.794 -1.082 1.00 95.12 361 PRO A C 1
ATOM 2761 O O . PRO A 1 361 ? 20.369 9.443 -1.016 1.00 95.12 361 PRO A O 1
ATOM 2764 N N . LEU A 1 362 ? 18.244 9.001 -1.600 1.00 94.12 362 LEU A N 1
ATOM 2765 C CA . LEU A 1 362 ? 18.566 7.698 -2.181 1.00 94.12 362 LEU A CA 1
ATOM 2766 C C . LEU A 1 362 ? 19.418 7.854 -3.441 1.00 94.12 362 LEU A C 1
ATOM 2768 O O . LEU A 1 362 ? 20.410 7.148 -3.575 1.00 94.12 362 LEU A O 1
ATOM 2772 N N . TRP A 1 363 ? 19.087 8.788 -4.332 1.00 93.19 363 TRP A N 1
ATOM 2773 C CA . TRP A 1 363 ? 19.864 9.037 -5.546 1.00 93.19 363 TRP A CA 1
ATOM 2774 C C . TRP A 1 363 ? 21.314 9.436 -5.248 1.00 93.19 363 TRP A C 1
ATOM 2776 O O . TRP A 1 363 ? 22.239 8.817 -5.772 1.00 93.19 363 TRP A O 1
ATOM 2786 N N . CYS A 1 364 ? 21.520 10.410 -4.360 1.00 91.75 364 CYS A N 1
ATOM 2787 C CA . CYS A 1 364 ? 22.851 10.882 -3.978 1.00 91.75 364 CYS A CA 1
ATOM 2788 C C . CYS A 1 364 ? 23.703 9.778 -3.336 1.00 91.75 364 CYS A C 1
ATOM 2790 O O . CYS A 1 364 ? 24.921 9.824 -3.441 1.00 91.75 364 CYS A O 1
ATOM 2792 N N . SER A 1 365 ? 23.084 8.761 -2.720 1.00 90.81 365 SER A N 1
ATOM 2793 C CA . SER A 1 365 ? 23.820 7.598 -2.203 1.00 90.81 365 SER A CA 1
ATOM 2794 C C . SER A 1 365 ? 24.398 6.686 -3.297 1.00 90.81 365 SER A C 1
ATOM 2796 O O . SER A 1 365 ? 25.266 5.867 -3.005 1.00 90.81 365 SER A O 1
ATOM 2798 N N . PHE A 1 366 ? 23.934 6.815 -4.547 1.00 86.31 366 PHE A N 1
ATOM 2799 C CA . PHE A 1 366 ? 24.457 6.072 -5.699 1.00 86.31 366 PHE A CA 1
ATOM 2800 C C . PHE A 1 366 ? 25.436 6.875 -6.551 1.00 86.31 366 PHE A C 1
ATOM 2802 O O . PHE A 1 366 ? 26.281 6.278 -7.214 1.00 86.31 366 PHE A O 1
ATOM 2809 N N . ASP A 1 367 ? 25.287 8.198 -6.584 1.00 85.44 367 ASP A N 1
ATOM 2810 C CA . ASP A 1 367 ? 26.124 9.090 -7.377 1.00 85.44 367 ASP A CA 1
ATOM 2811 C C . ASP A 1 367 ? 26.310 10.429 -6.656 1.00 85.44 367 ASP A C 1
ATOM 2813 O O . ASP A 1 367 ? 25.509 11.355 -6.796 1.00 85.44 367 ASP A O 1
ATOM 2817 N N . GLU A 1 368 ? 27.399 10.536 -5.893 1.00 79.81 368 GLU A N 1
ATOM 2818 C CA . GLU A 1 368 ? 27.776 11.763 -5.183 1.00 79.81 368 GLU A CA 1
ATOM 2819 C C . GLU A 1 368 ? 28.147 12.911 -6.138 1.00 79.81 368 GLU A C 1
ATOM 2821 O O . GLU A 1 368 ? 28.126 14.075 -5.743 1.00 79.81 368 GLU A O 1
ATOM 2826 N N . SER A 1 369 ? 28.479 12.603 -7.399 1.00 80.62 369 SER A N 1
ATOM 2827 C CA . SER A 1 369 ? 28.879 13.598 -8.400 1.00 80.62 369 SER A CA 1
ATOM 2828 C C . SER A 1 369 ? 27.693 14.238 -9.129 1.00 80.62 369 SER A C 1
ATOM 2830 O O . SER A 1 369 ? 27.851 15.247 -9.825 1.00 80.62 369 SER A O 1
ATOM 2832 N N . SER A 1 370 ? 26.492 13.681 -8.954 1.00 79.25 370 SER A N 1
ATOM 2833 C CA . SER A 1 370 ? 25.270 14.189 -9.565 1.00 79.25 370 SER A CA 1
ATOM 2834 C C . SER A 1 370 ? 24.944 15.607 -9.088 1.00 79.25 370 SER A C 1
ATOM 2836 O O . SER A 1 370 ? 24.815 15.885 -7.896 1.00 79.25 370 SER A O 1
ATOM 2838 N N . ARG A 1 371 ? 24.703 16.512 -10.042 1.00 85.38 371 ARG A N 1
ATOM 2839 C CA . ARG A 1 371 ? 24.160 17.850 -9.762 1.00 85.38 371 ARG A CA 1
ATOM 2840 C C . ARG A 1 371 ? 22.717 17.702 -9.271 1.00 85.38 371 ARG A C 1
ATOM 2842 O O . ARG A 1 371 ? 21.832 17.386 -10.067 1.00 85.38 371 ARG A O 1
ATOM 2849 N N . VAL A 1 372 ? 22.473 17.932 -7.980 1.00 89.81 372 VAL A N 1
ATOM 2850 C CA . VAL A 1 372 ? 21.157 17.753 -7.331 1.00 89.81 372 VAL A CA 1
ATOM 2851 C C . VAL A 1 372 ? 20.045 18.504 -8.072 1.00 89.81 372 VAL A C 1
ATOM 2853 O O . VAL A 1 372 ? 18.934 17.994 -8.216 1.00 89.81 372 VAL A O 1
ATOM 2856 N N . GLU A 1 373 ? 20.339 19.689 -8.608 1.00 87.94 373 GLU A N 1
ATOM 2857 C CA . GLU A 1 373 ? 19.390 20.494 -9.380 1.00 87.94 373 GLU A CA 1
ATOM 2858 C C . GLU A 1 373 ? 18.983 19.813 -10.692 1.00 87.94 373 GLU A C 1
ATOM 2860 O O . GLU A 1 373 ? 17.809 19.847 -11.067 1.00 87.94 373 GLU A O 1
ATOM 2865 N N . LEU A 1 374 ? 19.929 19.160 -11.374 1.00 88.00 374 LEU A N 1
ATOM 2866 C CA . LEU A 1 374 ? 19.664 18.429 -12.613 1.00 88.00 374 LEU A CA 1
ATOM 2867 C C . LEU A 1 374 ? 18.800 17.194 -12.341 1.00 88.00 374 LEU A C 1
ATOM 2869 O O . LEU A 1 374 ? 17.813 16.966 -13.042 1.00 88.00 374 LEU A O 1
ATOM 2873 N N . VAL A 1 375 ? 19.123 16.439 -11.287 1.00 91.81 375 VAL A N 1
ATOM 2874 C CA . VAL A 1 375 ? 18.340 15.267 -10.864 1.00 91.81 375 VAL A CA 1
ATOM 2875 C C . VAL A 1 375 ? 16.921 15.690 -10.495 1.00 91.81 375 VAL A C 1
ATOM 2877 O O . VAL A 1 375 ? 15.953 15.075 -10.939 1.00 91.81 375 VAL A O 1
ATOM 2880 N N . ARG A 1 376 ? 16.764 16.788 -9.746 1.00 91.81 376 ARG A N 1
ATOM 2881 C CA . ARG A 1 376 ? 15.446 17.346 -9.419 1.00 91.81 376 ARG A CA 1
ATOM 2882 C C . ARG A 1 376 ? 14.659 17.713 -10.678 1.00 91.81 376 ARG A C 1
ATOM 2884 O O . ARG A 1 376 ? 13.474 17.390 -10.763 1.00 91.81 376 ARG A O 1
ATOM 2891 N N . ALA A 1 377 ? 15.301 18.341 -11.664 1.00 88.38 377 ALA A N 1
ATOM 2892 C CA . ALA A 1 377 ? 14.659 18.672 -12.935 1.00 88.38 377 ALA A CA 1
ATOM 2893 C C . ALA A 1 377 ? 14.197 17.413 -13.692 1.00 88.38 377 ALA A C 1
ATOM 2895 O O . ALA A 1 377 ? 13.073 17.384 -14.202 1.00 88.38 377 ALA A O 1
ATOM 2896 N N . GLN A 1 378 ? 15.010 16.350 -13.703 1.00 92.38 378 GLN A N 1
ATOM 2897 C CA . GLN A 1 378 ? 14.634 15.051 -14.271 1.00 92.38 378 GLN A CA 1
ATOM 2898 C C . GLN A 1 378 ? 13.465 14.408 -13.510 1.00 92.38 378 GLN A C 1
ATOM 2900 O O . GLN A 1 378 ? 12.516 13.951 -14.143 1.00 92.38 378 GLN A O 1
ATOM 2905 N N . VAL A 1 379 ? 13.470 14.426 -12.172 1.00 93.81 379 VAL A N 1
ATOM 2906 C CA . VAL A 1 379 ? 12.361 13.917 -11.343 1.00 93.81 379 VAL A CA 1
ATOM 2907 C C . VAL A 1 379 ? 11.053 14.621 -11.688 1.00 93.81 379 VAL A C 1
ATOM 2909 O O . VAL A 1 379 ? 10.053 13.961 -11.970 1.00 93.81 379 VAL A O 1
ATOM 2912 N N . GLN A 1 380 ? 11.062 15.953 -11.732 1.00 91.19 380 GLN A N 1
ATOM 2913 C CA . GLN A 1 380 ? 9.886 16.746 -12.091 1.00 91.19 380 GLN A CA 1
ATOM 2914 C C . GLN A 1 380 ? 9.443 16.493 -13.536 1.00 91.19 380 GLN A C 1
ATOM 2916 O O . GLN A 1 380 ? 8.247 16.463 -13.831 1.00 91.19 380 GLN A O 1
ATOM 2921 N N . PHE A 1 381 ? 10.391 16.295 -14.456 1.00 90.81 381 PHE A N 1
ATOM 2922 C CA . PHE A 1 381 ? 10.080 15.915 -15.828 1.00 90.81 381 PHE A CA 1
ATOM 2923 C C . PHE A 1 381 ? 9.359 14.566 -15.877 1.00 90.81 381 PHE A C 1
ATOM 2925 O O . PHE A 1 381 ? 8.256 14.505 -16.421 1.00 90.81 381 PHE A O 1
ATOM 2932 N N . VAL A 1 382 ? 9.910 13.519 -15.255 1.00 93.06 382 VAL A N 1
ATOM 2933 C CA . VAL A 1 382 ? 9.288 12.185 -15.204 1.00 93.06 382 VAL A CA 1
ATOM 2934 C C . VAL A 1 382 ? 7.921 12.254 -14.524 1.00 93.06 382 VAL A C 1
ATOM 2936 O O . VAL A 1 382 ? 6.947 11.733 -15.063 1.00 93.06 382 VAL A O 1
ATOM 2939 N N . GLN A 1 383 ? 7.801 12.966 -13.401 1.00 93.75 383 GLN A N 1
ATOM 2940 C CA . GLN A 1 383 ? 6.529 13.161 -12.702 1.00 93.75 383 GLN A CA 1
ATOM 2941 C C . GLN A 1 383 ? 5.455 13.741 -13.631 1.00 93.75 383 GLN A C 1
ATOM 2943 O O . GLN A 1 383 ? 4.334 13.235 -13.679 1.00 93.75 383 GLN A O 1
ATOM 2948 N N . ARG A 1 384 ? 5.782 14.771 -14.424 1.00 89.69 384 ARG A N 1
ATOM 2949 C CA . ARG A 1 384 ? 4.838 15.358 -15.389 1.00 89.69 384 ARG A CA 1
ATOM 2950 C C . ARG A 1 384 ? 4.395 14.358 -16.456 1.00 89.69 384 ARG A C 1
ATOM 2952 O O . ARG A 1 384 ? 3.208 14.334 -16.785 1.00 89.69 384 ARG A O 1
ATOM 2959 N N . GLN A 1 385 ? 5.307 13.526 -16.965 1.00 88.88 385 GLN A N 1
ATOM 2960 C CA . GLN A 1 385 ? 4.972 12.471 -17.935 1.00 88.88 385 GLN A CA 1
ATOM 2961 C C . GLN A 1 385 ? 3.998 11.456 -17.328 1.00 88.88 385 GLN A C 1
ATOM 2963 O O . GLN A 1 385 ? 2.987 11.092 -17.931 1.00 88.88 385 GLN A O 1
ATOM 2968 N N . LEU A 1 386 ? 4.294 11.031 -16.103 1.00 92.06 386 LEU A N 1
ATOM 2969 C CA . LEU A 1 386 ? 3.587 9.965 -15.410 1.00 92.06 386 LEU A CA 1
ATOM 2970 C C . LEU A 1 386 ? 2.318 10.442 -14.684 1.00 92.06 386 LEU A C 1
ATOM 2972 O O . LEU A 1 386 ? 1.486 9.626 -14.291 1.00 92.06 386 LEU A O 1
ATOM 2976 N N . ASN A 1 387 ? 2.090 11.751 -14.533 1.00 90.44 387 ASN A N 1
ATOM 2977 C CA . ASN A 1 387 ? 0.893 12.278 -13.860 1.00 90.44 387 ASN A CA 1
ATOM 2978 C C . ASN A 1 387 ? -0.401 11.828 -14.547 1.00 90.44 387 ASN A C 1
ATOM 2980 O O . ASN A 1 387 ? -1.408 11.592 -13.878 1.00 90.44 387 ASN A O 1
ATOM 2984 N N . ARG A 1 388 ? -0.343 11.618 -15.865 1.00 87.75 388 ARG A N 1
ATOM 2985 C CA . ARG A 1 388 ? -1.459 11.129 -16.687 1.00 87.75 388 ARG A CA 1
ATOM 2986 C C . ARG A 1 388 ? -1.706 9.627 -16.557 1.00 87.75 388 ARG A C 1
ATOM 2988 O O . ARG A 1 388 ? -2.729 9.138 -17.022 1.00 87.75 388 ARG A O 1
ATOM 2995 N N . TYR A 1 389 ? -0.785 8.888 -15.945 1.00 90.06 389 TYR A N 1
ATOM 2996 C CA . TYR A 1 389 ? -0.883 7.439 -15.855 1.00 90.06 389 TYR A CA 1
ATOM 2997 C C . TYR A 1 389 ? -1.900 7.068 -14.776 1.00 90.06 389 TYR A C 1
ATOM 2999 O O . TYR A 1 389 ? -1.878 7.592 -13.655 1.00 90.06 389 TYR A O 1
ATOM 3007 N N . ALA A 1 390 ? -2.788 6.133 -15.101 1.00 90.94 390 ALA A N 1
ATOM 3008 C CA . ALA A 1 390 ? -3.619 5.472 -14.106 1.00 90.94 390 ALA A CA 1
ATOM 3009 C C . ALA A 1 390 ? -2.754 4.605 -13.171 1.00 90.94 390 ALA A C 1
ATOM 3011 O O . ALA A 1 390 ? -1.616 4.254 -13.493 1.00 90.94 390 ALA A O 1
ATOM 3012 N N . ALA A 1 391 ? -3.300 4.203 -12.019 1.00 92.00 391 ALA A N 1
ATOM 3013 C CA . ALA A 1 391 ? -2.598 3.302 -11.101 1.00 92.00 391 ALA A CA 1
ATOM 3014 C C . ALA A 1 391 ? -2.226 1.960 -11.769 1.00 92.00 391 ALA A C 1
ATOM 3016 O O . ALA A 1 391 ? -1.167 1.407 -11.487 1.00 92.00 391 ALA A O 1
ATOM 3017 N N . SER A 1 392 ? -3.052 1.449 -12.691 1.00 90.00 392 SER A N 1
ATOM 3018 C CA . SER A 1 392 ? -2.737 0.268 -13.514 1.00 90.00 392 SER A CA 1
ATOM 3019 C C . SER A 1 392 ? -1.485 0.467 -14.371 1.00 90.00 392 SER A C 1
ATOM 3021 O O . SER A 1 392 ? -0.608 -0.393 -14.382 1.00 90.00 392 SER A O 1
ATOM 3023 N N . ALA A 1 393 ? -1.363 1.624 -15.023 1.00 91.19 393 ALA A N 1
ATOM 3024 C CA . ALA A 1 393 ? -0.213 1.961 -15.851 1.00 91.19 393 ALA A CA 1
ATOM 3025 C C . ALA A 1 393 ? 1.071 2.131 -15.032 1.00 91.19 393 ALA A C 1
ATOM 3027 O O . ALA A 1 393 ? 2.114 1.629 -15.438 1.00 91.19 393 ALA A O 1
ATOM 3028 N N . LEU A 1 394 ? 0.999 2.748 -13.848 1.00 94.88 394 LEU A N 1
ATOM 3029 C CA . LEU A 1 394 ? 2.154 2.833 -12.948 1.00 94.88 394 LEU A CA 1
ATOM 3030 C C . LEU A 1 394 ? 2.575 1.464 -12.396 1.00 94.88 394 LEU A C 1
ATOM 3032 O O . LEU A 1 394 ? 3.768 1.202 -12.305 1.00 94.88 394 LEU A O 1
ATOM 3036 N N . LYS A 1 395 ? 1.626 0.568 -12.077 1.00 94.12 395 LYS A N 1
ATOM 3037 C CA . LYS A 1 395 ? 1.933 -0.824 -11.687 1.00 94.12 395 LYS A CA 1
ATOM 3038 C C . LYS A 1 395 ? 2.663 -1.578 -12.803 1.00 94.12 395 LYS A C 1
ATOM 3040 O O . LYS A 1 395 ? 3.650 -2.252 -12.526 1.00 94.12 395 LYS A O 1
ATOM 3045 N N . SER A 1 396 ? 2.188 -1.441 -14.043 1.00 92.25 396 SER A N 1
ATOM 3046 C CA . SER A 1 396 ? 2.827 -2.030 -15.228 1.00 92.25 396 SER A CA 1
ATOM 3047 C C . SER A 1 396 ? 4.234 -1.466 -15.445 1.00 92.25 396 SER A C 1
ATOM 3049 O O . SER A 1 396 ? 5.186 -2.224 -15.614 1.00 92.25 396 SER A O 1
ATOM 3051 N N . LEU A 1 397 ? 4.394 -0.139 -15.371 1.00 94.19 397 LEU A N 1
ATOM 3052 C CA . LEU A 1 397 ? 5.695 0.516 -15.505 1.00 94.19 397 LEU A CA 1
ATOM 3053 C C . LEU A 1 397 ? 6.671 0.059 -14.411 1.00 94.19 397 LEU A C 1
ATOM 3055 O O . LEU A 1 397 ? 7.788 -0.323 -14.737 1.00 94.19 397 LEU A O 1
ATOM 3059 N N . LEU A 1 398 ? 6.243 0.018 -13.144 1.00 96.38 398 LEU A N 1
ATOM 3060 C CA . LEU A 1 398 ? 7.042 -0.485 -12.019 1.00 96.38 398 LEU A CA 1
ATOM 3061 C C . LEU A 1 398 ? 7.575 -1.900 -12.295 1.00 96.38 398 LEU A C 1
ATOM 3063 O O . LEU A 1 398 ? 8.768 -2.156 -12.149 1.00 96.38 398 LEU A O 1
ATOM 3067 N N . GLN A 1 399 ? 6.696 -2.796 -12.748 1.00 95.56 399 GLN A N 1
ATOM 3068 C CA . GLN A 1 399 ? 7.054 -4.167 -13.101 1.00 95.56 399 GLN A CA 1
ATOM 3069 C C . GLN A 1 399 ? 8.056 -4.226 -14.250 1.00 95.56 399 GLN A C 1
ATOM 3071 O O . GLN A 1 399 ? 9.057 -4.929 -14.155 1.00 95.56 399 GLN A O 1
ATOM 3076 N N . LYS A 1 400 ? 7.826 -3.460 -15.315 1.00 93.00 400 LYS A N 1
ATOM 3077 C CA . LYS A 1 400 ? 8.668 -3.491 -16.513 1.00 93.00 400 LYS A CA 1
ATOM 3078 C C . LYS A 1 400 ? 10.043 -2.877 -16.293 1.00 93.00 400 LYS A C 1
ATOM 3080 O O . LYS A 1 400 ? 11.009 -3.428 -16.801 1.00 93.00 400 LYS A O 1
ATOM 3085 N N . LEU A 1 401 ? 10.146 -1.811 -15.499 1.00 94.44 401 LEU A N 1
ATOM 3086 C CA . LEU A 1 401 ? 11.437 -1.235 -15.114 1.00 94.44 401 LEU A CA 1
ATOM 3087 C C . LEU A 1 401 ? 12.303 -2.270 -14.385 1.00 94.44 401 LEU A C 1
ATOM 3089 O O . LEU A 1 401 ? 13.491 -2.362 -14.659 1.00 94.44 401 LEU A O 1
ATOM 3093 N N . ILE A 1 402 ? 11.716 -3.080 -13.497 1.00 94.94 402 ILE A N 1
ATOM 3094 C CA . ILE A 1 402 ? 12.449 -4.131 -12.777 1.00 94.94 402 ILE A CA 1
ATOM 3095 C C . ILE A 1 402 ? 12.705 -5.353 -13.672 1.00 94.94 402 ILE A C 1
ATOM 3097 O O . ILE A 1 402 ? 13.823 -5.867 -13.695 1.00 94.94 402 ILE A O 1
ATOM 3101 N N . ARG A 1 403 ? 11.703 -5.816 -14.434 1.00 91.75 403 ARG A N 1
ATOM 3102 C CA . ARG A 1 403 ? 11.794 -6.952 -15.374 1.00 91.75 403 ARG A CA 1
ATOM 3103 C C . ARG A 1 403 ? 12.863 -6.728 -16.443 1.00 91.75 403 ARG A C 1
ATOM 3105 O O . ARG A 1 403 ? 13.617 -7.652 -16.727 1.00 91.75 403 ARG A O 1
ATOM 3112 N N . PHE A 1 404 ? 12.944 -5.520 -16.998 1.00 88.94 404 PHE A N 1
ATOM 3113 C CA . PHE A 1 404 ? 13.912 -5.119 -18.016 1.00 88.94 404 PHE A CA 1
ATOM 3114 C C . PHE A 1 404 ? 14.903 -4.114 -17.417 1.00 88.94 404 PHE A C 1
ATOM 3116 O O . PHE A 1 404 ? 14.658 -2.909 -17.494 1.00 88.94 404 PHE A O 1
ATOM 3123 N N . PRO A 1 405 ? 16.020 -4.571 -16.821 1.00 85.38 405 PRO A N 1
ATOM 3124 C CA . PRO A 1 405 ? 16.952 -3.698 -16.115 1.00 85.38 405 PRO A CA 1
ATOM 3125 C C . PRO A 1 405 ? 17.836 -2.897 -17.086 1.00 85.38 405 PRO A C 1
ATOM 3127 O O . PRO A 1 405 ? 19.058 -3.066 -17.120 1.00 85.38 405 PRO A O 1
ATOM 3130 N N . SER A 1 406 ? 17.225 -2.028 -17.896 1.00 90.00 406 SER A N 1
ATOM 3131 C CA . SER A 1 406 ? 17.944 -1.117 -18.784 1.00 90.00 406 SER A CA 1
ATOM 3132 C C . SER A 1 406 ? 18.710 -0.068 -17.985 1.00 90.00 406 SER A C 1
ATOM 3134 O O . SER A 1 406 ? 18.341 0.250 -16.850 1.00 90.00 406 SER A O 1
ATOM 3136 N N . ARG A 1 407 ? 19.757 0.513 -18.581 1.00 91.00 407 ARG A N 1
ATOM 3137 C CA . ARG A 1 407 ? 20.469 1.648 -17.968 1.00 91.00 407 ARG A CA 1
ATOM 3138 C C . ARG A 1 407 ? 19.633 2.920 -17.995 1.00 91.00 407 ARG A C 1
ATOM 3140 O O . ARG A 1 407 ? 19.599 3.662 -17.016 1.00 91.00 407 ARG A O 1
ATOM 3147 N N . GLN A 1 408 ? 18.974 3.168 -19.122 1.00 93.81 408 GLN A N 1
ATOM 3148 C CA . GLN A 1 408 ? 18.192 4.375 -19.340 1.00 93.81 408 GLN A CA 1
ATOM 3149 C C . GLN A 1 408 ? 16.783 4.050 -19.827 1.00 93.81 408 GLN A C 1
ATOM 3151 O O . GLN A 1 408 ? 16.532 3.030 -20.474 1.00 93.81 408 GLN A O 1
ATOM 3156 N N . VAL A 1 409 ? 15.869 4.967 -19.542 1.00 93.00 409 VAL A N 1
ATOM 3157 C CA . VAL A 1 409 ? 14.538 5.050 -20.129 1.00 93.00 409 VAL A CA 1
ATOM 3158 C C . VAL A 1 409 ? 14.543 6.195 -21.132 1.00 93.00 409 VAL A C 1
ATOM 3160 O O . VAL A 1 409 ? 14.979 7.305 -20.811 1.00 93.00 409 VAL A O 1
ATOM 3163 N N . THR A 1 410 ? 14.077 5.926 -22.346 1.00 91.50 410 THR A N 1
ATOM 3164 C CA . THR A 1 410 ? 14.124 6.855 -23.482 1.00 91.50 410 THR A CA 1
ATOM 3165 C C . THR A 1 410 ? 12.732 7.153 -24.031 1.00 91.50 410 THR A C 1
ATOM 3167 O O . THR A 1 410 ? 11.721 6.618 -23.570 1.00 91.50 410 THR A O 1
ATOM 3170 N N . GLU A 1 411 ? 12.680 8.032 -25.037 1.00 83.44 411 GLU A N 1
ATOM 3171 C CA . GLU A 1 411 ? 11.495 8.246 -25.883 1.00 83.44 411 GLU A CA 1
ATOM 3172 C C . GLU A 1 411 ? 10.259 8.742 -25.112 1.00 83.44 411 GLU A C 1
ATOM 3174 O O . GLU A 1 411 ? 9.114 8.453 -25.457 1.00 83.44 411 GLU A O 1
ATOM 3179 N N . PHE A 1 412 ? 10.490 9.556 -24.077 1.00 82.69 412 PHE A N 1
ATOM 3180 C CA . PHE A 1 412 ? 9.432 10.308 -23.404 1.00 82.69 412 PHE A CA 1
ATOM 3181 C C . PHE A 1 412 ? 8.656 11.202 -24.382 1.00 82.69 412 PHE A C 1
ATOM 3183 O O . PHE A 1 412 ? 9.214 11.753 -25.333 1.00 82.69 412 PHE A O 1
ATOM 3190 N N . PHE A 1 413 ? 7.355 11.381 -24.133 1.00 73.88 413 PHE A N 1
ATOM 3191 C CA . PHE A 1 413 ? 6.463 12.034 -25.087 1.00 73.88 413 PHE A CA 1
ATOM 3192 C C . PHE A 1 413 ? 6.865 13.494 -25.374 1.00 73.88 413 PHE A C 1
ATOM 3194 O O . PHE A 1 413 ? 6.911 14.314 -24.447 1.00 73.88 413 PHE A O 1
ATOM 3201 N N . PRO A 1 414 ? 7.054 13.875 -26.658 1.00 64.31 414 PRO A N 1
ATOM 3202 C CA . PRO A 1 414 ? 7.526 15.209 -27.028 1.00 64.31 414 PRO A CA 1
ATOM 3203 C C . PRO A 1 414 ? 6.602 16.345 -26.583 1.00 64.31 414 PRO A C 1
ATOM 3205 O O . PRO A 1 414 ? 7.074 17.417 -26.213 1.00 64.31 414 PRO A O 1
ATOM 3208 N N . LYS A 1 415 ? 5.280 16.111 -26.551 1.00 64.25 415 LYS A N 1
ATOM 3209 C CA . LYS A 1 415 ? 4.292 17.108 -26.089 1.00 64.25 415 LYS A CA 1
ATOM 3210 C C . LYS A 1 415 ? 4.533 17.554 -24.642 1.00 64.25 415 LYS A C 1
ATOM 3212 O O . LYS A 1 415 ? 4.083 18.626 -24.267 1.00 64.25 415 LYS A O 1
ATOM 3217 N N . ALA A 1 416 ? 5.239 16.766 -23.836 1.00 54.81 416 ALA A N 1
ATOM 3218 C CA . ALA A 1 416 ? 5.562 17.112 -22.456 1.00 54.81 416 ALA A CA 1
ATOM 3219 C C . ALA A 1 416 ? 6.995 17.662 -22.273 1.00 54.81 416 ALA A C 1
ATOM 3221 O O . ALA A 1 416 ? 7.351 18.074 -21.170 1.00 54.81 416 ALA A O 1
ATOM 3222 N N . LEU A 1 417 ? 7.781 17.768 -23.358 1.00 54.00 417 LEU A N 1
ATOM 3223 C CA . LEU A 1 417 ? 8.961 18.648 -23.429 1.00 54.00 417 LEU A CA 1
ATOM 3224 C C . LEU A 1 417 ? 8.574 20.125 -23.595 1.00 54.00 417 LEU A C 1
ATOM 3226 O O . LEU A 1 417 ? 9.414 20.997 -23.382 1.00 54.00 417 LEU A O 1
ATOM 3230 N N . GLN A 1 418 ? 7.306 20.421 -23.910 1.00 59.03 418 GLN A N 1
ATOM 3231 C CA . GLN A 1 418 ? 6.719 21.749 -23.723 1.00 59.03 418 GLN A CA 1
ATOM 3232 C C . GLN A 1 418 ? 6.530 21.986 -22.220 1.00 59.03 418 GLN A C 1
ATOM 3234 O O . GLN A 1 418 ? 5.414 22.010 -21.703 1.00 59.03 418 GLN A O 1
ATOM 3239 N N . MET A 1 419 ? 7.636 22.077 -21.479 1.00 55.47 419 MET A N 1
ATOM 3240 C CA . MET A 1 419 ? 7.601 22.653 -20.143 1.00 55.47 419 MET A CA 1
ATOM 3241 C C . MET A 1 419 ? 6.950 24.023 -20.290 1.00 55.47 419 MET A C 1
ATOM 3243 O O . MET A 1 419 ? 7.355 24.798 -21.153 1.00 55.47 419 MET A O 1
ATOM 3247 N N . THR A 1 420 ? 5.906 24.290 -19.507 1.00 54.62 420 THR A N 1
ATOM 3248 C CA . THR A 1 420 ? 5.247 25.597 -19.488 1.00 54.62 420 THR A CA 1
ATOM 3249 C C . THR A 1 420 ? 6.325 26.663 -19.376 1.00 54.62 420 THR A C 1
ATOM 3251 O O . THR A 1 420 ? 7.074 26.638 -18.395 1.00 54.62 420 THR A O 1
ATOM 3254 N N . ASP A 1 421 ? 6.420 27.541 -20.381 1.00 52.81 421 ASP A N 1
ATOM 3255 C CA . ASP A 1 421 ? 7.535 28.478 -20.559 1.00 52.81 421 ASP A CA 1
ATOM 3256 C C . ASP A 1 421 ? 7.944 29.146 -19.235 1.00 52.81 421 ASP A C 1
ATOM 3258 O O . ASP A 1 421 ? 9.127 29.235 -18.933 1.00 52.81 421 ASP A O 1
ATOM 3262 N N . GLY A 1 422 ? 6.985 29.474 -18.363 1.00 57.94 422 GLY A N 1
ATOM 3263 C CA . GLY A 1 422 ? 7.218 30.125 -17.070 1.00 57.94 422 GLY A CA 1
ATOM 3264 C C . GLY A 1 422 ? 8.195 29.458 -16.083 1.00 57.94 422 GLY A C 1
ATOM 3265 O O . GLY A 1 422 ? 8.781 30.188 -15.300 1.00 57.94 422 GLY A O 1
ATOM 3266 N N . GLN A 1 423 ? 8.419 28.134 -16.100 1.00 57.12 423 GLN A N 1
ATOM 3267 C CA . GLN A 1 423 ? 9.373 27.484 -15.168 1.00 57.12 423 GLN A CA 1
ATOM 3268 C C . GLN A 1 423 ? 10.796 27.344 -15.733 1.00 57.12 423 GLN A C 1
ATOM 3270 O O . GLN A 1 423 ? 11.747 27.207 -14.971 1.00 57.12 423 GLN A O 1
ATOM 3275 N N . LEU A 1 424 ? 10.955 27.372 -17.061 1.00 55.00 424 LEU A N 1
ATOM 3276 C CA . LEU A 1 424 ? 12.270 27.360 -17.718 1.00 55.00 424 LEU A CA 1
ATOM 3277 C C . LEU A 1 424 ? 12.754 28.763 -18.098 1.00 55.00 424 LEU A C 1
ATOM 3279 O O . LEU A 1 424 ? 13.930 28.910 -18.405 1.00 55.00 424 LEU A O 1
ATOM 3283 N N . MET A 1 425 ? 11.876 29.773 -18.098 1.00 52.44 425 MET A N 1
ATOM 3284 C CA . MET A 1 425 ? 12.213 31.160 -18.462 1.00 52.44 425 MET A CA 1
ATOM 3285 C C . MET A 1 425 ? 13.261 31.799 -17.541 1.00 52.44 425 MET A C 1
ATOM 3287 O O . MET A 1 425 ? 13.873 32.787 -17.930 1.00 52.44 425 MET A O 1
ATOM 3291 N N . GLU A 1 426 ? 13.483 31.245 -16.347 1.00 62.81 426 GLU A N 1
ATOM 3292 C CA . GLU A 1 426 ? 14.510 31.722 -15.410 1.00 62.81 426 GLU A CA 1
ATOM 3293 C C . GLU A 1 426 ? 15.875 31.042 -15.599 1.00 62.81 426 GLU A C 1
ATOM 3295 O O . GLU A 1 426 ? 16.873 31.503 -15.047 1.00 62.81 426 GLU A O 1
ATOM 3300 N N . LEU A 1 427 ? 15.948 29.954 -16.372 1.00 66.94 427 LEU A N 1
ATOM 3301 C CA . LEU A 1 427 ? 17.215 29.296 -16.672 1.00 66.94 427 LEU A CA 1
ATOM 3302 C C . LEU A 1 427 ? 17.861 29.934 -17.900 1.00 66.94 427 LEU A C 1
ATOM 3304 O O . LEU A 1 427 ? 17.210 30.185 -18.911 1.00 66.94 427 LEU A O 1
ATOM 3308 N N . GLU A 1 428 ? 19.176 30.127 -17.829 1.00 80.81 428 GLU A N 1
ATOM 3309 C CA . GLU A 1 428 ? 19.990 30.476 -18.992 1.00 80.81 428 GLU A CA 1
ATOM 3310 C C . GLU A 1 428 ? 19.741 29.465 -20.127 1.00 80.81 428 GLU A C 1
ATOM 3312 O O . GLU A 1 428 ? 19.627 28.259 -19.887 1.00 80.81 428 GLU A O 1
ATOM 3317 N N . GLU A 1 429 ? 19.668 29.936 -21.375 1.00 80.88 429 GLU A N 1
ATOM 3318 C CA . GLU A 1 429 ? 19.368 29.098 -22.551 1.00 80.88 429 GLU A CA 1
ATOM 3319 C C . GLU A 1 429 ? 20.288 27.869 -22.671 1.00 80.88 429 GLU A C 1
ATOM 3321 O O . GLU A 1 429 ? 19.859 26.797 -23.105 1.00 80.88 429 GLU A O 1
ATOM 3326 N N . GLU A 1 430 ? 21.544 27.982 -22.236 1.00 80.44 430 GLU A N 1
ATOM 3327 C CA . GLU A 1 430 ? 22.477 26.853 -22.181 1.00 80.44 430 GLU A CA 1
ATOM 3328 C C . GLU A 1 430 ? 22.045 25.787 -21.164 1.00 80.44 430 GLU A C 1
ATOM 3330 O O . GLU A 1 430 ? 21.971 24.606 -21.511 1.00 80.44 430 GLU A O 1
ATOM 3335 N N . ARG A 1 431 ? 21.648 26.186 -19.948 1.00 77.81 431 ARG A N 1
ATOM 3336 C CA . ARG A 1 431 ? 21.122 25.271 -18.916 1.00 77.81 431 ARG A CA 1
ATOM 3337 C C . ARG A 1 431 ? 19.816 24.614 -19.347 1.00 77.81 431 ARG A C 1
ATOM 3339 O O . ARG A 1 431 ? 19.578 23.443 -19.049 1.00 77.81 431 ARG A O 1
ATOM 3346 N N . LYS A 1 432 ? 18.968 25.347 -20.072 1.00 78.94 432 LYS A N 1
ATOM 3347 C CA . LYS A 1 432 ? 17.736 24.812 -20.661 1.00 78.94 432 LYS A CA 1
ATOM 3348 C C . LYS A 1 432 ? 18.044 23.707 -21.673 1.00 78.94 432 LYS A C 1
ATOM 3350 O O . LYS A 1 432 ? 17.437 22.637 -21.609 1.00 78.94 432 LYS A O 1
ATOM 3355 N N . LYS A 1 433 ? 19.011 23.929 -22.570 1.00 83.00 433 LYS A N 1
ATOM 3356 C CA . LYS A 1 433 ? 19.472 22.914 -23.534 1.00 83.00 433 LYS A CA 1
ATOM 3357 C C . LYS A 1 433 ? 20.086 21.699 -22.841 1.00 83.00 433 LYS A C 1
ATOM 3359 O O . LYS A 1 433 ? 19.747 20.580 -23.216 1.00 83.00 433 LYS A O 1
ATOM 3364 N N . GLU A 1 434 ? 20.922 21.910 -21.824 1.00 83.44 434 GLU A N 1
ATOM 3365 C CA . GLU A 1 434 ? 21.525 20.838 -21.019 1.00 83.44 434 GLU A CA 1
ATOM 3366 C C . GLU A 1 434 ? 20.440 19.983 -20.345 1.00 83.44 434 GLU A C 1
ATOM 3368 O O . GLU A 1 434 ? 20.419 18.763 -20.495 1.00 83.44 434 GLU A O 1
ATOM 3373 N N . THR A 1 435 ? 19.467 20.626 -19.694 1.00 79.25 435 THR A N 1
ATOM 3374 C CA . THR A 1 435 ? 18.353 19.948 -19.011 1.00 79.25 435 THR A CA 1
ATOM 3375 C C . THR A 1 435 ? 17.491 19.157 -19.994 1.00 79.25 435 THR A C 1
ATOM 3377 O O . THR A 1 435 ? 17.149 18.002 -19.739 1.00 79.25 435 THR A O 1
ATOM 3380 N N . LEU A 1 436 ? 17.160 19.742 -21.151 1.00 80.88 436 LEU A N 1
ATOM 3381 C CA . LEU A 1 436 ? 16.390 19.062 -22.195 1.00 80.88 436 LEU A CA 1
ATOM 3382 C C . LEU A 1 436 ? 17.147 17.866 -22.776 1.00 80.88 436 LEU A C 1
ATOM 3384 O O . LEU A 1 436 ? 16.532 16.829 -23.021 1.00 80.88 436 LEU A O 1
ATOM 3388 N N . ALA A 1 437 ? 18.461 17.987 -22.984 1.00 85.25 437 ALA A N 1
ATOM 3389 C CA . ALA A 1 437 ? 19.296 16.875 -23.426 1.00 85.25 437 ALA A CA 1
ATOM 3390 C C . ALA A 1 437 ? 19.316 15.751 -22.378 1.00 85.25 437 ALA A C 1
ATOM 3392 O O . ALA A 1 437 ? 19.089 14.593 -22.728 1.00 85.25 437 ALA A O 1
ATOM 3393 N N . ALA A 1 438 ? 19.468 16.098 -21.097 1.00 83.62 438 ALA A N 1
ATOM 3394 C CA . ALA A 1 438 ? 19.449 15.157 -19.979 1.00 83.62 438 ALA A CA 1
ATOM 3395 C C . ALA A 1 438 ? 18.083 14.479 -19.758 1.00 83.62 438 ALA A C 1
ATOM 3397 O O . ALA A 1 438 ? 18.016 13.423 -19.135 1.00 83.62 438 ALA A O 1
ATOM 3398 N N . CYS A 1 439 ? 16.984 15.050 -20.262 1.00 86.12 439 CYS A N 1
ATOM 3399 C CA . CYS A 1 439 ? 15.648 14.450 -20.174 1.00 86.12 439 CYS A CA 1
ATOM 3400 C C . CYS A 1 439 ? 15.314 13.500 -21.339 1.00 86.12 439 CYS A C 1
ATOM 3402 O O . CYS A 1 439 ? 14.263 12.859 -21.314 1.00 86.12 439 CYS A O 1
ATOM 3404 N N . ARG A 1 440 ? 16.170 13.390 -22.369 1.00 87.81 440 ARG A N 1
ATOM 3405 C CA . ARG A 1 440 ? 15.949 12.458 -23.496 1.00 87.81 440 ARG A CA 1
ATOM 3406 C C . ARG A 1 440 ? 16.181 10.999 -23.114 1.00 87.81 440 ARG A C 1
ATOM 3408 O O . ARG A 1 440 ? 15.520 10.119 -23.662 1.00 87.81 440 ARG A O 1
ATOM 3415 N N . ALA A 1 441 ? 17.117 10.773 -22.200 1.00 92.00 441 ALA A N 1
ATOM 3416 C CA . ALA A 1 441 ? 17.475 9.472 -21.665 1.00 92.00 441 ALA A CA 1
ATOM 3417 C C . ALA A 1 441 ? 17.726 9.638 -20.165 1.00 92.00 441 ALA A C 1
ATOM 3419 O O . ALA A 1 441 ? 18.678 10.305 -19.763 1.00 92.00 441 ALA A O 1
ATOM 3420 N N . ILE A 1 442 ? 16.843 9.079 -19.345 1.00 94.00 442 ILE A N 1
ATOM 3421 C CA . ILE A 1 442 ? 16.890 9.226 -17.886 1.00 94.00 442 ILE A CA 1
ATOM 3422 C C . ILE A 1 442 ? 17.261 7.882 -17.287 1.00 94.00 442 ILE A C 1
ATOM 3424 O O . ILE A 1 442 ? 16.764 6.857 -17.741 1.00 94.00 442 ILE A O 1
ATOM 3428 N N . ASP A 1 443 ? 18.121 7.874 -16.274 1.00 94.69 443 ASP A N 1
ATOM 3429 C CA . ASP A 1 443 ? 18.502 6.643 -15.585 1.00 94.69 443 ASP A CA 1
ATOM 3430 C C . ASP A 1 443 ? 17.270 5.887 -15.061 1.00 94.69 443 ASP A C 1
ATOM 3432 O O . ASP A 1 443 ? 16.390 6.454 -14.402 1.00 94.69 443 ASP A O 1
ATOM 3436 N N . THR A 1 444 ? 17.209 4.590 -15.354 1.00 95.25 444 THR A N 1
ATOM 3437 C CA . THR A 1 444 ? 16.078 3.723 -15.007 1.00 95.25 444 THR A CA 1
ATOM 3438 C C . THR A 1 444 ? 15.807 3.687 -13.506 1.00 95.25 444 THR A C 1
ATOM 3440 O O . THR A 1 444 ? 14.644 3.634 -13.105 1.00 95.25 444 THR A O 1
ATOM 3443 N N . ARG A 1 445 ? 16.840 3.793 -12.658 1.00 95.75 445 ARG A N 1
ATOM 3444 C CA . ARG A 1 445 ? 16.693 3.848 -11.194 1.00 95.75 445 ARG A CA 1
ATOM 3445 C C . ARG A 1 445 ? 15.906 5.083 -10.769 1.00 95.75 445 ARG A C 1
ATOM 3447 O O . ARG A 1 445 ? 15.032 4.984 -9.910 1.00 95.75 445 ARG A O 1
ATOM 3454 N N . LEU A 1 446 ? 16.159 6.231 -11.401 1.00 96.75 446 LEU A N 1
ATOM 3455 C CA . LEU A 1 446 ? 15.425 7.461 -11.110 1.00 96.75 446 LEU A CA 1
ATOM 3456 C C . LEU A 1 446 ? 13.956 7.323 -11.518 1.00 96.75 446 LEU A C 1
ATOM 3458 O O . LEU A 1 446 ? 13.060 7.639 -10.735 1.00 96.75 446 LEU A O 1
ATOM 3462 N N . VAL A 1 447 ? 13.698 6.789 -12.716 1.00 96.88 447 VAL A N 1
ATOM 3463 C CA . VAL A 1 447 ? 12.328 6.548 -13.200 1.00 96.88 447 VAL A CA 1
ATOM 3464 C C . VAL A 1 447 ? 11.596 5.542 -12.309 1.00 96.88 447 VAL A C 1
ATOM 3466 O O . VAL A 1 447 ? 10.409 5.725 -12.035 1.00 96.88 447 VAL A O 1
ATOM 3469 N N . LEU A 1 448 ? 12.290 4.523 -11.799 1.00 97.50 448 LEU A N 1
ATOM 3470 C CA . LEU A 1 448 ? 11.760 3.533 -10.860 1.00 97.50 448 LEU A CA 1
ATOM 3471 C C . LEU A 1 448 ? 11.356 4.161 -9.522 1.00 97.50 448 LEU A C 1
ATOM 3473 O O . LEU A 1 448 ? 10.242 3.918 -9.049 1.00 97.50 448 LEU A O 1
ATOM 3477 N N . LEU A 1 449 ? 12.213 5.004 -8.940 1.00 97.75 449 LEU A N 1
ATOM 3478 C CA . LEU A 1 449 ? 11.907 5.737 -7.707 1.00 97.75 449 LEU A CA 1
ATOM 3479 C C . LEU A 1 449 ? 10.706 6.669 -7.896 1.00 97.75 449 LEU A C 1
ATOM 3481 O O . LEU A 1 449 ? 9.768 6.638 -7.099 1.00 97.75 449 LEU A O 1
ATOM 3485 N N . VAL A 1 450 ? 10.684 7.441 -8.988 1.00 97.50 450 VAL A N 1
ATOM 3486 C CA . VAL A 1 450 ? 9.558 8.328 -9.311 1.00 97.50 450 VAL A CA 1
ATOM 3487 C C . VAL A 1 450 ? 8.270 7.530 -9.502 1.00 97.50 450 VAL A C 1
ATOM 3489 O O . VAL A 1 450 ? 7.258 7.859 -8.890 1.00 97.50 450 VAL A O 1
ATOM 3492 N N . THR A 1 451 ? 8.300 6.447 -10.280 1.00 97.38 451 THR A N 1
ATOM 3493 C CA . THR A 1 451 ? 7.133 5.578 -10.513 1.00 97.38 451 THR A CA 1
ATOM 3494 C C . THR A 1 451 ? 6.588 5.008 -9.204 1.00 97.38 451 THR A C 1
ATOM 3496 O O . THR A 1 451 ? 5.375 5.027 -8.983 1.00 97.38 451 THR A O 1
ATOM 3499 N N . SER A 1 452 ? 7.477 4.557 -8.315 1.00 97.88 452 SER A N 1
ATOM 3500 C CA . SER A 1 452 ? 7.132 4.025 -6.993 1.00 97.88 452 SER A CA 1
ATOM 3501 C C . SER A 1 452 ? 6.436 5.082 -6.130 1.00 97.88 452 SER A C 1
ATOM 3503 O O . SER A 1 452 ? 5.312 4.868 -5.675 1.00 97.88 452 SER A O 1
ATOM 3505 N N . CYS A 1 453 ? 7.044 6.265 -5.986 1.00 96.81 453 CYS A N 1
ATOM 3506 C CA . CYS A 1 453 ? 6.485 7.390 -5.230 1.00 96.81 453 CYS A CA 1
ATOM 3507 C C . CYS A 1 453 ? 5.163 7.908 -5.811 1.00 96.81 453 CYS A C 1
ATOM 3509 O O . CYS A 1 453 ? 4.244 8.254 -5.069 1.00 96.81 453 CYS A O 1
ATOM 3511 N N . MET A 1 454 ? 5.021 7.922 -7.136 1.00 95.88 454 MET A N 1
ATOM 3512 C CA . MET A 1 454 ? 3.762 8.303 -7.769 1.00 95.88 454 MET A CA 1
ATOM 3513 C C . MET A 1 454 ? 2.660 7.285 -7.515 1.00 95.88 454 MET A C 1
ATOM 3515 O O . MET A 1 454 ? 1.530 7.692 -7.260 1.00 95.88 454 MET A O 1
ATOM 3519 N N . LEU A 1 455 ? 2.967 5.985 -7.573 1.00 95.62 455 LEU A N 1
ATOM 3520 C CA . LEU A 1 455 ? 1.990 4.936 -7.296 1.00 95.62 455 LEU A CA 1
ATOM 3521 C C . LEU A 1 455 ? 1.527 4.987 -5.837 1.00 95.62 455 LEU A C 1
ATOM 3523 O O . LEU A 1 455 ? 0.326 4.910 -5.598 1.00 95.62 455 LEU A O 1
ATOM 3527 N N . LEU A 1 456 ? 2.445 5.210 -4.891 1.00 93.56 456 LEU A N 1
ATOM 3528 C CA . LEU A 1 456 ? 2.140 5.433 -3.473 1.00 93.56 456 LEU A CA 1
ATOM 3529 C C . LEU A 1 456 ? 1.117 6.559 -3.263 1.00 93.56 456 LEU A C 1
ATOM 3531 O O . LEU A 1 456 ? 0.166 6.395 -2.499 1.00 93.56 456 LEU A O 1
ATOM 3535 N N . GLY A 1 457 ? 1.295 7.679 -3.971 1.00 89.25 457 GLY A N 1
ATOM 3536 C CA . GLY A 1 457 ? 0.417 8.847 -3.904 1.00 89.25 457 GLY A CA 1
ATOM 3537 C C . GLY A 1 457 ? -0.861 8.753 -4.745 1.00 89.25 457 GLY A C 1
ATOM 3538 O O . GLY A 1 457 ? -1.658 9.693 -4.727 1.00 89.25 457 GLY A O 1
ATOM 3539 N N . LYS A 1 458 ? -1.091 7.666 -5.502 1.00 91.31 458 LYS A N 1
ATOM 3540 C CA . LYS A 1 458 ? -2.318 7.548 -6.305 1.00 91.31 458 LYS A CA 1
ATOM 3541 C C . LYS A 1 458 ? -3.554 7.403 -5.408 1.00 91.31 458 LYS A C 1
ATOM 3543 O O . LYS A 1 458 ? -3.518 6.678 -4.409 1.00 91.31 458 LYS A O 1
ATOM 3548 N N . PRO A 1 459 ? -4.678 8.038 -5.796 1.00 85.31 459 PRO A N 1
ATOM 3549 C CA . PRO A 1 459 ? -5.943 7.849 -5.105 1.00 85.31 459 PRO A CA 1
ATOM 3550 C C . PRO A 1 459 ? -6.392 6.389 -5.202 1.00 85.31 459 PRO A C 1
ATOM 3552 O O . PRO A 1 459 ? -5.954 5.635 -6.077 1.00 85.31 459 PRO A O 1
ATOM 3555 N N . MET A 1 460 ? -7.295 6.001 -4.304 1.00 85.50 460 MET A N 1
ATOM 3556 C CA . MET A 1 460 ? -7.882 4.667 -4.330 1.00 85.50 460 MET A CA 1
ATOM 3557 C C . MET A 1 460 ? -8.547 4.391 -5.681 1.00 85.50 460 MET A C 1
ATOM 3559 O O . MET A 1 460 ? -9.263 5.233 -6.220 1.00 85.50 460 MET A O 1
ATOM 3563 N N . SER A 1 461 ? -8.328 3.190 -6.209 1.00 86.25 461 SER A N 1
ATOM 3564 C CA . SER A 1 461 ? -8.955 2.715 -7.443 1.00 86.25 461 SER A CA 1
ATOM 3565 C C . SER A 1 461 ? -9.821 1.500 -7.144 1.00 86.25 461 SER A C 1
ATOM 3567 O O . SER A 1 461 ? -9.440 0.644 -6.346 1.00 86.25 461 SER A O 1
ATOM 3569 N N . PHE A 1 462 ? -11.010 1.435 -7.742 1.00 85.50 462 PHE A N 1
ATOM 3570 C CA . PHE A 1 462 ? -11.863 0.258 -7.625 1.00 85.50 462 PHE A CA 1
ATOM 3571 C C . PHE A 1 462 ? -11.306 -0.861 -8.504 1.00 85.50 462 PHE A C 1
ATOM 3573 O O . PHE A 1 462 ? -11.089 -0.658 -9.698 1.00 85.50 462 PHE A O 1
ATOM 3580 N N . ASN A 1 463 ? -11.067 -2.028 -7.909 1.00 82.81 463 ASN A N 1
ATOM 3581 C CA . ASN A 1 463 ? -10.705 -3.231 -8.638 1.00 82.81 463 ASN A CA 1
ATOM 3582 C C . ASN A 1 463 ? -11.940 -4.153 -8.703 1.00 82.81 463 ASN A C 1
ATOM 3584 O O . ASN A 1 463 ? -12.344 -4.678 -7.659 1.00 82.81 463 ASN A O 1
ATOM 3588 N N . PRO A 1 464 ? -12.542 -4.338 -9.896 1.00 80.50 464 PRO A N 1
ATOM 3589 C CA . PRO A 1 464 ? -13.769 -5.112 -10.051 1.00 80.50 464 PRO A CA 1
ATOM 3590 C C . PRO A 1 464 ? -13.581 -6.594 -9.720 1.00 80.50 464 PRO A C 1
ATOM 3592 O O . PRO A 1 464 ? -14.487 -7.186 -9.143 1.00 80.50 464 PRO A O 1
ATOM 3595 N N . ASP A 1 465 ? -12.406 -7.168 -9.989 1.00 77.12 465 ASP A N 1
ATOM 3596 C CA . ASP A 1 465 ? -12.153 -8.603 -9.801 1.00 77.12 465 ASP A CA 1
ATOM 3597 C C . ASP A 1 465 ? -12.182 -9.010 -8.322 1.00 77.12 465 ASP A C 1
ATOM 3599 O O . ASP A 1 465 ? -12.570 -10.122 -7.976 1.00 77.12 465 ASP A O 1
ATOM 3603 N N . ILE A 1 466 ? -11.799 -8.089 -7.434 1.00 81.12 466 ILE A N 1
ATOM 3604 C CA . ILE A 1 466 ? -11.815 -8.296 -5.977 1.00 81.12 466 ILE A CA 1
ATOM 3605 C C . ILE A 1 466 ? -12.972 -7.563 -5.283 1.00 81.12 466 ILE A C 1
ATOM 3607 O O . ILE A 1 466 ? -13.095 -7.638 -4.058 1.00 81.12 466 ILE A O 1
ATOM 3611 N N . GLY A 1 467 ? -13.787 -6.819 -6.040 1.00 81.81 467 GLY A N 1
ATOM 3612 C CA . GLY A 1 467 ? -14.963 -6.101 -5.548 1.00 81.81 467 GLY A CA 1
ATOM 3613 C C . GLY A 1 467 ? -14.678 -5.017 -4.504 1.00 81.81 467 GLY A C 1
ATOM 3614 O O . GLY A 1 467 ? -15.529 -4.761 -3.654 1.00 81.81 467 GLY A O 1
ATOM 3615 N N . ARG A 1 468 ? -13.494 -4.383 -4.511 1.00 86.94 468 ARG A N 1
ATOM 3616 C CA . ARG A 1 468 ? -13.148 -3.346 -3.518 1.00 86.94 468 ARG A CA 1
ATOM 3617 C C . ARG A 1 468 ? -12.244 -2.243 -4.052 1.00 86.94 468 ARG A C 1
ATOM 3619 O O . ARG A 1 468 ? -1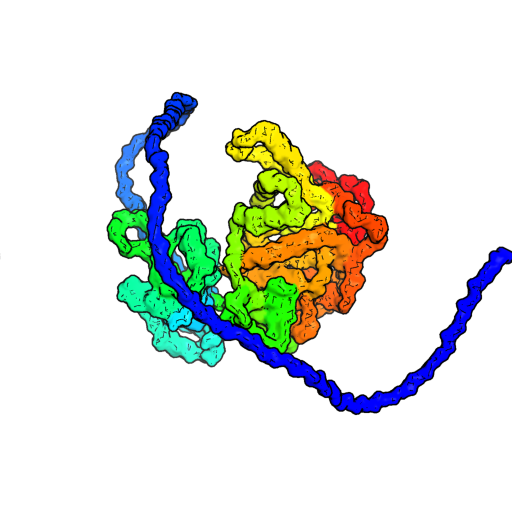1.583 -2.381 -5.079 1.00 86.94 468 ARG A O 1
ATOM 3626 N N . GLN A 1 469 ? -12.193 -1.143 -3.304 1.00 86.62 469 GLN A N 1
ATOM 3627 C CA . GLN A 1 469 ? -11.195 -0.097 -3.503 1.00 86.62 469 GLN A CA 1
ATOM 3628 C C . GLN A 1 469 ? -9.822 -0.541 -2.977 1.00 86.62 469 GLN A C 1
ATOM 3630 O O . GLN A 1 469 ? -9.720 -1.195 -1.938 1.00 86.62 469 GLN A O 1
ATOM 3635 N N . VAL A 1 470 ? -8.778 -0.173 -3.716 1.00 91.06 470 VAL A N 1
ATOM 3636 C CA . VAL A 1 470 ? -7.369 -0.466 -3.436 1.00 91.06 470 VAL A CA 1
ATOM 3637 C C . VAL A 1 470 ? -6.610 0.852 -3.436 1.00 91.06 470 VAL A C 1
ATOM 3639 O O . VAL A 1 470 ? -6.689 1.607 -4.410 1.00 91.06 470 VAL A O 1
ATOM 3642 N N . SER A 1 471 ? -5.882 1.144 -2.360 1.00 92.88 471 SER A N 1
ATOM 3643 C CA . SER A 1 471 ? -5.070 2.362 -2.268 1.00 92.88 471 SER A CA 1
ATOM 3644 C C . SER A 1 471 ? -3.818 2.292 -3.150 1.00 92.88 471 SER A C 1
ATOM 3646 O O . SER A 1 471 ? -3.382 1.211 -3.561 1.00 92.88 471 SER A O 1
ATOM 3648 N N . GLY A 1 472 ? -3.230 3.454 -3.452 1.00 94.56 472 GLY A N 1
ATOM 3649 C CA . GLY A 1 472 ? -1.933 3.539 -4.126 1.00 94.56 472 GLY A CA 1
ATOM 3650 C C . GLY A 1 472 ? -0.820 2.840 -3.339 1.00 94.56 472 GLY A C 1
ATOM 3651 O O . GLY A 1 472 ? -0.066 2.052 -3.908 1.00 94.56 472 GLY A O 1
ATOM 3652 N N . LEU A 1 473 ? -0.797 3.037 -2.014 1.00 95.44 473 LEU A N 1
ATOM 3653 C CA . LEU A 1 473 ? 0.122 2.366 -1.088 1.00 95.44 473 LEU A CA 1
ATOM 3654 C C . LEU A 1 473 ? -0.006 0.840 -1.144 1.00 95.44 473 LEU A C 1
ATOM 3656 O O . LEU A 1 473 ? 0.981 0.153 -1.389 1.00 95.44 473 LEU A O 1
ATOM 3660 N N . GLU A 1 474 ? -1.221 0.310 -0.988 1.00 96.44 474 GLU A N 1
ATOM 3661 C CA . GLU A 1 474 ? -1.469 -1.132 -1.086 1.00 96.44 474 GLU A CA 1
ATOM 3662 C C . GLU A 1 474 ? -1.052 -1.675 -2.462 1.00 96.44 474 GLU A C 1
ATOM 3664 O O . GLU A 1 474 ? -0.377 -2.699 -2.558 1.00 96.44 474 GLU A O 1
ATOM 3669 N N . SER A 1 475 ? -1.405 -0.953 -3.532 1.00 96.19 475 SER A N 1
ATOM 3670 C CA . SER A 1 475 ? -1.052 -1.315 -4.907 1.00 96.19 475 SER A CA 1
ATOM 3671 C C . SER A 1 475 ? 0.457 -1.390 -5.123 1.00 96.19 475 SER A C 1
ATOM 3673 O O . SER A 1 475 ? 0.917 -2.337 -5.758 1.00 96.19 475 SER A O 1
ATOM 3675 N N . PHE A 1 476 ? 1.214 -0.409 -4.625 1.00 97.81 476 PHE A N 1
ATOM 3676 C CA . PHE A 1 476 ? 2.673 -0.374 -4.718 1.00 97.81 476 PHE A CA 1
ATOM 3677 C C . PHE A 1 476 ? 3.300 -1.554 -3.983 1.00 97.81 476 PHE A C 1
ATOM 3679 O O . PHE A 1 476 ? 4.036 -2.321 -4.598 1.00 97.81 476 PHE A O 1
ATOM 3686 N N . LEU A 1 477 ? 2.968 -1.731 -2.703 1.00 98.38 477 LEU A N 1
ATOM 3687 C CA . LEU A 1 477 ? 3.583 -2.753 -1.860 1.00 98.38 477 LEU A CA 1
ATOM 3688 C C . LEU A 1 477 ? 3.279 -4.160 -2.370 1.00 98.38 477 LEU A C 1
ATOM 3690 O O . LEU A 1 477 ? 4.190 -4.967 -2.558 1.00 98.38 477 LEU A O 1
ATOM 3694 N N . LYS A 1 478 ? 2.006 -4.424 -2.689 1.00 97.56 478 LYS A N 1
ATOM 3695 C CA . LYS A 1 478 ? 1.584 -5.711 -3.238 1.00 97.56 478 LYS A CA 1
ATOM 3696 C C . LYS A 1 478 ? 2.274 -5.988 -4.572 1.00 97.56 478 LYS A C 1
ATOM 3698 O O . LYS A 1 478 ? 2.823 -7.066 -4.767 1.00 97.56 478 LYS A O 1
ATOM 3703 N N . ARG A 1 479 ? 2.281 -5.017 -5.494 1.00 97.50 479 ARG A N 1
ATOM 3704 C CA . ARG A 1 479 ? 2.910 -5.188 -6.812 1.00 97.50 479 ARG A CA 1
ATOM 3705 C C . ARG A 1 479 ? 4.418 -5.391 -6.692 1.00 97.50 479 ARG A C 1
ATOM 3707 O O . ARG A 1 479 ? 4.928 -6.276 -7.363 1.00 97.50 479 ARG A O 1
ATOM 3714 N N . LEU A 1 480 ? 5.110 -4.629 -5.846 1.00 98.44 480 LEU A N 1
ATOM 3715 C CA . LEU A 1 480 ? 6.550 -4.778 -5.653 1.00 98.44 480 LEU A CA 1
ATOM 3716 C C . LEU A 1 480 ? 6.905 -6.165 -5.110 1.00 98.44 480 LEU A C 1
ATOM 3718 O O . LEU A 1 480 ? 7.794 -6.807 -5.658 1.00 98.44 480 LEU A O 1
ATOM 3722 N N . ALA A 1 481 ? 6.183 -6.675 -4.108 1.00 98.25 481 ALA A N 1
ATOM 3723 C CA . ALA A 1 481 ? 6.470 -8.019 -3.613 1.00 98.25 481 ALA A CA 1
ATOM 3724 C C . ALA A 1 481 ? 6.124 -9.112 -4.639 1.00 98.25 481 ALA A C 1
ATOM 3726 O O . ALA A 1 481 ? 6.886 -10.062 -4.763 1.00 98.25 481 ALA A O 1
ATOM 3727 N N . ILE A 1 482 ? 5.067 -8.963 -5.449 1.00 97.94 482 ILE A N 1
ATOM 3728 C CA . ILE A 1 482 ? 4.828 -9.887 -6.574 1.00 97.94 482 ILE A CA 1
ATOM 3729 C C . ILE A 1 482 ? 5.968 -9.836 -7.596 1.00 97.94 482 ILE A C 1
ATOM 3731 O O . ILE A 1 482 ? 6.430 -10.889 -8.013 1.00 97.94 482 ILE A O 1
ATOM 3735 N N . ILE A 1 483 ? 6.490 -8.655 -7.941 1.00 97.62 483 ILE A N 1
ATOM 3736 C CA . ILE A 1 483 ? 7.646 -8.510 -8.845 1.00 97.62 483 ILE A CA 1
ATOM 3737 C C . ILE A 1 483 ? 8.880 -9.241 -8.296 1.00 97.62 483 ILE A C 1
ATOM 3739 O O . ILE A 1 483 ? 9.621 -9.843 -9.071 1.00 97.62 483 ILE A O 1
ATOM 3743 N N . LEU A 1 484 ? 9.093 -9.230 -6.976 1.00 96.88 484 LEU A N 1
ATOM 3744 C CA . LEU A 1 484 ? 10.187 -9.974 -6.347 1.00 96.88 484 LEU A CA 1
ATOM 3745 C C . LEU A 1 484 ? 10.096 -11.489 -6.572 1.00 96.88 484 LEU A C 1
ATOM 3747 O O . LEU A 1 484 ? 11.135 -12.127 -6.676 1.00 96.88 484 LEU A O 1
ATOM 3751 N N . PHE A 1 485 ? 8.891 -12.058 -6.655 1.00 96.06 485 PHE A N 1
ATOM 3752 C CA . PHE A 1 485 ? 8.689 -13.476 -6.979 1.00 96.06 485 PHE A CA 1
ATOM 3753 C C . PHE A 1 485 ? 8.631 -13.732 -8.489 1.00 96.06 485 PHE A C 1
ATOM 3755 O O . PHE A 1 485 ? 9.127 -14.746 -8.979 1.00 96.06 485 PHE A O 1
ATOM 3762 N N . GLU A 1 486 ? 8.005 -12.818 -9.232 1.00 95.00 486 GLU A N 1
ATOM 3763 C CA . GLU A 1 486 ? 7.691 -12.995 -10.644 1.00 95.00 486 GLU A CA 1
ATOM 3764 C C . GLU A 1 486 ? 8.890 -12.713 -11.541 1.00 95.00 486 GLU A C 1
ATOM 3766 O O . GLU A 1 486 ? 9.164 -13.486 -12.456 1.00 95.00 486 GLU A O 1
ATOM 3771 N N . ASP A 1 487 ? 9.592 -11.610 -11.295 1.00 94.50 487 ASP A N 1
ATOM 3772 C CA . ASP A 1 487 ? 10.506 -11.013 -12.266 1.00 94.50 487 ASP A CA 1
ATOM 3773 C C . ASP A 1 487 ? 11.934 -10.816 -11.773 1.00 94.50 487 ASP A C 1
ATOM 3775 O O . ASP A 1 487 ? 12.818 -10.503 -12.577 1.00 94.50 487 ASP A O 1
ATOM 3779 N N . SER A 1 488 ? 12.142 -11.010 -10.477 1.00 94.19 488 SER A N 1
ATOM 3780 C CA . SER A 1 488 ? 13.365 -10.730 -9.737 1.00 94.19 488 SER A CA 1
ATOM 3781 C C . SER A 1 488 ? 13.584 -11.812 -8.671 1.00 94.19 488 SER A C 1
ATOM 3783 O O . SER A 1 488 ? 12.959 -12.876 -8.706 1.00 94.19 488 SER A O 1
ATOM 3785 N N . SER A 1 489 ? 14.503 -11.554 -7.749 1.00 93.50 489 SER A N 1
ATOM 3786 C CA . SER A 1 489 ? 14.682 -12.285 -6.505 1.00 93.50 489 SER A CA 1
ATOM 3787 C C . SER A 1 489 ? 14.966 -11.345 -5.330 1.00 93.50 489 SER A C 1
ATOM 3789 O O . SER A 1 489 ? 15.103 -10.132 -5.504 1.00 93.50 489 SER A O 1
ATOM 3791 N N . PHE A 1 490 ? 15.112 -11.941 -4.150 1.00 92.88 490 PHE A N 1
ATOM 3792 C CA . PHE A 1 490 ? 15.688 -11.354 -2.940 1.00 92.88 490 PHE A CA 1
ATOM 3793 C C . PHE A 1 490 ? 16.696 -12.344 -2.335 1.00 92.88 490 PHE A C 1
ATOM 3795 O O . PHE A 1 490 ? 16.644 -13.538 -2.635 1.00 92.88 490 PHE A O 1
ATOM 3802 N N . ASP A 1 491 ? 17.613 -11.845 -1.513 1.00 90.62 491 ASP A N 1
ATOM 3803 C CA . ASP A 1 491 ? 18.678 -12.598 -0.835 1.00 90.62 491 ASP A CA 1
ATOM 3804 C C . ASP A 1 491 ? 18.518 -12.629 0.697 1.00 90.62 491 ASP A C 1
ATOM 3806 O O . ASP A 1 491 ? 19.384 -13.131 1.404 1.00 90.62 491 ASP A O 1
ATOM 3810 N N . ASP A 1 492 ? 17.387 -12.141 1.211 1.00 93.44 492 ASP A N 1
ATOM 3811 C CA . ASP A 1 492 ? 17.094 -11.972 2.638 1.00 93.44 492 ASP A CA 1
ATOM 3812 C C . ASP A 1 492 ? 16.069 -12.986 3.176 1.00 93.44 492 ASP A C 1
ATOM 3814 O O . ASP A 1 492 ? 15.252 -12.668 4.040 1.00 93.44 492 ASP A O 1
ATOM 3818 N N . GLU A 1 493 ? 16.062 -14.197 2.611 1.00 92.69 493 GLU A N 1
ATOM 3819 C CA . GLU A 1 493 ? 15.150 -15.292 2.990 1.00 92.69 493 GLU A CA 1
ATOM 3820 C C . GLU A 1 493 ? 13.648 -14.924 2.921 1.00 92.69 493 GLU A C 1
ATOM 3822 O O . GLU A 1 493 ? 12.792 -15.601 3.490 1.00 92.69 493 GLU A O 1
ATOM 3827 N N . GLY A 1 494 ? 13.296 -13.868 2.179 1.00 94.50 494 GLY A N 1
ATOM 3828 C CA . GLY A 1 494 ? 11.919 -13.409 1.990 1.00 94.50 494 GLY A CA 1
ATOM 3829 C C . GLY A 1 494 ? 11.479 -12.328 2.968 1.00 94.50 494 GLY A C 1
ATOM 3830 O O . GLY A 1 494 ? 10.308 -11.942 2.936 1.00 94.50 494 GLY A O 1
ATOM 3831 N N . ALA A 1 495 ? 12.383 -11.800 3.794 1.00 96.81 495 ALA A N 1
ATOM 3832 C CA . ALA A 1 495 ? 12.072 -10.739 4.742 1.00 96.81 495 ALA A CA 1
ATOM 3833 C C . ALA A 1 495 ? 11.512 -9.486 4.043 1.00 96.81 495 ALA A C 1
ATOM 3835 O O . ALA A 1 495 ? 10.455 -8.973 4.421 1.00 96.81 495 ALA A O 1
ATOM 3836 N N . SER A 1 496 ? 12.139 -9.034 2.952 1.00 97.31 496 SER A N 1
ATOM 3837 C CA . SER A 1 496 ? 11.647 -7.908 2.147 1.00 97.31 496 SER A CA 1
ATOM 3838 C C . SER A 1 496 ? 10.242 -8.159 1.597 1.00 97.31 496 SER A C 1
ATOM 3840 O O . SER A 1 496 ? 9.387 -7.273 1.654 1.00 97.31 496 SER A O 1
ATOM 3842 N N . ALA A 1 497 ? 9.970 -9.368 1.098 1.00 97.62 497 ALA A N 1
ATOM 3843 C CA . ALA A 1 497 ? 8.655 -9.727 0.575 1.00 97.62 497 ALA A CA 1
ATOM 3844 C C . ALA A 1 497 ? 7.582 -9.744 1.677 1.00 97.62 497 ALA A C 1
ATOM 3846 O O . ALA A 1 497 ? 6.493 -9.197 1.478 1.00 97.62 497 ALA A O 1
ATOM 3847 N N . LEU A 1 498 ? 7.910 -10.291 2.853 1.00 98.06 498 LEU A N 1
ATOM 3848 C CA . LEU A 1 498 ? 7.011 -10.314 4.004 1.00 98.06 498 LEU A CA 1
ATOM 3849 C C . LEU A 1 498 ? 6.726 -8.900 4.524 1.00 98.06 498 LEU A C 1
ATOM 3851 O O . LEU A 1 498 ? 5.569 -8.576 4.787 1.00 98.06 498 LEU A O 1
ATOM 3855 N N . SER A 1 499 ? 7.743 -8.034 4.608 1.00 98.31 499 SER A N 1
ATOM 3856 C CA . SER A 1 499 ? 7.581 -6.621 4.984 1.00 98.31 499 SER A CA 1
ATOM 3857 C C . SER A 1 499 ? 6.629 -5.891 4.029 1.00 98.31 499 SER A C 1
ATOM 3859 O O . SER A 1 499 ? 5.680 -5.239 4.468 1.00 98.31 499 SER A O 1
ATOM 3861 N N . LEU A 1 500 ? 6.819 -6.050 2.715 1.00 98.50 500 LEU A N 1
ATOM 3862 C CA . LEU A 1 500 ? 5.945 -5.451 1.704 1.00 98.50 500 LEU A CA 1
ATOM 3863 C C . LEU A 1 500 ? 4.503 -5.970 1.817 1.00 98.50 500 LEU A C 1
ATOM 3865 O O . LEU A 1 500 ? 3.564 -5.174 1.806 1.00 98.50 500 LEU A O 1
ATOM 3869 N N . MET A 1 501 ? 4.301 -7.282 1.968 1.00 98.19 501 MET A N 1
ATOM 3870 C CA . MET A 1 501 ? 2.955 -7.861 2.061 1.00 98.19 501 MET A CA 1
ATOM 3871 C C . MET A 1 501 ? 2.242 -7.522 3.367 1.00 98.19 501 MET A C 1
ATOM 3873 O O . MET A 1 501 ? 1.056 -7.191 3.342 1.00 98.19 501 MET A O 1
ATOM 3877 N N . ALA A 1 502 ? 2.950 -7.518 4.495 1.00 97.94 502 ALA A N 1
ATOM 3878 C CA . ALA A 1 502 ? 2.401 -7.047 5.760 1.00 97.94 502 ALA A CA 1
ATOM 3879 C C . ALA A 1 502 ? 2.047 -5.554 5.683 1.00 97.94 502 ALA A C 1
ATOM 3881 O O . ALA A 1 502 ? 0.989 -5.146 6.157 1.00 97.94 502 ALA A O 1
ATOM 3882 N N . GLY A 1 503 ? 2.865 -4.744 5.006 1.00 97.88 503 GLY A N 1
ATOM 3883 C CA . GLY A 1 503 ? 2.563 -3.338 4.748 1.00 97.88 503 GLY A CA 1
ATOM 3884 C C . GLY A 1 503 ? 1.335 -3.157 3.850 1.00 97.88 503 GLY A C 1
ATOM 3885 O O . GLY A 1 503 ? 0.501 -2.292 4.113 1.00 97.88 503 GLY A O 1
ATOM 3886 N N . ALA A 1 504 ? 1.167 -3.998 2.825 1.00 97.69 504 ALA A N 1
ATOM 3887 C CA . ALA A 1 504 ? -0.039 -4.006 2.000 1.00 97.69 504 ALA A CA 1
ATOM 3888 C C . ALA A 1 504 ? -1.278 -4.379 2.831 1.00 97.69 504 ALA A C 1
ATOM 3890 O O . ALA A 1 504 ? -2.316 -3.727 2.707 1.00 97.69 504 ALA A O 1
ATOM 3891 N N . LEU A 1 505 ? -1.164 -5.370 3.724 1.00 96.31 505 LEU A N 1
ATOM 3892 C CA . LEU A 1 505 ? -2.247 -5.761 4.628 1.00 96.31 505 LEU A CA 1
ATOM 3893 C C . LEU A 1 505 ? -2.611 -4.616 5.579 1.00 96.31 505 LEU A C 1
ATOM 3895 O O . LEU A 1 505 ? -3.793 -4.312 5.732 1.00 96.31 505 LEU A O 1
ATOM 3899 N N . MET A 1 506 ? -1.615 -3.935 6.149 1.00 95.62 506 MET A N 1
ATOM 3900 C CA . MET A 1 506 ? -1.822 -2.742 6.972 1.00 95.62 506 MET A CA 1
ATOM 3901 C C . MET A 1 506 ? -2.520 -1.630 6.187 1.00 95.62 506 MET A C 1
ATOM 3903 O O . MET A 1 506 ? -3.499 -1.073 6.670 1.00 95.62 506 MET A O 1
ATOM 3907 N N . ALA A 1 507 ? -2.097 -1.346 4.954 1.00 94.06 507 ALA A N 1
ATOM 3908 C CA . ALA A 1 507 ? -2.746 -0.348 4.103 1.00 94.06 507 ALA A CA 1
ATOM 3909 C C . ALA A 1 507 ? -4.200 -0.714 3.743 1.00 94.06 507 ALA A C 1
ATOM 3911 O O . ALA A 1 507 ? -5.028 0.181 3.560 1.00 94.06 507 ALA A O 1
ATOM 3912 N N . GLN A 1 508 ? -4.516 -2.012 3.644 1.00 92.44 508 GLN A N 1
ATOM 3913 C CA . GLN A 1 508 ? -5.870 -2.506 3.386 1.00 92.44 508 GLN A CA 1
ATOM 3914 C C . GLN A 1 508 ? -6.761 -2.439 4.637 1.00 92.44 508 GLN A C 1
ATOM 3916 O O . GLN A 1 508 ? -7.921 -2.036 4.534 1.00 92.44 508 GLN A O 1
ATOM 3921 N N . ARG A 1 509 ? -6.253 -2.881 5.796 1.00 89.38 509 ARG A N 1
ATOM 3922 C CA . ARG A 1 509 ? -7.033 -3.073 7.034 1.00 89.38 509 ARG A CA 1
ATOM 3923 C C . ARG A 1 509 ? -7.036 -1.850 7.945 1.00 89.38 509 ARG A C 1
ATOM 3925 O O . ARG A 1 509 ? -7.994 -1.635 8.673 1.00 89.38 509 ARG A O 1
ATOM 3932 N N . VAL A 1 510 ? -6.000 -1.020 7.882 1.00 87.81 510 VAL A N 1
ATOM 3933 C CA . VAL A 1 510 ? -5.835 0.176 8.715 1.00 87.81 510 VAL A CA 1
ATOM 3934 C C . VAL A 1 510 ? -5.707 1.387 7.800 1.00 87.81 510 VAL A C 1
ATOM 3936 O O . VAL A 1 510 ? -4.620 1.863 7.497 1.00 87.81 510 VAL A O 1
ATOM 3939 N N . ARG A 1 511 ? -6.843 1.901 7.319 1.00 79.25 511 ARG A N 1
ATOM 3940 C CA . ARG A 1 511 ? -6.892 2.935 6.262 1.00 79.25 511 ARG A CA 1
ATOM 3941 C C . ARG A 1 511 ? -6.133 4.224 6.573 1.00 79.25 511 ARG A C 1
ATOM 3943 O O . ARG A 1 511 ? -5.717 4.929 5.651 1.00 79.25 511 ARG A O 1
ATOM 3950 N N . SER A 1 512 ? -5.978 4.563 7.845 1.00 75.25 512 SER A N 1
ATOM 3951 C CA . SER A 1 512 ? -5.211 5.729 8.295 1.00 75.25 512 SER A CA 1
ATOM 3952 C C . SER A 1 512 ? -3.724 5.457 8.454 1.00 75.25 512 SER A C 1
ATOM 3954 O O . SER A 1 512 ? -2.951 6.409 8.522 1.00 75.25 512 SER A O 1
ATOM 3956 N N . TRP A 1 513 ? -3.320 4.189 8.535 1.00 87.19 513 TRP A N 1
ATOM 3957 C CA . TRP A 1 513 ? -1.930 3.846 8.730 1.00 87.19 513 TRP A CA 1
ATOM 3958 C C . TRP A 1 513 ? -1.121 4.320 7.527 1.00 87.19 513 TRP A C 1
ATOM 3960 O O . TRP A 1 513 ? -1.534 4.210 6.365 1.00 87.19 513 TRP A O 1
ATOM 3970 N N . ARG A 1 514 ? 0.041 4.888 7.820 1.00 87.25 514 ARG A N 1
ATOM 3971 C CA . ARG A 1 514 ? 1.028 5.328 6.843 1.00 87.25 514 ARG A CA 1
ATOM 3972 C C . ARG A 1 514 ? 2.386 4.786 7.275 1.00 87.25 514 ARG A C 1
ATOM 3974 O O . ARG A 1 514 ? 2.632 4.676 8.477 1.00 87.25 514 ARG A O 1
ATOM 3981 N N . PRO A 1 515 ? 3.266 4.445 6.324 1.00 93.56 515 PRO A N 1
ATOM 3982 C CA . PRO A 1 515 ? 4.615 4.040 6.670 1.00 93.56 515 PRO A CA 1
ATOM 3983 C C . PRO A 1 515 ? 5.385 5.210 7.277 1.00 93.56 515 PRO A C 1
ATOM 3985 O O . PRO A 1 515 ? 5.124 6.373 6.964 1.00 93.56 515 PRO A O 1
ATOM 3988 N N . THR A 1 516 ? 6.373 4.887 8.103 1.00 91.56 516 THR A N 1
ATOM 3989 C CA . THR A 1 516 ? 7.397 5.849 8.510 1.00 91.56 516 THR A CA 1
ATOM 3990 C C . THR A 1 516 ? 8.367 6.103 7.357 1.00 91.56 516 THR A C 1
ATOM 3992 O O . THR A 1 516 ? 8.488 5.294 6.430 1.00 91.56 516 THR A O 1
ATOM 3995 N N . SER A 1 517 ? 9.108 7.210 7.431 1.00 90.56 517 SER A N 1
ATOM 3996 C CA . SER A 1 517 ? 10.143 7.542 6.441 1.00 90.56 517 SER A CA 1
ATOM 3997 C C . SER A 1 517 ? 11.185 6.417 6.278 1.00 90.56 517 SER A C 1
ATOM 3999 O O . SER A 1 517 ? 11.585 6.070 5.160 1.00 90.56 517 SER A O 1
ATOM 4001 N N . ALA A 1 518 ? 11.563 5.766 7.381 1.00 93.69 518 ALA A N 1
ATOM 4002 C CA . ALA A 1 518 ? 12.492 4.639 7.362 1.00 93.69 518 ALA A CA 1
ATOM 4003 C C . ALA A 1 518 ? 11.940 3.430 6.583 1.00 93.69 518 ALA A C 1
ATOM 4005 O O . ALA A 1 518 ? 12.640 2.902 5.719 1.00 93.69 518 ALA A O 1
ATOM 4006 N N . LEU A 1 519 ? 10.681 3.038 6.834 1.00 96.19 519 LEU A N 1
ATOM 4007 C CA . LEU A 1 519 ? 10.026 1.934 6.119 1.00 96.19 519 LEU A CA 1
ATOM 4008 C C . LEU A 1 519 ? 9.924 2.212 4.620 1.00 96.19 519 LEU A C 1
ATOM 4010 O O . LEU A 1 519 ? 10.266 1.360 3.803 1.00 96.19 519 LEU A O 1
ATOM 4014 N N . LEU A 1 520 ? 9.494 3.420 4.247 1.00 96.50 520 LEU A N 1
ATOM 4015 C CA . LEU A 1 520 ? 9.398 3.778 2.837 1.00 96.50 520 LEU A CA 1
ATOM 4016 C C . LEU A 1 520 ? 10.770 3.718 2.151 1.00 96.50 520 LEU A C 1
ATOM 4018 O O . LEU A 1 520 ? 10.901 3.142 1.073 1.00 96.50 520 LEU A O 1
ATOM 4022 N N . SER A 1 521 ? 11.805 4.263 2.791 1.00 95.88 521 SER A N 1
ATOM 4023 C CA . SER A 1 521 ? 13.169 4.225 2.256 1.00 95.88 521 SER A CA 1
ATOM 4024 C C . SER A 1 521 ? 13.679 2.792 2.088 1.00 95.88 521 SER A C 1
ATOM 4026 O O . SER A 1 521 ? 14.334 2.490 1.092 1.00 95.88 521 SER A O 1
ATOM 4028 N N . GLN A 1 522 ? 13.350 1.897 3.024 1.00 96.81 522 GLN A N 1
ATOM 4029 C CA . GLN A 1 522 ? 13.658 0.472 2.920 1.00 96.81 522 GLN A CA 1
ATOM 4030 C C . GLN A 1 522 ? 12.982 -0.160 1.698 1.00 96.81 522 GLN A C 1
ATOM 4032 O O . GLN A 1 522 ? 13.668 -0.775 0.890 1.00 96.81 522 GLN A O 1
ATOM 4037 N N . TRP A 1 523 ? 11.682 0.052 1.489 1.00 98.12 523 TRP A N 1
ATOM 4038 C CA . TRP A 1 523 ? 10.976 -0.521 0.335 1.00 98.12 523 TRP A CA 1
ATOM 4039 C C . TRP A 1 523 ? 11.443 0.045 -1.010 1.00 98.12 523 TRP A C 1
ATOM 4041 O O . TRP A 1 523 ? 11.505 -0.683 -2.000 1.00 98.12 523 TRP A O 1
ATOM 4051 N N . LEU A 1 524 ? 11.815 1.327 -1.066 1.00 97.88 524 LEU A N 1
ATOM 4052 C CA . LEU A 1 524 ? 12.425 1.913 -2.264 1.00 97.88 524 LEU A CA 1
ATOM 4053 C C . LEU A 1 524 ? 13.800 1.293 -2.559 1.00 97.88 524 LEU A C 1
ATOM 4055 O O . LEU A 1 524 ? 14.113 1.026 -3.719 1.00 97.88 524 LEU A O 1
ATOM 4059 N N . ARG A 1 525 ? 14.600 0.991 -1.526 1.00 97.44 525 ARG A N 1
ATOM 4060 C CA . ARG A 1 525 ? 15.842 0.215 -1.687 1.00 97.44 525 ARG A CA 1
ATOM 4061 C C . ARG A 1 525 ? 15.560 -1.207 -2.160 1.00 97.44 525 ARG A C 1
ATOM 4063 O O . ARG A 1 525 ? 16.251 -1.652 -3.068 1.00 97.44 525 ARG A O 1
ATOM 4070 N N . THR A 1 526 ? 14.525 -1.870 -1.644 1.00 97.94 526 THR A N 1
ATOM 4071 C CA . THR A 1 526 ? 14.089 -3.186 -2.138 1.00 97.94 526 THR A CA 1
ATOM 4072 C C . THR A 1 526 ? 13.754 -3.140 -3.632 1.00 97.94 526 THR A C 1
ATOM 4074 O O . THR A 1 526 ? 14.172 -4.022 -4.377 1.00 97.94 526 THR A O 1
ATOM 4077 N N . ALA A 1 527 ? 13.069 -2.096 -4.116 1.00 98.06 527 ALA A N 1
ATOM 4078 C CA . ALA A 1 527 ? 12.803 -1.930 -5.550 1.00 98.06 527 ALA A CA 1
ATOM 4079 C C . ALA A 1 527 ? 14.091 -1.789 -6.378 1.00 98.06 527 ALA A C 1
ATOM 4081 O O . ALA A 1 527 ? 14.221 -2.403 -7.437 1.00 98.06 527 ALA A O 1
ATOM 4082 N N . LEU A 1 528 ? 15.061 -1.016 -5.889 1.00 97.06 528 LEU A N 1
ATOM 4083 C CA . LEU A 1 528 ? 16.358 -0.845 -6.549 1.00 97.06 528 LEU A CA 1
ATOM 4084 C C . LEU A 1 528 ? 17.204 -2.124 -6.522 1.00 97.06 528 LEU A C 1
ATOM 4086 O O . LEU A 1 528 ? 17.852 -2.444 -7.516 1.00 97.06 528 LEU A O 1
ATOM 4090 N N . GLN A 1 529 ? 17.167 -2.880 -5.425 1.00 95.50 529 GLN A N 1
ATOM 4091 C CA . GLN A 1 529 ? 17.798 -4.198 -5.321 1.00 95.50 529 GLN A CA 1
ATOM 4092 C C . GLN A 1 529 ? 17.166 -5.187 -6.306 1.00 95.50 529 GLN A C 1
ATOM 4094 O O . GLN A 1 529 ? 17.889 -5.895 -7.004 1.00 95.50 529 GLN A O 1
ATOM 4099 N N . ALA A 1 530 ? 15.836 -5.176 -6.432 1.00 95.62 530 ALA A N 1
ATOM 4100 C CA . ALA A 1 530 ? 15.112 -5.995 -7.399 1.00 95.62 530 ALA A CA 1
ATOM 4101 C C . ALA A 1 530 ? 15.486 -5.649 -8.852 1.00 95.62 530 ALA A C 1
ATOM 4103 O O . ALA A 1 530 ? 15.656 -6.519 -9.704 1.00 95.62 530 ALA A O 1
ATOM 4104 N N . TRP A 1 531 ? 15.659 -4.361 -9.152 1.00 95.12 531 TRP A N 1
ATOM 4105 C CA . TRP A 1 531 ? 16.168 -3.924 -10.450 1.00 95.12 531 TRP A CA 1
ATOM 4106 C C . TRP A 1 531 ? 17.611 -4.398 -10.690 1.00 95.12 531 TRP A C 1
ATOM 4108 O O . TRP A 1 531 ? 17.918 -4.925 -11.760 1.00 95.12 531 TRP A O 1
ATOM 4118 N N . ALA A 1 532 ? 18.483 -4.256 -9.689 1.00 91.94 532 ALA A N 1
ATOM 4119 C CA . ALA A 1 532 ? 19.908 -4.554 -9.807 1.00 91.94 532 ALA A CA 1
ATOM 4120 C C . ALA A 1 532 ? 20.226 -6.057 -9.852 1.00 91.94 532 ALA A C 1
ATOM 4122 O O . ALA A 1 532 ? 21.243 -6.447 -10.429 1.00 91.94 532 ALA A O 1
ATOM 4123 N N . THR A 1 533 ? 19.400 -6.909 -9.235 1.00 89.75 533 THR A N 1
ATOM 4124 C CA . THR A 1 533 ? 19.687 -8.346 -9.184 1.00 89.75 533 THR A CA 1
ATOM 4125 C C . THR A 1 533 ? 19.557 -8.990 -10.569 1.00 89.75 533 THR A C 1
ATOM 4127 O O . THR A 1 533 ? 18.594 -8.718 -11.297 1.00 89.75 533 THR A O 1
ATOM 4130 N N . PRO A 1 534 ? 20.499 -9.871 -10.952 1.00 87.19 534 PRO A N 1
ATOM 4131 C CA . PRO A 1 534 ? 20.398 -10.666 -12.169 1.00 87.19 534 PRO A CA 1
ATOM 4132 C C . PRO A 1 534 ? 19.549 -11.928 -12.017 1.00 87.19 534 PRO A C 1
ATOM 4134 O O . PRO A 1 534 ? 19.299 -12.641 -12.987 1.00 87.19 534 PRO A O 1
ATOM 4137 N N . LEU A 1 535 ? 19.122 -12.221 -10.794 1.00 88.12 535 LEU A N 1
ATOM 4138 C CA . LEU A 1 535 ? 18.484 -13.474 -10.437 1.00 88.12 535 LEU A CA 1
ATOM 4139 C C . LEU A 1 535 ? 16.962 -13.364 -10.509 1.00 88.12 535 LEU A C 1
ATOM 4141 O O . LEU A 1 535 ? 16.380 -12.310 -10.251 1.00 88.12 535 LEU A O 1
ATOM 4145 N N . CYS A 1 536 ? 16.314 -14.480 -10.836 1.00 91.25 536 CYS A N 1
ATOM 4146 C CA . CYS A 1 536 ? 14.875 -14.625 -10.668 1.00 91.25 536 CYS A CA 1
ATOM 4147 C C . CYS A 1 536 ? 14.498 -16.018 -10.174 1.00 91.25 536 CYS A C 1
ATOM 4149 O O . CYS A 1 536 ? 15.222 -16.991 -10.414 1.00 91.25 536 CYS A O 1
ATOM 4151 N N . PHE A 1 537 ? 13.342 -16.120 -9.522 1.00 90.81 537 PHE A N 1
ATOM 4152 C CA . PHE A 1 537 ? 12.771 -17.415 -9.176 1.00 90.81 537 PHE A CA 1
ATOM 4153 C C . PHE A 1 537 ? 12.216 -18.127 -10.417 1.00 90.81 537 PHE A C 1
ATOM 4155 O O . PHE A 1 537 ? 11.572 -17.530 -11.291 1.00 90.81 537 PHE A O 1
ATOM 4162 N N . ARG A 1 538 ? 12.442 -19.439 -10.475 1.00 88.12 538 ARG A N 1
ATOM 4163 C CA . ARG A 1 538 ? 11.694 -20.376 -11.315 1.00 88.12 538 ARG A CA 1
ATOM 4164 C C . ARG A 1 538 ? 10.418 -20.811 -10.592 1.00 88.12 538 ARG A C 1
ATOM 4166 O O . ARG A 1 538 ? 10.437 -21.127 -9.414 1.00 88.12 538 ARG A O 1
ATOM 4173 N N . TYR A 1 539 ? 9.308 -20.901 -11.300 1.00 91.56 539 TYR A N 1
ATOM 4174 C CA . TYR A 1 539 ? 8.093 -21.451 -10.713 1.00 91.56 539 TYR A CA 1
ATOM 4175 C C . TYR A 1 539 ? 7.265 -22.205 -11.735 1.00 91.56 539 TYR A C 1
ATOM 4177 O O . TYR A 1 539 ? 7.502 -22.101 -12.940 1.00 91.56 539 TYR A O 1
ATOM 4185 N N . ASP A 1 540 ? 6.298 -22.951 -11.220 1.00 92.38 540 ASP A N 1
ATOM 4186 C CA . ASP A 1 540 ? 5.277 -23.645 -11.983 1.00 92.38 540 ASP A CA 1
ATOM 4187 C C . ASP A 1 540 ? 3.909 -23.279 -11.392 1.00 92.38 540 ASP A C 1
ATOM 4189 O O . ASP A 1 540 ? 3.631 -23.551 -10.223 1.00 92.38 540 ASP A O 1
ATOM 4193 N N . ILE A 1 541 ? 3.089 -22.595 -12.192 1.00 94.19 541 ILE A N 1
ATOM 4194 C CA . ILE A 1 541 ? 1.769 -22.112 -11.772 1.00 94.19 541 ILE A CA 1
ATOM 4195 C C . ILE A 1 541 ? 0.796 -23.276 -11.581 1.00 94.19 541 ILE A C 1
ATOM 4197 O O . ILE A 1 541 ? -0.018 -23.233 -10.666 1.00 94.19 541 ILE A O 1
ATOM 4201 N N . GLU A 1 542 ? 0.866 -24.319 -12.406 1.00 95.94 542 GLU A N 1
ATOM 4202 C CA . GLU A 1 542 ? -0.065 -25.448 -12.317 1.00 95.94 542 GLU A CA 1
ATOM 4203 C C . GLU A 1 542 ? 0.233 -26.278 -11.071 1.00 95.94 542 GLU A C 1
ATOM 4205 O O . GLU A 1 542 ? -0.663 -26.541 -10.268 1.00 95.94 542 GLU A O 1
ATOM 4210 N N . ALA A 1 543 ? 1.512 -26.595 -10.846 1.00 95.56 543 ALA A N 1
ATOM 4211 C CA . ALA A 1 543 ? 1.933 -27.277 -9.627 1.00 95.56 543 ALA A CA 1
ATOM 4212 C C . ALA A 1 543 ? 1.653 -26.425 -8.380 1.00 95.56 543 ALA A C 1
ATOM 4214 O O . ALA A 1 543 ? 1.221 -26.954 -7.363 1.00 95.56 543 ALA A O 1
ATOM 4215 N N . GLY A 1 544 ? 1.860 -25.108 -8.459 1.00 95.81 544 GLY A N 1
ATOM 4216 C CA . GLY A 1 544 ? 1.562 -24.173 -7.377 1.00 95.81 544 GLY A CA 1
ATOM 4217 C C . GLY A 1 544 ? 0.077 -24.055 -7.037 1.00 95.81 544 GLY A C 1
ATOM 4218 O O . GLY A 1 544 ? -0.277 -23.916 -5.868 1.00 95.81 544 GLY A O 1
ATOM 4219 N N . ALA A 1 545 ? -0.800 -24.135 -8.040 1.00 96.25 545 ALA A N 1
ATOM 4220 C CA . ALA A 1 545 ? -2.249 -24.089 -7.856 1.00 96.25 545 ALA A CA 1
ATOM 4221 C C . ALA A 1 545 ? -2.793 -25.342 -7.154 1.00 96.25 545 ALA A C 1
ATOM 4223 O O . ALA A 1 545 ? -3.834 -25.265 -6.508 1.00 96.25 545 ALA A O 1
ATOM 4224 N N . ALA A 1 546 ? -2.084 -26.471 -7.260 1.00 96.62 546 ALA A N 1
ATOM 4225 C CA . ALA A 1 546 ? -2.401 -27.710 -6.554 1.00 96.62 546 ALA A CA 1
ATOM 4226 C C . ALA A 1 546 ? -1.917 -27.726 -5.090 1.00 96.62 546 ALA A C 1
ATOM 4228 O O . ALA A 1 546 ? -2.203 -28.677 -4.366 1.00 96.62 546 ALA A O 1
ATOM 4229 N N . ILE A 1 547 ? -1.166 -26.708 -4.652 1.00 95.81 547 ILE A N 1
ATOM 4230 C CA . ILE A 1 547 ? -0.698 -26.586 -3.269 1.00 95.81 547 ILE A CA 1
ATOM 4231 C C . ILE A 1 547 ? -1.762 -25.860 -2.448 1.00 95.81 547 ILE A C 1
ATOM 4233 O O . ILE A 1 547 ? -2.225 -24.769 -2.812 1.00 95.81 547 ILE A O 1
ATOM 4237 N N . GLU A 1 548 ? -2.110 -26.465 -1.315 1.00 95.12 548 GLU A N 1
ATOM 4238 C CA . GLU A 1 548 ? -3.047 -25.895 -0.354 1.00 95.12 548 GLU A CA 1
ATOM 4239 C C . GLU A 1 548 ? -2.569 -24.528 0.173 1.00 95.12 548 GLU A C 1
ATOM 4241 O O . GLU A 1 548 ? -1.362 -24.266 0.245 1.00 95.12 548 GLU A O 1
ATOM 4246 N N . PRO A 1 549 ? -3.493 -23.623 0.541 1.00 94.19 549 PRO A N 1
ATOM 4247 C CA . PRO A 1 549 ? -3.135 -22.353 1.157 1.00 94.19 549 PRO A CA 1
ATOM 4248 C C . PRO A 1 549 ? -2.259 -22.547 2.400 1.00 94.19 549 PRO A C 1
ATOM 4250 O O . PRO A 1 549 ? -2.597 -23.312 3.302 1.00 94.19 549 PRO A O 1
ATOM 4253 N N . TYR A 1 550 ? -1.152 -21.806 2.476 1.00 93.81 550 TYR A N 1
ATOM 4254 C CA . TYR A 1 550 ? -0.343 -21.765 3.690 1.00 93.81 550 TYR A CA 1
ATOM 4255 C C . TYR A 1 550 ? -1.099 -21.059 4.815 1.00 93.81 550 TYR A C 1
ATOM 4257 O O . TYR A 1 550 ? -1.813 -20.079 4.592 1.00 93.81 550 TYR A O 1
ATOM 4265 N N . ALA A 1 551 ? -0.870 -21.530 6.036 1.00 92.19 551 ALA A N 1
ATOM 4266 C CA . ALA A 1 551 ? -1.312 -20.880 7.255 1.00 92.19 551 ALA A CA 1
ATOM 4267 C C . ALA A 1 551 ? -0.098 -20.344 8.028 1.00 92.19 551 ALA A C 1
ATOM 4269 O O . ALA A 1 551 ? 1.006 -20.883 7.921 1.00 92.19 551 ALA A O 1
ATOM 4270 N N . ILE A 1 552 ? -0.290 -19.263 8.783 1.00 91.75 552 ILE A N 1
ATOM 4271 C CA . ILE A 1 552 ? 0.769 -18.708 9.635 1.00 91.75 552 ILE A CA 1
ATOM 4272 C C . ILE A 1 552 ? 0.822 -19.527 10.932 1.00 91.75 552 ILE A C 1
ATOM 4274 O O . ILE A 1 552 ? -0.185 -19.645 11.619 1.00 91.75 552 ILE A O 1
ATOM 4278 N N . GLY A 1 553 ? 1.979 -20.088 11.270 1.00 87.62 553 GLY A N 1
ATOM 4279 C CA . GLY A 1 553 ? 2.187 -21.028 12.372 1.00 87.62 553 GLY A CA 1
ATOM 4280 C C . GLY A 1 553 ? 3.653 -21.097 12.809 1.00 87.62 553 GLY A C 1
ATOM 4281 O O . GLY A 1 553 ? 4.481 -20.309 12.352 1.00 87.62 553 GLY A O 1
ATOM 4282 N N . LEU A 1 554 ? 3.975 -22.016 13.730 1.00 80.19 554 LEU A N 1
ATOM 4283 C CA . LEU A 1 554 ? 5.268 -22.053 14.440 1.00 80.19 554 LEU A CA 1
ATOM 4284 C C . LEU A 1 554 ? 6.481 -22.259 13.521 1.00 80.19 554 LEU A C 1
ATOM 4286 O O . LEU A 1 554 ? 7.558 -21.736 13.797 1.00 80.19 554 LEU A O 1
ATOM 4290 N N . ASN A 1 555 ? 6.295 -23.001 12.431 1.00 88.06 555 ASN A N 1
ATOM 4291 C CA . ASN A 1 555 ? 7.359 -23.361 11.492 1.00 88.06 555 ASN A CA 1
ATOM 4292 C C . ASN A 1 555 ? 7.238 -22.620 10.152 1.00 88.06 555 ASN A C 1
ATOM 4294 O O . ASN A 1 555 ? 7.868 -23.007 9.169 1.00 88.06 555 ASN A O 1
ATOM 4298 N N . THR A 1 556 ? 6.408 -21.576 10.091 1.00 92.38 556 THR A N 1
ATOM 4299 C CA . THR A 1 556 ? 6.149 -20.845 8.851 1.00 92.38 556 THR A CA 1
ATOM 4300 C C . THR A 1 556 ? 7.333 -19.954 8.487 1.00 92.38 556 THR A C 1
ATOM 4302 O O . THR A 1 556 ? 7.716 -19.061 9.243 1.00 92.38 556 THR A O 1
ATOM 4305 N N . THR A 1 557 ? 7.891 -20.146 7.294 1.00 94.44 557 THR A N 1
ATOM 4306 C CA . THR A 1 557 ? 8.948 -19.270 6.763 1.00 94.44 557 THR A CA 1
ATOM 4307 C C . THR A 1 557 ? 8.386 -17.915 6.322 1.00 94.44 557 THR A C 1
ATOM 4309 O O . THR A 1 557 ? 7.182 -17.769 6.095 1.00 94.44 557 THR A O 1
ATOM 4312 N N . ALA A 1 558 ? 9.240 -16.905 6.122 1.00 95.19 558 ALA A N 1
ATOM 4313 C CA . ALA A 1 558 ? 8.782 -15.592 5.655 1.00 95.19 558 ALA A CA 1
ATOM 4314 C C . ALA A 1 558 ? 8.060 -15.661 4.293 1.00 95.19 558 ALA A C 1
ATOM 4316 O O . ALA A 1 558 ? 7.070 -14.959 4.065 1.00 95.19 558 ALA A O 1
ATOM 4317 N N . ILE A 1 559 ? 8.498 -16.558 3.404 1.00 95.88 559 ILE A N 1
ATOM 4318 C CA . ILE A 1 559 ? 7.872 -16.788 2.095 1.00 95.88 559 ILE A CA 1
ATOM 4319 C C . ILE A 1 559 ? 6.502 -17.468 2.249 1.00 95.88 559 ILE A C 1
ATOM 4321 O O . ILE A 1 559 ? 5.533 -17.048 1.617 1.00 95.88 559 ILE A O 1
ATOM 4325 N N . GLN A 1 560 ? 6.384 -18.473 3.120 1.00 95.81 560 GLN A N 1
ATOM 4326 C CA . GLN A 1 560 ? 5.098 -19.121 3.408 1.00 95.81 560 GLN A CA 1
ATOM 4327 C C . GLN A 1 560 ? 4.108 -18.139 4.049 1.00 95.81 560 GLN A C 1
ATOM 4329 O O . GLN A 1 560 ? 2.952 -18.065 3.633 1.00 95.81 560 GLN A O 1
ATOM 4334 N N . ALA A 1 561 ? 4.573 -17.310 4.989 1.00 96.25 561 ALA A N 1
ATOM 4335 C CA . ALA A 1 561 ? 3.767 -16.250 5.586 1.00 96.25 561 ALA A CA 1
ATOM 4336 C C . ALA A 1 561 ? 3.317 -15.233 4.526 1.00 96.25 561 ALA A C 1
ATOM 4338 O O . ALA A 1 561 ? 2.151 -14.851 4.493 1.00 96.25 561 ALA A O 1
ATOM 4339 N N . THR A 1 562 ? 4.202 -14.852 3.600 1.00 96.75 562 THR A N 1
ATOM 4340 C CA . THR A 1 562 ? 3.855 -14.000 2.452 1.00 96.75 562 THR A CA 1
ATOM 4341 C C . THR A 1 562 ? 2.738 -14.629 1.611 1.00 96.75 562 THR A C 1
ATOM 4343 O O . THR A 1 562 ? 1.786 -13.933 1.253 1.00 96.75 562 THR A O 1
ATOM 4346 N N . SER A 1 563 ? 2.803 -15.938 1.337 1.00 96.44 563 SER A N 1
ATOM 4347 C CA . SER A 1 563 ? 1.722 -16.652 0.644 1.00 96.44 563 SER A CA 1
ATOM 4348 C C . SER A 1 563 ? 0.397 -16.559 1.406 1.00 96.44 563 SER A C 1
ATOM 4350 O O . SER A 1 563 ? -0.620 -16.240 0.797 1.00 96.44 563 SER A O 1
ATOM 4352 N N . ALA A 1 564 ? 0.402 -16.784 2.723 1.00 95.38 564 ALA A N 1
ATOM 4353 C CA . ALA A 1 564 ? -0.799 -16.684 3.555 1.00 95.38 564 ALA A CA 1
ATOM 4354 C C . ALA A 1 564 ? -1.389 -15.257 3.561 1.00 95.38 564 ALA A C 1
ATOM 4356 O O . ALA A 1 564 ? -2.606 -15.061 3.514 1.00 95.38 564 ALA A O 1
ATOM 4357 N N . LEU A 1 565 ? -0.533 -14.227 3.561 1.00 96.31 565 LEU A N 1
ATOM 4358 C CA . LEU A 1 565 ? -0.972 -12.833 3.463 1.00 96.31 565 LEU A CA 1
ATOM 4359 C C . LEU A 1 565 ? -1.599 -12.509 2.100 1.00 96.31 565 LEU A C 1
ATOM 4361 O O . LEU A 1 565 ? -2.555 -11.735 2.044 1.00 96.31 565 LEU A O 1
ATOM 4365 N N . LEU A 1 566 ? -1.108 -13.096 1.003 1.00 95.75 566 LEU A N 1
ATOM 4366 C CA . LEU A 1 566 ? -1.699 -12.900 -0.325 1.00 95.75 566 LEU A CA 1
ATOM 4367 C C . LEU A 1 566 ? -3.146 -13.401 -0.399 1.00 95.75 566 LEU A C 1
ATOM 4369 O O . LEU A 1 566 ? -3.970 -12.754 -1.057 1.00 95.75 566 LEU A O 1
ATOM 4373 N N . ASP A 1 567 ? -3.463 -14.494 0.297 1.00 93.25 567 ASP A N 1
ATOM 4374 C CA . ASP A 1 567 ? -4.829 -15.007 0.425 1.00 93.25 567 ASP A CA 1
ATOM 4375 C C . ASP A 1 567 ?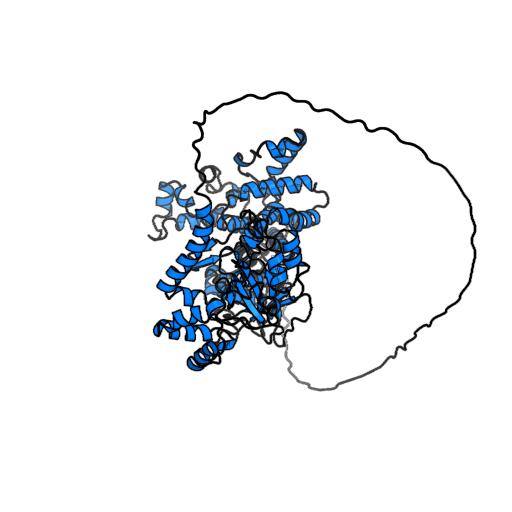 -5.730 -13.979 1.137 1.00 93.25 567 ASP A C 1
ATOM 4377 O O . ASP A 1 567 ? -6.782 -13.589 0.620 1.00 93.25 567 ASP A O 1
ATOM 4381 N N . ALA A 1 568 ? -5.276 -13.414 2.261 1.00 92.00 568 ALA A N 1
ATOM 4382 C CA . ALA A 1 568 ? -6.015 -12.370 2.983 1.00 92.00 568 ALA A CA 1
ATOM 4383 C C . ALA A 1 568 ? -6.154 -11.047 2.204 1.00 92.00 568 ALA A C 1
ATOM 4385 O O . ALA A 1 568 ? -7.143 -10.319 2.364 1.00 92.00 568 ALA A O 1
ATOM 4386 N N . LEU A 1 569 ? -5.185 -10.743 1.337 1.00 93.50 569 LEU A N 1
ATOM 4387 C CA . LEU A 1 569 ? -5.201 -9.604 0.415 1.00 93.50 569 LEU A CA 1
ATOM 4388 C C . LEU A 1 569 ? -6.059 -9.851 -0.838 1.00 93.50 569 LEU A C 1
ATOM 4390 O O . LEU A 1 569 ? -6.183 -8.940 -1.670 1.00 93.50 569 LEU A O 1
ATOM 4394 N N . LYS A 1 570 ? -6.625 -11.059 -0.994 1.00 92.38 570 LYS A N 1
ATOM 4395 C CA . LYS A 1 570 ? -7.376 -11.516 -2.173 1.00 92.38 570 LYS A CA 1
ATOM 4396 C C . LYS A 1 570 ? -6.575 -11.306 -3.464 1.00 92.38 570 LYS A C 1
ATOM 4398 O O . LYS A 1 570 ? -6.981 -10.543 -4.340 1.00 92.38 570 LYS A O 1
ATOM 4403 N N . SER A 1 571 ? -5.358 -11.854 -3.543 1.00 93.19 571 SER A N 1
ATOM 4404 C CA . SER A 1 571 ? -4.568 -11.806 -4.787 1.00 93.19 571 SER A CA 1
ATOM 4405 C C . SER A 1 571 ? -5.147 -12.668 -5.900 1.00 93.19 571 SER A C 1
ATOM 4407 O O . SER A 1 571 ? -6.030 -13.490 -5.675 1.00 93.19 571 SER A O 1
ATOM 4409 N N . PHE A 1 572 ? -4.657 -12.443 -7.119 1.00 92.31 572 PHE A N 1
ATOM 4410 C CA . PHE A 1 572 ? -5.058 -13.246 -8.263 1.00 92.31 572 PHE A CA 1
ATOM 4411 C C . PHE A 1 572 ? -4.576 -14.697 -8.095 1.00 92.31 572 PHE A C 1
ATOM 4413 O O . PHE A 1 572 ? -3.494 -14.910 -7.543 1.00 92.31 572 PHE A O 1
ATOM 4420 N N . PRO A 1 573 ? -5.317 -15.695 -8.614 1.00 94.25 573 PRO A N 1
ATOM 4421 C CA . PRO A 1 573 ? -4.939 -17.105 -8.492 1.00 94.25 573 PRO A CA 1
ATOM 4422 C C . PRO A 1 573 ? -3.529 -17.423 -9.007 1.00 94.25 573 PRO A C 1
ATOM 4424 O O . PRO A 1 573 ? -2.824 -18.217 -8.395 1.00 94.25 573 PRO A O 1
ATOM 4427 N N . GLY A 1 574 ? -3.092 -16.769 -10.092 1.00 94.81 574 GLY A N 1
ATOM 4428 C CA . GLY A 1 574 ? -1.736 -16.933 -10.627 1.00 94.81 574 GLY A CA 1
ATOM 4429 C C . GLY A 1 574 ? -0.649 -16.461 -9.656 1.00 94.81 574 GLY A C 1
ATOM 4430 O O . GLY A 1 574 ? 0.339 -17.162 -9.465 1.00 94.81 574 GLY A O 1
ATOM 4431 N N . ASP A 1 575 ? -0.864 -15.326 -8.982 1.00 96.38 575 ASP A N 1
ATOM 4432 C CA . ASP A 1 575 ? 0.064 -14.824 -7.961 1.00 96.38 575 ASP A CA 1
ATOM 4433 C C . ASP A 1 575 ? 0.154 -15.803 -6.781 1.00 96.38 575 ASP A C 1
ATOM 4435 O O . ASP A 1 575 ? 1.245 -16.113 -6.309 1.00 96.38 575 ASP A O 1
ATOM 4439 N N . LEU A 1 576 ? -0.997 -16.307 -6.316 1.00 96.25 576 LEU A N 1
ATOM 4440 C CA . LEU A 1 576 ? -1.072 -17.265 -5.209 1.00 96.25 576 LEU A CA 1
ATOM 4441 C C . LEU A 1 576 ? -0.327 -18.556 -5.544 1.00 96.25 576 LEU A C 1
ATOM 4443 O O . LEU A 1 576 ? 0.554 -18.970 -4.795 1.00 96.25 576 LEU A O 1
ATOM 4447 N N . ALA A 1 577 ? -0.633 -19.154 -6.694 1.00 96.81 577 ALA A N 1
ATOM 4448 C CA . ALA A 1 577 ? 0.016 -20.369 -7.163 1.00 96.81 577 ALA A CA 1
ATOM 4449 C C . ALA A 1 577 ? 1.537 -20.196 -7.296 1.00 96.81 577 ALA A C 1
ATOM 4451 O O . ALA A 1 577 ? 2.303 -21.042 -6.838 1.00 96.81 577 ALA A O 1
ATOM 4452 N N . MET A 1 578 ? 1.984 -19.069 -7.859 1.00 96.62 578 MET A N 1
ATOM 4453 C CA . MET A 1 578 ? 3.402 -18.742 -7.988 1.00 96.62 578 MET A CA 1
ATOM 4454 C C . MET A 1 578 ? 4.116 -18.740 -6.633 1.00 96.62 578 MET A C 1
ATOM 4456 O O . MET A 1 578 ? 5.126 -19.427 -6.469 1.00 96.62 578 MET A O 1
ATOM 4460 N N . VAL A 1 579 ? 3.604 -17.978 -5.660 1.00 96.38 579 VAL A N 1
ATOM 4461 C CA . VAL A 1 579 ? 4.263 -17.860 -4.352 1.00 96.38 579 VAL A CA 1
ATOM 4462 C C . VAL A 1 579 ? 4.189 -19.178 -3.585 1.00 96.38 579 VAL A C 1
ATOM 4464 O O . VAL A 1 579 ? 5.183 -19.555 -2.970 1.00 96.38 579 VAL A O 1
ATOM 4467 N N . ARG A 1 580 ? 3.089 -19.936 -3.686 1.00 96.12 580 ARG A N 1
ATOM 4468 C CA . ARG A 1 580 ? 2.981 -21.272 -3.074 1.00 96.12 580 ARG A CA 1
ATOM 4469 C C . ARG A 1 580 ? 4.002 -22.250 -3.628 1.00 96.12 580 ARG A C 1
ATOM 4471 O O . ARG A 1 580 ? 4.662 -22.945 -2.860 1.00 96.12 580 ARG A O 1
ATOM 4478 N N . PHE A 1 581 ? 4.176 -22.274 -4.949 1.00 95.38 581 PHE A N 1
ATOM 4479 C CA . PHE A 1 581 ? 5.190 -23.117 -5.567 1.00 95.38 581 PHE A CA 1
ATOM 4480 C C . PHE A 1 581 ? 6.578 -22.786 -5.020 1.00 95.38 581 PHE A C 1
ATOM 4482 O O . PHE A 1 581 ? 7.291 -23.694 -4.600 1.00 95.38 581 PHE A O 1
ATOM 4489 N N . ILE A 1 582 ? 6.941 -21.500 -4.981 1.00 94.25 582 ILE A N 1
ATOM 4490 C CA . ILE A 1 582 ? 8.243 -21.049 -4.470 1.00 94.25 582 ILE A CA 1
ATOM 4491 C C . ILE A 1 582 ? 8.390 -21.409 -2.983 1.00 94.25 582 ILE A C 1
ATOM 4493 O O . ILE A 1 582 ? 9.408 -21.973 -2.596 1.00 94.25 582 ILE A O 1
ATOM 4497 N N . ALA A 1 583 ? 7.358 -21.169 -2.170 1.00 94.38 583 ALA A N 1
ATOM 4498 C CA . ALA A 1 583 ? 7.330 -21.470 -0.738 1.00 94.38 583 ALA A CA 1
ATOM 4499 C C . ALA A 1 583 ? 7.453 -22.971 -0.412 1.00 94.38 583 ALA A C 1
ATOM 4501 O O . ALA A 1 583 ? 7.892 -23.334 0.679 1.00 94.38 583 ALA A O 1
ATOM 4502 N N . SER A 1 584 ? 7.057 -23.844 -1.344 1.00 93.81 584 SER A N 1
ATOM 4503 C CA . SER A 1 584 ? 7.130 -25.303 -1.186 1.00 93.81 584 SER A CA 1
ATOM 4504 C C . SER A 1 584 ? 8.520 -25.889 -1.413 1.00 93.81 584 SER A C 1
ATOM 4506 O O . SER A 1 584 ? 8.728 -27.081 -1.180 1.00 93.81 584 SER A O 1
ATOM 4508 N N . LYS A 1 585 ? 9.468 -25.090 -1.917 1.00 90.44 585 LYS A N 1
ATOM 4509 C CA . LYS A 1 585 ? 10.828 -25.546 -2.201 1.00 90.44 585 LYS A CA 1
ATOM 4510 C C . LYS A 1 585 ? 11.741 -25.158 -1.031 1.00 90.44 585 LYS A C 1
ATOM 4512 O O . LYS A 1 585 ? 11.886 -23.968 -0.769 1.00 90.44 585 LYS A O 1
ATOM 4517 N N . PRO A 1 586 ? 12.337 -26.139 -0.324 1.00 64.31 586 PRO A N 1
ATOM 4518 C CA . PRO A 1 586 ? 13.139 -25.884 0.875 1.00 64.31 586 PRO A CA 1
ATOM 4519 C C . PRO A 1 586 ? 14.453 -25.157 0.568 1.00 64.31 586 PRO A C 1
ATOM 4521 O O . PRO A 1 586 ? 14.944 -24.413 1.410 1.00 64.31 586 PRO A O 1
ATOM 4524 N N . ASP A 1 587 ? 14.980 -25.308 -0.650 1.00 66.69 587 ASP A N 1
ATOM 4525 C CA . ASP A 1 587 ? 16.178 -24.609 -1.093 1.00 66.69 587 ASP A CA 1
ATOM 4526 C C . ASP A 1 587 ? 15.819 -23.437 -2.007 1.00 66.69 587 ASP A C 1
ATOM 4528 O O . ASP A 1 587 ? 15.132 -23.590 -3.021 1.00 66.69 587 ASP A O 1
ATOM 4532 N N . VAL A 1 588 ? 16.435 -22.283 -1.750 1.00 57.44 588 VAL A N 1
ATOM 4533 C CA . VAL A 1 588 ? 16.499 -21.129 -2.667 1.00 57.44 588 VAL A CA 1
ATOM 4534 C C . VAL A 1 588 ? 17.223 -21.484 -3.995 1.00 57.44 588 VAL A C 1
ATOM 4536 O O . VAL A 1 588 ? 17.387 -20.640 -4.872 1.00 57.44 588 VAL A O 1
ATOM 4539 N N . ALA A 1 589 ? 17.584 -22.759 -4.218 1.00 45.62 589 ALA A N 1
ATOM 4540 C CA . ALA A 1 589 ? 18.113 -23.361 -5.454 1.00 45.62 589 ALA A CA 1
ATOM 4541 C C . ALA A 1 589 ? 17.194 -23.222 -6.693 1.00 45.62 589 ALA A C 1
ATOM 4543 O O . ALA A 1 589 ? 17.477 -23.728 -7.778 1.00 45.62 589 ALA A O 1
ATOM 4544 N N . VAL A 1 590 ? 16.087 -22.504 -6.542 1.00 54.03 590 VAL A N 1
ATOM 4545 C CA . VAL A 1 590 ? 15.147 -22.101 -7.584 1.00 54.03 590 VAL A CA 1
ATOM 4546 C C . VAL A 1 590 ? 15.575 -20.786 -8.269 1.00 54.03 590 VAL A C 1
ATOM 4548 O O . VAL A 1 590 ? 14.980 -20.382 -9.273 1.00 54.03 590 VAL A O 1
ATOM 4551 N N . LEU A 1 591 ? 16.636 -20.134 -7.778 1.00 58.56 591 LEU A N 1
ATOM 4552 C CA . LEU A 1 591 ? 17.265 -18.990 -8.433 1.00 58.56 591 LEU A CA 1
ATOM 4553 C C . LEU A 1 591 ? 17.985 -19.445 -9.703 1.00 58.56 591 LEU A C 1
ATOM 4555 O O . LEU A 1 591 ? 19.025 -20.102 -9.656 1.00 58.56 591 LEU A O 1
ATOM 4559 N N . ARG A 1 592 ? 17.455 -19.069 -10.869 1.00 57.47 592 ARG A N 1
ATOM 4560 C CA . ARG A 1 592 ? 18.232 -19.177 -12.103 1.00 57.47 592 ARG A CA 1
ATOM 4561 C C . ARG A 1 592 ? 19.187 -17.998 -12.180 1.00 57.47 592 ARG A C 1
ATOM 4563 O O . ARG A 1 592 ? 18.760 -16.861 -12.356 1.00 57.47 592 ARG A O 1
ATOM 4570 N N . PHE A 1 593 ? 20.480 -18.301 -12.140 1.00 53.78 593 PHE A N 1
ATOM 4571 C CA . PHE A 1 593 ? 21.440 -17.552 -12.934 1.00 53.78 593 PHE A CA 1
ATOM 4572 C C . PHE A 1 593 ? 21.427 -18.188 -14.322 1.00 53.78 593 PHE A C 1
ATOM 4574 O O . PHE A 1 593 ? 21.618 -19.398 -14.461 1.00 53.78 593 PHE A O 1
ATOM 4581 N N . ASN A 1 594 ? 21.152 -17.410 -15.362 1.00 53.41 594 ASN A N 1
ATOM 4582 C CA . ASN A 1 594 ? 21.298 -17.920 -16.715 1.00 53.41 594 ASN A CA 1
ATOM 4583 C C . ASN A 1 594 ? 22.801 -18.187 -16.921 1.00 53.41 594 ASN A C 1
ATOM 4585 O O . ASN A 1 594 ? 23.581 -17.243 -17.000 1.00 53.41 594 ASN A O 1
ATOM 4589 N N . ALA A 1 595 ? 23.237 -19.452 -16.914 1.00 46.09 595 ALA A N 1
ATOM 4590 C CA . ALA A 1 595 ? 24.660 -19.819 -16.883 1.00 46.09 595 ALA A CA 1
ATOM 4591 C C . ALA A 1 595 ? 25.465 -19.227 -18.061 1.00 46.09 595 ALA A C 1
ATOM 4593 O O . ALA A 1 595 ? 26.656 -18.964 -17.922 1.00 46.09 595 ALA A O 1
ATOM 4594 N N . GLY A 1 596 ? 24.807 -18.902 -19.184 1.00 51.28 596 GLY A N 1
ATOM 4595 C CA . GLY A 1 596 ? 25.412 -18.172 -20.310 1.00 51.28 596 GLY A CA 1
ATOM 4596 C C . GLY A 1 596 ? 25.786 -16.707 -20.018 1.00 51.28 596 GLY A C 1
ATOM 4597 O O . GLY A 1 596 ? 26.518 -16.089 -20.788 1.00 51.28 596 GLY A O 1
ATOM 4598 N N . VAL A 1 597 ? 25.312 -16.145 -18.904 1.00 51.09 597 VAL A N 1
ATOM 4599 C CA . VAL A 1 597 ? 25.652 -14.804 -18.405 1.00 51.09 597 VAL A CA 1
ATOM 4600 C C . VAL A 1 597 ? 26.711 -14.882 -17.299 1.00 51.09 597 VAL A C 1
ATOM 4602 O O . VAL A 1 597 ? 27.308 -13.868 -16.970 1.00 51.09 597 VAL A O 1
ATOM 4605 N N . ALA A 1 598 ? 27.004 -16.065 -16.738 1.00 44.47 598 ALA A N 1
ATOM 4606 C CA . ALA A 1 598 ? 27.918 -16.212 -15.594 1.00 44.47 598 ALA A CA 1
ATOM 4607 C C . ALA A 1 598 ? 29.379 -15.855 -15.928 1.00 44.47 598 ALA A C 1
ATOM 4609 O O . ALA A 1 598 ? 30.169 -15.585 -15.030 1.00 44.47 598 ALA A O 1
ATOM 4610 N N . GLY A 1 599 ? 29.725 -15.799 -17.219 1.00 48.97 599 GLY A N 1
ATOM 4611 C CA . GLY A 1 599 ? 31.001 -15.265 -17.705 1.00 48.97 599 GLY A CA 1
ATOM 4612 C C . GLY A 1 599 ? 30.967 -13.783 -18.099 1.00 48.97 599 GLY A C 1
ATOM 4613 O O . GLY A 1 599 ? 31.997 -13.233 -18.480 1.00 48.97 599 GLY A O 1
ATOM 4614 N N . ARG A 1 600 ? 29.804 -13.122 -18.053 1.00 51.34 600 ARG A N 1
ATOM 4615 C CA . ARG A 1 600 ? 29.671 -11.704 -18.390 1.00 51.34 600 ARG A CA 1
ATOM 4616 C C . ARG A 1 600 ? 29.813 -10.886 -17.110 1.00 51.34 600 ARG A C 1
ATOM 4618 O O . ARG A 1 600 ? 29.101 -11.113 -16.136 1.00 51.34 600 ARG A O 1
ATOM 4625 N N . ASN A 1 601 ? 30.757 -9.948 -17.127 1.00 55.56 601 ASN A N 1
ATOM 4626 C CA . ASN A 1 601 ? 30.982 -8.967 -16.067 1.00 55.56 601 ASN A CA 1
ATOM 4627 C C . ASN A 1 601 ? 29.638 -8.363 -15.601 1.00 55.56 601 ASN A C 1
ATOM 4629 O O . ASN A 1 601 ? 28.741 -8.178 -16.421 1.00 55.56 601 ASN A O 1
ATOM 4633 N N . ARG A 1 602 ? 29.486 -8.042 -14.310 1.00 56.00 602 ARG A N 1
ATOM 4634 C CA . ARG A 1 602 ? 28.251 -7.477 -13.723 1.00 56.00 602 ARG A CA 1
ATOM 4635 C C . ARG A 1 602 ? 27.743 -6.260 -14.519 1.00 56.00 602 ARG A C 1
ATOM 4637 O O . ARG A 1 602 ? 26.542 -6.070 -14.656 1.00 56.00 602 ARG A O 1
ATOM 4644 N N . ASP A 1 603 ? 28.654 -5.521 -15.152 1.00 59.31 603 ASP A N 1
ATOM 4645 C CA . ASP A 1 603 ? 28.367 -4.389 -16.047 1.00 59.31 603 ASP A CA 1
ATOM 4646 C C . ASP A 1 603 ? 27.600 -4.753 -17.332 1.00 59.31 603 ASP A C 1
ATOM 4648 O O . ASP A 1 603 ? 26.922 -3.899 -17.913 1.00 59.31 603 ASP A O 1
ATOM 4652 N N . ALA A 1 604 ? 27.695 -6.007 -17.776 1.00 58.66 604 ALA A N 1
ATOM 4653 C CA . ALA A 1 604 ? 27.015 -6.561 -18.945 1.00 58.66 604 ALA A CA 1
ATOM 4654 C C . ALA A 1 604 ? 25.632 -7.153 -18.615 1.00 58.66 604 ALA A C 1
ATOM 4656 O O . ALA A 1 604 ? 24.908 -7.544 -19.531 1.00 58.66 604 ALA A O 1
ATOM 4657 N N . TRP A 1 605 ? 25.248 -7.204 -17.331 1.00 63.97 605 TRP A N 1
ATOM 4658 C CA . TRP A 1 605 ? 23.897 -7.590 -16.907 1.00 63.97 605 TRP A CA 1
ATOM 4659 C C . TRP A 1 605 ? 22.837 -6.599 -17.404 1.00 63.97 605 TRP A C 1
ATOM 4661 O O . TRP A 1 605 ? 21.754 -6.995 -17.836 1.00 63.97 605 TRP A O 1
ATOM 4671 N N . HIS A 1 606 ? 23.185 -5.312 -17.434 1.00 62.06 606 HIS A N 1
ATOM 4672 C CA . HIS A 1 606 ? 22.385 -4.265 -18.065 1.00 62.06 606 HIS A CA 1
ATOM 4673 C C . HIS A 1 606 ? 22.502 -4.333 -19.595 1.00 62.06 606 HIS A C 1
ATOM 4675 O O . HIS A 1 606 ? 22.874 -3.354 -20.238 1.00 62.06 606 HIS A O 1
ATOM 4681 N N . GLY A 1 607 ? 22.227 -5.506 -20.175 1.00 60.25 607 GLY A N 1
ATOM 4682 C CA . GLY A 1 607 ? 22.392 -5.783 -21.604 1.00 60.25 607 GLY A CA 1
ATOM 4683 C C . GLY A 1 607 ? 21.592 -4.835 -22.499 1.00 60.25 607 GLY A C 1
ATOM 4684 O O . GLY A 1 607 ? 21.977 -4.597 -23.637 1.00 60.25 607 GLY A O 1
ATOM 4685 N N . PHE A 1 608 ? 20.533 -4.219 -21.967 1.00 77.62 608 PHE A N 1
ATOM 4686 C CA . PHE A 1 608 ? 19.769 -3.183 -22.652 1.00 77.62 608 PHE A CA 1
ATOM 4687 C C . PHE A 1 608 ? 20.261 -1.795 -22.246 1.00 77.62 608 PHE A C 1
ATOM 4689 O O . PHE A 1 608 ? 20.143 -1.377 -21.092 1.00 77.62 608 PHE A O 1
ATOM 4696 N N . GLN A 1 609 ? 20.773 -1.042 -23.217 1.00 84.94 609 GLN A N 1
ATOM 4697 C CA . GLN A 1 609 ? 21.153 0.348 -22.981 1.00 84.94 609 GLN A CA 1
ATOM 4698 C C . GLN A 1 609 ? 19.913 1.203 -22.681 1.00 84.94 609 GLN A C 1
ATOM 4700 O O . GLN A 1 609 ? 19.922 1.992 -21.737 1.00 84.94 609 GLN A O 1
ATOM 4705 N N . ASN A 1 610 ? 18.834 0.997 -23.442 1.00 87.50 610 ASN A N 1
ATOM 4706 C CA . ASN A 1 610 ? 17.646 1.841 -23.427 1.00 87.50 610 ASN A CA 1
ATOM 4707 C C . ASN A 1 610 ? 16.366 1.009 -23.290 1.00 87.50 610 ASN A C 1
ATOM 4709 O O . ASN A 1 610 ? 16.255 -0.073 -23.859 1.00 87.50 610 ASN A O 1
ATOM 4713 N N . LEU A 1 611 ? 15.389 1.551 -22.567 1.00 88.19 611 LEU A N 1
ATOM 4714 C CA . LEU A 1 611 ? 14.004 1.093 -22.542 1.00 88.19 611 LEU A CA 1
ATOM 4715 C C . LEU A 1 611 ? 13.110 2.257 -22.985 1.00 88.19 611 LEU A C 1
ATOM 4717 O O . LEU A 1 611 ? 12.945 3.211 -22.220 1.00 88.19 611 LEU A O 1
ATOM 4721 N N . PRO A 1 612 ? 12.507 2.217 -24.179 1.00 87.69 612 PRO A N 1
ATOM 4722 C CA . PRO A 1 612 ? 11.550 3.244 -24.565 1.00 87.69 612 PRO A CA 1
ATOM 4723 C C . PRO A 1 612 ? 10.348 3.241 -23.612 1.00 87.69 612 PRO A C 1
ATOM 4725 O O . PRO A 1 612 ? 9.805 2.181 -23.296 1.00 87.69 612 PRO A O 1
ATOM 4728 N N . ILE A 1 613 ? 9.884 4.410 -23.157 1.00 86.06 613 ILE A N 1
ATOM 4729 C CA . ILE A 1 613 ? 8.817 4.487 -22.139 1.00 86.06 613 ILE A CA 1
ATOM 4730 C C . ILE A 1 613 ? 7.514 3.798 -22.579 1.00 86.06 613 ILE A C 1
ATOM 4732 O O . ILE A 1 613 ? 6.770 3.292 -21.742 1.00 86.06 613 ILE A O 1
ATOM 4736 N N . TYR A 1 614 ? 7.224 3.724 -23.881 1.00 80.25 614 TYR A N 1
ATOM 4737 C CA . TYR A 1 614 ? 6.029 3.037 -24.381 1.00 80.25 614 TYR A CA 1
ATOM 4738 C C . TYR A 1 614 ? 6.104 1.514 -24.259 1.00 80.25 614 TYR A C 1
ATOM 4740 O O . TYR A 1 614 ? 5.052 0.883 -24.262 1.00 80.25 614 TYR A O 1
ATOM 4748 N N . HIS A 1 615 ? 7.279 0.905 -24.042 1.00 79.38 615 HIS A N 1
ATOM 4749 C CA . HIS A 1 615 ? 7.340 -0.509 -23.645 1.00 79.38 615 HIS A CA 1
ATOM 4750 C C . HIS A 1 615 ? 6.588 -0.747 -22.335 1.00 79.38 615 HIS A C 1
ATOM 4752 O O . HIS A 1 615 ? 6.094 -1.850 -22.097 1.00 79.38 615 HIS A O 1
ATOM 4758 N N . ALA A 1 616 ? 6.429 0.291 -21.503 1.00 74.31 616 ALA A N 1
ATOM 4759 C CA . ALA A 1 616 ? 5.616 0.245 -20.297 1.00 74.31 616 ALA A CA 1
ATOM 4760 C C . ALA A 1 616 ? 4.124 -0.007 -20.568 1.00 74.31 616 ALA A C 1
ATOM 4762 O O . ALA A 1 616 ? 3.404 -0.452 -19.667 1.00 74.31 616 ALA A O 1
ATOM 4763 N N . TRP A 1 617 ? 3.664 0.187 -21.806 1.00 75.62 617 TRP A N 1
ATOM 4764 C CA . TRP A 1 617 ? 2.264 0.074 -22.185 1.00 75.62 617 TRP A CA 1
ATOM 4765 C C . TRP A 1 617 ? 1.926 -1.332 -22.681 1.00 75.62 617 TRP A C 1
ATOM 4767 O O . TRP A 1 617 ? 2.611 -1.891 -23.530 1.00 75.62 617 TRP A O 1
ATOM 4777 N N . ASP A 1 618 ? 0.901 -1.942 -22.096 1.00 80.00 618 ASP A N 1
ATOM 4778 C CA . ASP A 1 618 ? 0.343 -3.230 -22.504 1.00 80.00 618 ASP A CA 1
ATOM 4779 C C . ASP A 1 618 ? -1.149 -3.320 -22.154 1.00 80.00 618 ASP A C 1
ATOM 4781 O O . ASP A 1 618 ? -1.766 -2.357 -21.691 1.00 80.00 618 ASP A O 1
ATOM 4785 N N . GLN A 1 619 ? -1.746 -4.493 -22.350 1.00 83.25 619 GLN A N 1
ATOM 4786 C CA . GLN A 1 619 ? -3.152 -4.730 -22.039 1.00 83.25 619 GLN A CA 1
ATOM 4787 C C . GLN A 1 619 ? -3.507 -4.522 -20.556 1.00 83.25 619 GLN A C 1
ATOM 4789 O O . GLN A 1 619 ? -4.667 -4.255 -20.248 1.00 83.25 619 GLN A O 1
ATOM 4794 N N . HIS A 1 620 ? -2.543 -4.618 -19.633 1.00 79.50 620 HIS A N 1
ATOM 4795 C CA . HIS A 1 620 ? -2.780 -4.416 -18.203 1.00 79.50 620 HIS A CA 1
ATOM 4796 C C . HIS A 1 620 ? -2.861 -2.930 -17.846 1.00 79.50 620 HIS A C 1
ATOM 4798 O O . HIS A 1 620 ? -3.554 -2.564 -16.893 1.00 79.50 620 HIS A O 1
ATOM 4804 N N . CYS A 1 621 ? -2.180 -2.057 -18.598 1.00 82.31 621 CYS A N 1
ATOM 4805 C CA . CYS A 1 621 ? -2.320 -0.612 -18.431 1.00 82.31 621 CYS A CA 1
ATOM 4806 C C . CYS A 1 621 ? -3.485 -0.026 -19.240 1.00 82.31 621 CYS A C 1
ATOM 4808 O O . CYS A 1 621 ? -4.124 0.916 -18.773 1.00 82.31 621 CYS A O 1
ATOM 4810 N N . ALA A 1 622 ? -3.748 -0.573 -20.430 1.00 83.00 622 ALA A N 1
ATOM 4811 C CA . ALA A 1 622 ? -4.716 -0.070 -21.396 1.00 83.00 622 ALA A CA 1
ATOM 4812 C C . ALA A 1 622 ? -5.419 -1.244 -22.095 1.00 83.00 622 ALA A C 1
ATOM 4814 O O . ALA A 1 622 ? -5.034 -1.669 -23.182 1.00 83.00 622 ALA A O 1
ATOM 4815 N N . ALA A 1 623 ? -6.483 -1.774 -21.487 1.00 79.19 623 ALA A N 1
ATOM 4816 C CA . ALA A 1 623 ? -7.228 -2.911 -22.041 1.00 79.19 623 ALA A CA 1
ATOM 4817 C C . ALA A 1 623 ? -7.835 -2.624 -23.431 1.00 79.19 623 ALA A C 1
ATOM 4819 O O . ALA A 1 623 ? -8.074 -3.535 -24.219 1.00 79.19 623 ALA A O 1
ATOM 4820 N N . ASN A 1 624 ? -8.053 -1.349 -23.759 1.00 85.31 624 ASN A N 1
ATOM 4821 C CA . ASN A 1 624 ? -8.520 -0.900 -25.066 1.00 85.31 624 ASN A CA 1
ATOM 4822 C C . ASN A 1 624 ? -7.432 -0.919 -26.154 1.00 85.31 624 ASN A C 1
ATOM 4824 O O . ASN A 1 624 ? -7.763 -0.659 -27.309 1.00 85.31 624 ASN A O 1
ATOM 4828 N N . ILE A 1 625 ? -6.173 -1.251 -25.835 1.00 84.06 625 ILE A N 1
ATOM 4829 C CA . ILE A 1 625 ? -5.078 -1.292 -26.817 1.00 84.06 625 ILE A CA 1
ATOM 4830 C C . ILE A 1 625 ? -5.397 -2.215 -28.003 1.00 84.06 625 ILE A C 1
ATOM 4832 O O . ILE A 1 625 ? -5.018 -1.921 -29.131 1.00 84.06 625 ILE A O 1
ATOM 4836 N N . GLY A 1 626 ? -6.179 -3.279 -27.776 1.00 86.25 626 GLY A N 1
ATOM 4837 C CA . GLY A 1 626 ? -6.618 -4.210 -28.819 1.00 86.25 626 GLY A CA 1
ATOM 4838 C C . GLY A 1 626 ? -7.388 -3.552 -29.971 1.00 86.25 626 GLY A C 1
ATOM 4839 O O . GLY A 1 626 ? -7.275 -4.006 -31.106 1.00 86.25 626 GLY A O 1
ATOM 4840 N N . TYR A 1 627 ? -8.111 -2.455 -29.713 1.00 88.50 627 TYR A N 1
ATOM 4841 C CA . TYR A 1 627 ? -8.886 -1.733 -30.733 1.00 88.50 627 TYR A CA 1
ATOM 4842 C C . TYR A 1 627 ? -8.033 -0.878 -31.673 1.00 88.50 627 TYR A C 1
ATOM 4844 O O . TYR A 1 627 ? -8.537 -0.414 -32.692 1.00 88.50 627 TYR A O 1
ATOM 4852 N N . PHE A 1 628 ? -6.759 -0.665 -31.342 1.00 85.56 628 PHE A N 1
ATOM 4853 C CA . PHE A 1 628 ? -5.835 0.118 -32.163 1.00 85.56 628 PHE A CA 1
ATOM 4854 C C . PHE A 1 628 ? -4.997 -0.751 -33.111 1.00 85.56 628 PHE A C 1
ATOM 4856 O O . PHE A 1 628 ? -4.246 -0.220 -33.925 1.00 85.56 628 PHE A O 1
ATOM 4863 N N . PHE A 1 629 ? -5.126 -2.079 -33.029 1.00 83.50 629 PHE A N 1
ATOM 4864 C CA . PHE A 1 629 ? -4.500 -2.999 -33.977 1.00 83.50 629 PHE A CA 1
ATOM 4865 C C . PHE A 1 629 ? -5.329 -3.130 -35.258 1.00 83.50 629 PHE A C 1
ATOM 4867 O O . PHE A 1 629 ? -6.548 -2.964 -35.245 1.00 83.50 629 PHE A O 1
ATOM 4874 N N . ASP A 1 630 ? -4.661 -3.481 -36.364 1.00 84.75 630 ASP A N 1
ATOM 4875 C CA . ASP A 1 630 ? -5.315 -3.766 -37.645 1.00 84.75 630 ASP A CA 1
ATOM 4876 C C . ASP A 1 630 ? -6.456 -4.790 -37.455 1.00 84.75 630 ASP A C 1
ATOM 4878 O O . ASP A 1 630 ? -6.197 -5.928 -37.038 1.00 84.75 630 ASP A O 1
ATOM 4882 N N . PRO A 1 631 ? -7.713 -4.438 -37.788 1.00 89.75 631 PRO A N 1
ATOM 4883 C CA . PRO A 1 631 ? -8.846 -5.345 -37.658 1.00 89.75 631 PRO A CA 1
ATOM 4884 C C . PRO A 1 631 ? -8.648 -6.686 -38.375 1.00 89.75 631 PRO A C 1
ATOM 4886 O O . PRO A 1 631 ? -9.162 -7.704 -37.908 1.00 89.75 631 PRO A O 1
ATOM 4889 N N . GLN A 1 632 ? -7.908 -6.728 -39.491 1.00 89.62 632 GLN A N 1
ATOM 4890 C CA . GLN A 1 632 ? -7.623 -7.984 -40.192 1.00 89.62 632 GLN A CA 1
ATOM 4891 C C . GLN A 1 632 ? -6.646 -8.865 -39.408 1.00 89.62 632 GLN A C 1
ATOM 4893 O O . GLN A 1 632 ? -6.815 -10.085 -39.356 1.00 89.62 632 GLN A O 1
ATOM 4898 N N . LEU A 1 633 ? -5.635 -8.272 -38.773 1.00 85.88 633 LEU A N 1
ATOM 4899 C CA . LEU A 1 633 ? -4.746 -8.980 -37.857 1.00 85.88 633 LEU A CA 1
ATOM 4900 C C . LEU A 1 633 ? -5.519 -9.543 -36.660 1.00 85.88 633 LEU A C 1
ATOM 4902 O O . LEU A 1 633 ? -5.390 -10.731 -36.375 1.00 85.88 633 LEU A O 1
ATOM 4906 N N . VAL A 1 634 ? -6.358 -8.727 -36.013 1.00 88.25 634 VAL A N 1
ATOM 4907 C CA . VAL A 1 634 ? -7.171 -9.162 -34.865 1.00 88.25 634 VAL A CA 1
ATOM 4908 C C . VAL A 1 634 ? -8.082 -10.325 -35.254 1.00 88.25 634 VAL A C 1
ATOM 4910 O O . VAL A 1 634 ? -8.079 -11.346 -34.575 1.00 88.25 634 VAL A O 1
ATOM 4913 N N . ARG A 1 635 ? -8.809 -10.225 -36.376 1.00 90.50 635 ARG A N 1
ATOM 4914 C CA . ARG A 1 635 ? -9.682 -11.312 -36.860 1.00 90.50 635 ARG A CA 1
ATOM 4915 C C . ARG A 1 635 ? -8.920 -12.608 -37.120 1.00 90.50 635 ARG A C 1
ATOM 4917 O O . ARG A 1 635 ? -9.442 -13.673 -36.820 1.00 90.50 635 ARG A O 1
ATOM 4924 N N . ARG A 1 636 ? -7.705 -12.525 -37.673 1.00 92.00 636 ARG A N 1
ATOM 4925 C CA . ARG A 1 636 ? -6.865 -13.704 -37.937 1.00 92.00 636 ARG A CA 1
ATOM 4926 C C . ARG A 1 636 ? -6.346 -14.339 -36.649 1.00 92.00 636 ARG A C 1
ATOM 4928 O O . ARG A 1 636 ? -6.462 -15.548 -36.498 1.00 92.00 636 ARG A O 1
ATOM 4935 N N . LEU A 1 637 ? -5.783 -13.545 -35.735 1.00 90.06 637 LEU A N 1
ATOM 4936 C CA . LEU A 1 637 ? -5.190 -14.058 -34.493 1.00 90.06 637 LEU A CA 1
ATOM 4937 C C . LEU A 1 637 ? -6.244 -14.567 -33.513 1.00 90.06 637 LEU A C 1
ATOM 4939 O O . LEU A 1 637 ? -6.042 -15.586 -32.864 1.00 90.06 637 LEU A O 1
ATOM 4943 N N . CYS A 1 638 ? -7.368 -13.865 -33.417 1.00 93.00 638 CYS A N 1
ATOM 4944 C CA . CYS A 1 638 ? -8.415 -14.148 -32.447 1.00 93.00 638 CYS A CA 1
ATOM 4945 C C . CYS A 1 638 ? -9.571 -14.970 -33.034 1.00 93.00 638 CYS A C 1
ATOM 4947 O O . CYS A 1 638 ? -10.640 -15.021 -32.431 1.00 93.00 638 CYS A O 1
ATOM 4949 N N . ALA A 1 639 ? -9.387 -15.623 -34.188 1.00 93.44 639 ALA A N 1
ATOM 4950 C CA . ALA A 1 639 ? -10.424 -16.453 -34.811 1.00 93.44 639 ALA A CA 1
ATOM 4951 C C . ALA A 1 639 ? -10.934 -17.567 -33.875 1.00 93.44 639 ALA A C 1
ATOM 4953 O O . ALA A 1 639 ? -12.095 -17.958 -33.949 1.00 93.44 639 ALA A O 1
ATOM 4954 N N . THR A 1 640 ? -10.070 -18.052 -32.978 1.00 92.00 640 THR A N 1
ATOM 4955 C CA . THR A 1 640 ? -10.363 -19.099 -31.987 1.00 92.00 640 THR A CA 1
ATOM 4956 C C . THR A 1 640 ? -10.529 -18.556 -30.565 1.00 92.00 640 THR A C 1
ATOM 4958 O O . THR A 1 640 ? -10.613 -19.336 -29.616 1.00 92.00 640 THR A O 1
ATOM 4961 N N . SER A 1 641 ? -10.543 -17.231 -30.380 1.00 91.75 641 SER A N 1
ATOM 4962 C CA . SER A 1 641 ? -10.724 -16.636 -29.055 1.00 91.75 641 SER A CA 1
ATOM 4963 C C . SER A 1 641 ? -12.136 -16.912 -28.518 1.00 91.75 641 SER A C 1
ATOM 4965 O O . SER A 1 641 ? -13.107 -16.848 -29.276 1.00 91.75 641 SER A O 1
ATOM 4967 N N . PRO A 1 642 ? -12.296 -17.164 -27.206 1.00 92.12 642 PRO A N 1
ATOM 4968 C CA . PRO A 1 642 ? -13.613 -17.324 -26.599 1.00 92.12 642 PRO A CA 1
ATOM 4969 C C . PRO A 1 642 ? -14.491 -16.072 -26.797 1.00 92.12 642 PRO A C 1
ATOM 4971 O O . PRO A 1 642 ? -13.963 -14.959 -26.705 1.00 92.12 642 PRO A O 1
ATOM 4974 N N . PRO A 1 643 ? -15.827 -16.203 -26.951 1.00 87.62 643 PRO A N 1
ATOM 4975 C CA . PRO A 1 643 ? -16.734 -15.068 -27.173 1.00 87.62 643 PRO A CA 1
ATOM 4976 C C . PRO A 1 643 ? -16.650 -13.951 -26.117 1.00 87.62 643 PRO A C 1
ATOM 4978 O O . PRO A 1 643 ? -16.867 -12.785 -26.430 1.00 87.62 643 PRO A O 1
ATOM 4981 N N . GLY A 1 644 ? -16.290 -14.284 -24.872 1.00 87.00 644 GLY A N 1
ATOM 4982 C CA . GLY A 1 644 ? -16.103 -13.311 -23.786 1.00 87.00 644 GLY A CA 1
ATOM 4983 C C . GLY A 1 644 ? -14.706 -12.684 -23.701 1.00 87.00 644 GLY A C 1
ATOM 4984 O O . GLY A 1 644 ? -14.474 -11.835 -22.845 1.00 87.00 644 GLY A O 1
ATOM 4985 N N . LYS A 1 645 ? -13.751 -13.108 -24.539 1.00 90.00 645 LYS A N 1
ATOM 4986 C CA . LYS A 1 645 ? -12.357 -12.634 -24.528 1.00 90.00 645 LYS A CA 1
ATOM 4987 C C . LYS A 1 645 ? -11.834 -12.434 -25.962 1.00 90.00 645 LYS A C 1
ATOM 4989 O O . LYS A 1 645 ? -10.864 -13.084 -26.351 1.00 90.00 645 LYS A O 1
ATOM 4994 N N . PRO A 1 646 ? -12.428 -11.515 -26.748 1.00 89.88 646 PRO A N 1
ATOM 4995 C CA . PRO A 1 646 ? -12.172 -11.386 -28.189 1.00 89.88 646 PRO A CA 1
ATOM 4996 C C . PRO A 1 646 ? -10.736 -10.978 -28.555 1.00 89.88 646 PRO A C 1
ATOM 4998 O O . PRO A 1 646 ? -10.341 -11.102 -29.707 1.00 89.88 646 PRO A O 1
ATOM 5001 N N . PHE A 1 647 ? -9.944 -10.499 -27.593 1.00 92.56 647 PHE A N 1
ATOM 5002 C CA . PHE A 1 647 ? -8.541 -10.123 -27.789 1.00 92.56 647 PHE A CA 1
ATOM 5003 C C . PHE A 1 647 ? -7.556 -11.068 -27.085 1.00 92.56 647 PHE A C 1
ATOM 5005 O O . PHE A 1 647 ? -6.373 -10.749 -27.011 1.00 92.56 647 PHE A O 1
ATOM 5012 N N . SER A 1 648 ? -8.002 -12.215 -26.548 1.00 90.94 648 SER A N 1
ATOM 5013 C CA . SER A 1 648 ? -7.138 -13.074 -25.720 1.00 90.94 648 SER A CA 1
ATOM 5014 C C . SER A 1 648 ? -5.879 -13.533 -26.452 1.00 90.94 648 SER A C 1
ATOM 5016 O O . SER A 1 648 ? -4.795 -13.403 -25.899 1.00 90.94 648 SER A O 1
ATOM 5018 N N . ALA A 1 649 ? -6.008 -14.001 -27.699 1.00 90.94 649 ALA A N 1
ATOM 5019 C CA . ALA A 1 649 ? -4.876 -14.483 -28.488 1.00 90.94 649 ALA A CA 1
ATOM 5020 C C . ALA A 1 649 ? -3.912 -13.346 -28.864 1.00 90.94 649 ALA A C 1
ATOM 5022 O O . ALA A 1 649 ? -2.696 -13.518 -28.816 1.00 90.94 649 ALA A O 1
ATOM 5023 N N . LEU A 1 650 ? -4.444 -12.156 -29.177 1.00 89.31 650 LEU A N 1
ATOM 5024 C CA . LEU A 1 650 ? -3.636 -10.956 -29.408 1.00 89.31 650 LEU A CA 1
ATOM 5025 C C . LEU A 1 650 ? -2.838 -10.575 -28.156 1.00 89.31 650 LEU A C 1
ATOM 5027 O O . LEU A 1 650 ? -1.637 -10.346 -28.246 1.00 89.31 650 LEU A O 1
ATOM 5031 N N . PHE A 1 651 ? -3.488 -10.505 -26.994 1.00 90.25 651 PHE A N 1
ATOM 5032 C CA . PHE A 1 651 ? -2.838 -10.120 -25.741 1.00 90.25 651 PHE A CA 1
ATOM 5033 C C . PHE A 1 651 ? -1.844 -11.167 -25.251 1.00 90.25 651 PHE A C 1
ATOM 5035 O O . PHE A 1 651 ? -0.785 -10.805 -24.749 1.00 90.25 651 PHE A O 1
ATOM 5042 N N . GLU A 1 652 ? -2.144 -12.451 -25.434 1.00 87.81 652 GLU A N 1
ATOM 5043 C CA . GLU A 1 652 ? -1.207 -13.534 -25.156 1.00 87.81 652 GLU A CA 1
ATOM 5044 C C . GLU A 1 652 ? 0.045 -13.410 -26.026 1.00 87.81 652 GLU A C 1
ATOM 5046 O O . GLU A 1 652 ? 1.161 -13.522 -25.521 1.00 87.81 652 GLU A O 1
ATOM 5051 N N . ARG A 1 653 ? -0.130 -13.109 -27.317 1.00 85.00 653 ARG A N 1
ATOM 5052 C CA . ARG A 1 653 ? 0.982 -12.884 -28.239 1.00 85.00 653 ARG A CA 1
ATOM 5053 C C . ARG A 1 653 ? 1.794 -11.642 -27.871 1.00 85.00 653 ARG A C 1
ATOM 5055 O O . ARG A 1 653 ? 3.010 -11.742 -27.763 1.00 85.00 653 ARG A O 1
ATOM 5062 N N . LEU A 1 654 ? 1.142 -10.507 -27.605 1.00 81.75 654 LEU A N 1
ATOM 5063 C CA . LEU A 1 654 ? 1.808 -9.281 -27.140 1.00 81.75 654 LEU A CA 1
ATOM 5064 C C . LEU A 1 654 ? 2.591 -9.516 -25.848 1.00 81.75 654 LEU A C 1
ATOM 5066 O O . LEU A 1 654 ? 3.718 -9.047 -25.710 1.00 81.75 654 LEU A O 1
ATOM 5070 N N . PHE A 1 655 ? 2.020 -10.269 -24.910 1.00 84.31 655 PHE A N 1
ATOM 5071 C CA . PHE A 1 655 ? 2.712 -10.624 -23.682 1.00 84.31 655 PHE A CA 1
ATOM 5072 C C . PHE A 1 655 ? 3.924 -11.511 -23.965 1.00 84.31 655 PHE A C 1
ATOM 5074 O O . PHE A 1 655 ? 5.030 -11.171 -23.567 1.00 84.31 655 PHE A O 1
ATOM 5081 N N . LYS A 1 656 ? 3.760 -12.618 -24.691 1.00 81.56 656 LYS A N 1
ATOM 5082 C CA . LYS A 1 656 ? 4.860 -13.553 -24.970 1.00 81.56 656 LYS A CA 1
ATOM 5083 C C . LYS A 1 656 ? 5.996 -12.918 -25.772 1.00 81.56 656 LYS A C 1
ATOM 5085 O O . LYS A 1 656 ? 7.155 -13.201 -25.491 1.00 81.56 656 LYS A O 1
ATOM 5090 N N . GLU A 1 657 ? 5.666 -12.083 -26.753 1.00 76.38 657 GLU A N 1
ATOM 5091 C CA . GLU A 1 657 ? 6.646 -11.522 -27.687 1.00 76.38 657 GLU A CA 1
ATOM 5092 C C . GLU A 1 657 ? 7.239 -10.190 -27.207 1.00 76.38 657 GLU A C 1
ATOM 5094 O O . GLU A 1 657 ? 8.391 -9.909 -27.512 1.00 76.38 657 GLU A O 1
ATOM 5099 N N . VAL A 1 658 ? 6.501 -9.373 -26.444 1.00 75.94 658 VAL A N 1
ATOM 5100 C CA . VAL A 1 658 ? 6.934 -8.003 -26.109 1.00 75.94 658 VAL A CA 1
ATOM 5101 C C . VAL A 1 658 ? 7.074 -7.788 -24.608 1.00 75.94 658 VAL A C 1
ATOM 5103 O O . VAL A 1 658 ? 8.157 -7.485 -24.114 1.00 75.94 658 VAL A O 1
ATOM 5106 N N . THR A 1 659 ? 5.978 -7.898 -23.857 1.00 79.62 659 THR A N 1
ATOM 5107 C CA . THR A 1 659 ? 5.910 -7.301 -22.508 1.00 79.62 659 THR A CA 1
ATOM 5108 C C . THR A 1 659 ? 6.202 -8.290 -21.382 1.00 79.62 659 THR A C 1
ATOM 5110 O O . THR A 1 659 ? 6.578 -7.880 -20.282 1.00 79.62 659 THR A O 1
ATOM 5113 N N . GLY A 1 660 ? 6.042 -9.582 -21.648 1.00 81.38 660 GLY A N 1
ATOM 5114 C CA . GLY A 1 660 ? 6.269 -10.716 -20.751 1.00 81.38 660 GLY A CA 1
ATOM 5115 C C . GLY A 1 660 ? 7.655 -11.343 -20.875 1.00 81.38 660 GLY A C 1
ATOM 5116 O O . GLY A 1 660 ? 8.005 -12.204 -20.068 1.00 81.38 660 GLY A O 1
ATOM 5117 N N . ALA A 1 661 ? 8.461 -10.915 -21.850 1.00 81.06 661 ALA A N 1
ATOM 5118 C CA . ALA A 1 661 ? 9.836 -11.369 -21.977 1.00 81.06 661 ALA A CA 1
ATOM 5119 C C . ALA A 1 661 ? 10.634 -10.949 -20.729 1.00 81.06 661 ALA A C 1
ATOM 5121 O O . ALA A 1 661 ? 10.677 -9.778 -20.372 1.00 81.06 661 ALA A O 1
ATOM 5122 N N . ASN A 1 662 ? 11.255 -11.904 -20.039 1.00 86.81 662 ASN A N 1
ATOM 5123 C CA . ASN A 1 662 ? 12.102 -11.619 -18.886 1.00 86.81 662 ASN A CA 1
ATOM 5124 C C . ASN A 1 662 ? 13.549 -12.042 -19.208 1.00 86.81 662 ASN A C 1
ATOM 5126 O O . ASN A 1 662 ? 13.819 -13.250 -19.275 1.00 86.81 662 ASN A O 1
ATOM 5130 N N . PRO A 1 663 ? 14.482 -11.084 -19.385 1.00 82.94 663 PRO A N 1
ATOM 5131 C CA . PRO A 1 663 ? 15.892 -11.363 -19.664 1.00 82.94 663 PRO A CA 1
ATOM 5132 C C . PRO A 1 663 ? 16.586 -12.242 -18.608 1.00 82.94 663 PRO A C 1
ATOM 5134 O O . PRO A 1 663 ? 17.565 -12.918 -18.917 1.00 82.94 663 PRO A O 1
ATOM 5137 N N . ARG A 1 664 ? 16.067 -12.291 -17.369 1.00 83.69 664 ARG A N 1
ATOM 5138 C CA . ARG A 1 664 ? 16.563 -13.186 -16.303 1.00 83.69 664 ARG A CA 1
ATOM 5139 C C . ARG A 1 664 ? 16.261 -14.660 -16.579 1.00 83.69 664 ARG A C 1
ATOM 5141 O O . ARG A 1 664 ? 16.979 -15.537 -16.107 1.00 83.69 664 ARG A O 1
ATOM 5148 N N . ARG A 1 665 ? 15.202 -14.952 -17.343 1.00 80.38 665 ARG A N 1
ATOM 5149 C CA . ARG A 1 665 ? 14.712 -16.321 -17.601 1.00 80.38 665 ARG A CA 1
ATOM 5150 C C . ARG A 1 665 ? 15.183 -16.909 -18.912 1.00 80.38 665 ARG A C 1
ATOM 5152 O O . ARG A 1 665 ? 15.408 -18.117 -18.993 1.00 80.38 665 ARG A O 1
ATOM 5159 N N . THR A 1 666 ? 15.284 -16.062 -19.923 1.00 73.81 666 THR A N 1
ATOM 5160 C CA . THR A 1 666 ? 15.478 -16.476 -21.310 1.00 73.81 666 THR A CA 1
ATOM 5161 C C . THR A 1 666 ? 16.632 -15.674 -21.877 1.00 73.81 666 THR A C 1
ATOM 5163 O O . THR A 1 666 ? 16.675 -14.459 -21.693 1.00 73.81 666 THR A O 1
ATOM 5166 N N . VAL A 1 667 ? 17.578 -16.338 -22.549 1.00 63.56 667 VAL A N 1
ATOM 5167 C CA . VAL A 1 667 ? 18.585 -15.616 -23.336 1.00 63.56 667 VAL A CA 1
ATOM 5168 C C . VAL A 1 667 ? 17.842 -15.011 -24.522 1.00 63.56 667 VAL A C 1
ATOM 5170 O O . VAL A 1 667 ? 17.457 -15.730 -25.437 1.00 63.56 667 VAL A O 1
ATOM 5173 N N . LEU A 1 668 ? 17.566 -13.711 -24.465 1.00 58.97 668 LEU A N 1
ATOM 5174 C CA . LEU A 1 668 ? 17.078 -12.967 -25.619 1.00 58.97 668 LEU A CA 1
ATOM 5175 C C . LEU A 1 668 ? 18.303 -12.552 -26.433 1.00 58.97 668 LEU A C 1
ATOM 5177 O O . LEU A 1 668 ? 19.194 -11.883 -25.908 1.00 58.97 668 LEU A O 1
ATOM 5181 N N . GLU A 1 669 ? 18.368 -12.948 -27.701 1.00 58.16 669 GLU A N 1
ATOM 5182 C CA . GLU A 1 669 ? 19.314 -12.339 -28.633 1.00 58.16 669 GLU A CA 1
ATOM 5183 C C . GLU A 1 669 ? 18.865 -10.892 -28.865 1.00 58.16 669 GLU A C 1
ATOM 5185 O O . GLU A 1 669 ? 17.766 -10.649 -29.363 1.00 58.16 669 GLU A O 1
ATOM 5190 N N . GLN A 1 670 ? 19.684 -9.924 -28.451 1.00 54.06 670 GLN A N 1
ATOM 5191 C CA . GLN A 1 670 ? 19.337 -8.498 -28.416 1.00 54.06 670 GLN A CA 1
ATOM 5192 C C . GLN A 1 670 ? 18.851 -7.962 -29.775 1.00 54.06 670 GLN A C 1
ATOM 5194 O O . GLN A 1 670 ? 17.893 -7.194 -29.823 1.00 54.06 670 GLN A O 1
ATOM 5199 N N . GLU A 1 671 ? 19.438 -8.452 -30.871 1.00 53.12 671 GLU A N 1
ATOM 5200 C CA . GLU A 1 671 ? 19.069 -8.098 -32.250 1.00 53.12 671 GLU A CA 1
ATOM 5201 C C . GLU A 1 671 ? 17.654 -8.560 -32.640 1.00 53.12 671 GLU A C 1
ATOM 5203 O O . GLU A 1 671 ? 17.013 -7.937 -33.482 1.00 53.12 671 GLU A O 1
ATOM 5208 N N . THR A 1 672 ? 17.124 -9.613 -32.007 1.00 54.78 672 THR A N 1
ATOM 5209 C CA . THR A 1 672 ? 15.777 -10.116 -32.317 1.00 54.78 672 THR A CA 1
ATOM 5210 C C . THR A 1 672 ? 14.678 -9.321 -31.624 1.00 54.78 672 THR A C 1
ATOM 5212 O O . THR A 1 672 ? 13.628 -9.138 -32.227 1.00 54.78 672 THR A O 1
ATOM 5215 N N . PHE A 1 673 ? 14.908 -8.810 -30.407 1.00 52.38 673 PHE A N 1
ATOM 5216 C CA . PHE A 1 673 ? 13.878 -8.133 -29.606 1.00 52.38 673 PHE A CA 1
ATOM 5217 C C . PHE A 1 673 ? 13.496 -6.758 -30.171 1.00 52.38 673 PHE A C 1
ATOM 5219 O O . PHE A 1 673 ? 12.311 -6.461 -30.311 1.00 52.38 673 PHE A O 1
ATOM 5226 N N . GLU A 1 674 ? 14.484 -5.940 -30.551 1.00 49.81 674 GLU A N 1
ATOM 5227 C CA . GLU A 1 674 ? 14.252 -4.619 -31.164 1.00 49.81 674 GLU A CA 1
ATOM 5228 C C . GLU A 1 674 ? 13.659 -4.728 -32.583 1.00 49.81 674 GLU A C 1
ATOM 5230 O O . GLU A 1 674 ? 12.957 -3.825 -33.037 1.00 49.81 674 GLU A O 1
ATOM 5235 N N . ALA A 1 675 ? 13.883 -5.855 -33.268 1.00 51.81 675 ALA A N 1
ATOM 5236 C CA . ALA A 1 675 ? 13.359 -6.133 -34.604 1.00 51.81 675 ALA A CA 1
ATOM 5237 C C . ALA A 1 675 ? 11.936 -6.732 -34.614 1.00 51.81 675 ALA A C 1
ATOM 5239 O O . ALA A 1 675 ? 11.370 -6.937 -35.694 1.00 51.81 675 ALA A O 1
ATOM 5240 N N . LEU A 1 676 ? 11.330 -7.026 -33.453 1.00 53.00 676 LEU A N 1
ATOM 5241 C CA . LEU A 1 676 ? 9.985 -7.604 -33.411 1.00 53.00 676 LEU A CA 1
ATOM 5242 C C . LEU A 1 676 ? 8.944 -6.595 -33.939 1.00 53.00 676 LEU A C 1
ATOM 5244 O O . LEU A 1 676 ? 8.856 -5.469 -33.446 1.00 53.00 676 LEU A O 1
ATOM 5248 N N . PRO A 1 677 ? 8.071 -6.983 -34.888 1.00 45.28 677 PRO A N 1
ATOM 5249 C CA . PRO A 1 677 ? 7.119 -6.072 -35.536 1.00 45.28 677 PRO A CA 1
ATOM 5250 C C . PRO A 1 677 ? 6.090 -5.439 -34.579 1.00 45.28 677 PRO A C 1
ATOM 5252 O O . PRO A 1 677 ? 5.458 -4.448 -34.934 1.00 45.28 677 PRO A O 1
ATOM 5255 N N . PHE A 1 678 ? 5.936 -5.978 -33.365 1.00 50.28 678 PHE A N 1
ATOM 5256 C CA . PHE A 1 678 ? 5.071 -5.446 -32.303 1.00 50.28 678 PHE A CA 1
ATOM 5257 C C . PHE A 1 678 ? 5.768 -4.438 -31.370 1.00 50.28 678 PHE A C 1
ATOM 5259 O O . PHE A 1 678 ? 5.093 -3.770 -30.589 1.00 50.28 678 PHE A O 1
ATOM 5266 N N . VAL A 1 679 ? 7.096 -4.317 -31.466 1.00 50.25 679 VAL A N 1
ATOM 5267 C CA . VAL A 1 679 ? 7.926 -3.291 -30.809 1.00 50.25 679 VAL A CA 1
ATOM 5268 C C . VAL A 1 679 ? 8.054 -2.045 -31.694 1.00 50.25 679 VAL A C 1
ATOM 5270 O O . VAL A 1 679 ? 8.306 -0.946 -31.201 1.00 50.25 679 VAL A O 1
ATOM 5273 N N . ALA A 1 680 ? 7.818 -2.189 -33.002 1.00 46.28 680 ALA A N 1
ATOM 5274 C CA . AL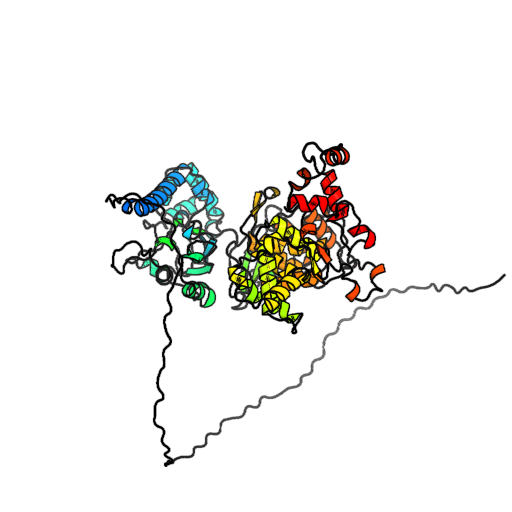A A 1 680 ? 8.009 -1.112 -33.956 1.00 46.28 680 ALA A CA 1
ATOM 5275 C C . ALA A 1 680 ? 7.085 0.099 -33.664 1.00 46.28 680 ALA A C 1
ATOM 5277 O O . ALA A 1 680 ? 5.867 -0.061 -33.506 1.00 46.28 680 ALA A O 1
ATOM 5278 N N . PRO A 1 681 ? 7.633 1.330 -33.665 1.00 47.94 681 PRO A N 1
ATOM 5279 C CA . PRO A 1 681 ? 6.974 2.547 -33.185 1.00 47.94 681 PRO A CA 1
ATOM 5280 C C . PRO A 1 681 ? 5.608 2.861 -33.818 1.00 47.94 681 PRO A C 1
ATOM 5282 O O . PRO A 1 681 ? 4.807 3.566 -33.211 1.00 47.94 681 PRO A O 1
ATOM 5285 N N . HIS A 1 682 ? 5.292 2.330 -35.002 1.00 42.94 682 HIS A N 1
ATOM 5286 C CA . HIS A 1 682 ? 4.081 2.681 -35.749 1.00 42.94 682 HIS A CA 1
ATOM 5287 C C . HIS A 1 682 ? 2.751 2.302 -35.076 1.00 42.94 682 HIS A C 1
ATOM 5289 O O . HIS A 1 682 ? 1.766 3.010 -35.282 1.00 42.94 682 HIS A O 1
ATOM 5295 N N . ALA A 1 683 ? 2.693 1.241 -34.264 1.00 42.78 683 ALA A N 1
ATOM 5296 C CA . ALA A 1 683 ? 1.451 0.859 -33.579 1.00 42.78 683 ALA A CA 1
ATOM 5297 C C . ALA A 1 683 ? 1.241 1.638 -32.267 1.00 42.78 683 ALA A C 1
ATOM 5299 O O . ALA A 1 683 ? 0.136 2.097 -31.985 1.00 42.78 683 ALA A O 1
ATOM 5300 N N . LEU A 1 684 ? 2.306 1.840 -31.483 1.00 45.25 684 LEU A N 1
ATOM 5301 C CA . LEU A 1 684 ? 2.226 2.479 -30.164 1.00 45.25 684 LEU A CA 1
ATOM 5302 C C . LEU A 1 684 ? 2.246 4.012 -30.229 1.00 45.25 684 LEU A C 1
ATOM 5304 O O . LEU A 1 684 ? 1.616 4.651 -29.384 1.00 45.25 684 LEU A O 1
ATOM 5308 N N . HIS A 1 685 ? 2.871 4.618 -31.250 1.00 45.25 685 HIS A N 1
ATOM 5309 C CA . HIS A 1 685 ? 2.809 6.073 -31.428 1.00 45.25 685 HIS A CA 1
ATOM 5310 C C . HIS A 1 685 ? 1.377 6.580 -31.613 1.00 45.25 685 HIS A C 1
ATOM 5312 O O . HIS A 1 685 ? 1.060 7.642 -31.087 1.00 45.25 685 HIS A O 1
ATOM 5318 N N . ASN A 1 686 ? 0.522 5.818 -32.303 1.00 42.38 686 ASN A N 1
ATOM 5319 C CA . ASN A 1 686 ? -0.878 6.185 -32.541 1.00 42.38 686 ASN A CA 1
ATOM 5320 C C . ASN A 1 686 ? -1.768 6.008 -31.299 1.00 42.38 686 ASN A C 1
ATOM 5322 O O . ASN A 1 686 ? -2.783 6.684 -31.173 1.00 42.38 686 ASN A O 1
ATOM 5326 N N . VAL A 1 687 ? -1.406 5.105 -30.379 1.00 43.22 687 VAL A N 1
ATOM 5327 C CA . VAL A 1 687 ? -2.129 4.905 -29.107 1.00 43.22 687 VAL A CA 1
ATOM 5328 C C . VAL A 1 687 ? -1.787 6.006 -28.104 1.00 43.22 687 VAL A C 1
ATOM 5330 O O . VAL A 1 687 ? -2.624 6.391 -27.289 1.00 43.22 687 VAL A O 1
ATOM 5333 N N . ALA A 1 688 ? -0.550 6.503 -28.144 1.00 39.59 688 ALA A N 1
ATOM 5334 C CA . ALA A 1 688 ? -0.070 7.510 -27.209 1.00 39.59 688 ALA A CA 1
ATOM 5335 C C . ALA A 1 688 ? -0.260 8.969 -27.672 1.00 39.59 688 ALA A C 1
ATOM 5337 O O . ALA A 1 688 ? -0.161 9.886 -26.849 1.00 39.59 688 ALA A O 1
ATOM 5338 N N . SER A 1 689 ? -0.480 9.193 -28.973 1.00 41.34 689 SER A N 1
ATOM 5339 C CA . SER A 1 689 ? -0.757 10.508 -29.575 1.00 41.34 689 SER A CA 1
ATOM 5340 C C . SER A 1 689 ? -2.154 11.016 -29.269 1.00 41.34 689 SER A C 1
ATOM 5342 O O . SER A 1 689 ? -2.258 12.246 -29.003 1.00 41.34 689 SER A O 1
#

Secondary structure (DSSP, 8-state):
---------------------------------------------------------------------------PPPPPPP-----SHHHHHHHHHHHHHHHHHHHHHHSHHHHHH-BHHHH-B-TTPEEEE-STTTTT-EEEE-SS-B--BHHHHHHHHTSHHHHHHHHHHHTTSGGGTTS-HHHHHHHHHHS-BS--BS--TT-THHHH-EEEEEE-TTSHIIIIIS-HHHHHIIIII--SSEEHHHHHHTSB--TTS----TT-B-TTTTBGGGEEE--S-EEESEEES-EEETTTTEEE-SSEEE--STTEEEEEE-S--BTT--TT----EEEEEE-SPBPP--HHHHIIIIIHHHHHTT-TTS-HHHHHHHHHHHHHHHTT--HHHHHHHHHHHHHS--SEEE---GGGS---HHHHTTS-HHHHHHHHHHTSEEEHHHHHHHHHHHHHTPPPEEEGGGTEEE-HHHHHHHHHHHHHHHT---SSTTHHHHHHHHHHHHHHH-TT---BHHHHHHHHHHHHHHHH---EE---HHHHHTSPPP-B-TT--HHHHHHHHHHHTT--HHHHHHHHHHHT-SSSTTEE--GGGTTS-GGGS---SEEEGGGG-STTT-GGGGGGS-HHHHHHHTTTS-TT-TTHHHHHHHIIIIIS--TTTS---HHHHHT-TTTSHHHHHHHH-